Protein 1TUO (pdb70)

Sequence (437 aa):
MSAPIRFGTEGFRGVIAREFTFATLHRLAEAYGRHLLERGGGLVVVGHDTRFLADAFARALSGHLAGMGLKVVLLKGPVPTPLLSFAVRHLKAAGGAMLTASHNPPQYLGVKFKDATGGPIAQEEAKAIEALVPEEARALEGAYETLDLREAYFEALKAHLDLKALSGFSGVLYHDSMGGAGAGFLKGFLRHVGLEIPVRPIREEPHPLFHGVNPEPIPKNLGVTLAVLGPETPPSFAVATDGDADRVGVVLPGGVFFNPHQVLTTLALYRFRKGHRGRAVKNFAVTWLLDRLGERLGFGVTTTPVGFKWIKEEFLKGDCFIGGEESGGVGYPEHLPERDGILTSLLLLESVAATGKDLAEQFKEVEALTGLTHAYDRLDRPLAGLTPKGVDTLDGVKWLYEEAWVLFRASVRIYVEAQSPELVRALLEEARKLVEG

Secondary structure (DSSP, 8-state):
--------SSSEEEEBTTTB-HHHHHHHHHHHHHHHHHTT--EEEEEE-SSTTHHHHHHHHHHHHHHHT-EEEEESSS--HHHHHHHHHHTT-SEEEEE--TTS-TTEEEEEEEETTTEEPPHHHHHHHHHT--S---------EEE--HHHHHHHHHTTS-HHHHTT--S-EEEE-TTSTTTTHHHHHHHHTT----EEEES-S--TTGGGS-S--SGGG-HHHHHHHTT--TT-EEEEE-TTSSBEEEEETTTEEE-HHHHHHHHHHHHHHTT--SEEEEETTS-THHHHHHHHHT--EEEE-SSHHHHHHHHTTT-EEEEE-TTSBEEETTTEEEE-HHHHHHHHHHHHHHHS--HHHHHHHHHHHHT---EEEEE----TTPPEEEEE-SSSEEEEETTEEEEEE---EEEEEESSHHHHHHHHHHHHTTT--

Organism: Thermus thermophilus (strain ATCC 27634 / DSM 579 / HB8) (NCBI:txid300852)

Solvent-accessible surface area: 17217 Å² total; per-residue (Å²): 225,44,68,87,12,173,32,55,100,25,1,19,133,6,22,30,86,169,84,0,39,79,70,12,1,17,17,0,0,30,0,2,0,114,7,6,79,136,144,71,16,38,28,0,0,0,0,13,2,16,6,123,63,0,60,17,2,0,116,23,1,0,5,0,0,17,36,34,59,6,133,3,4,10,2,134,29,50,4,0,2,0,4,0,0,15,0,0,115,92,48,184,4,38,1,0,0,0,0,1,3,2,39,27,40,23,89,54,0,1,0,50,1,5,26,57,48,0,0,9,1,41,76,127,17,6,120,40,0,41,86,70,24,22,95,146,30,200,71,70,146,28,102,66,89,73,66,93,23,80,95,24,0,0,75,24,0,74,79,48,17,56,50,184,24,0,67,50,16,97,14,13,0,12,5,0,1,0,0,0,3,0,22,30,2,0,72,8,0,4,145,46,33,53,26,164,16,69,19,124,48,16,33,82,113,74,55,48,106,0,64,70,36,41,0,40,6,45,60,155,5,0,44,84,0,44,68,56,0,29,119,43,90,78,35,8,2,1,0,0,0,0,0,1,0,2,29,2,1,0,1,12,25,51,24,80,50,2,18,18,2,30,3,1,0,1,0,0,8,16,6,19,157,90,45,54,157,21,33,0,0,8,0,4,0,0,1,56,0,0,50,65,0,2,127,127,56,58,16,42,43,38,50,7,20,49,7,9,41,96,0,9,115,22,9,99,137,65,82,14,4,0,0,0,7,20,35,3,0,3,0,0,31,76,9,2,7,1,27,0,0,0,0,0,0,0,3,0,0,0,0,3,23,53,57,66,78,26,1,34,81,9,9,121,47,0,31,72,52,0,50,24,64,22,7,50,69,66,45,115,159,88,7,50,80,39,112,60,140,38,85,56,92,91,30,30,58,19,32,52,4,101,86,0,3,0,0,26,35,90,118,102,70,5,6,0,0,1,47,37,92,126,41,5,150,40,0,9,69,58,0,116,140,59,66,144,130

Structure (mmCIF, N/CA/C/O backbone):
data_1TUO
#
_entry.id   1TUO
#
_cell.length_a   106.610
_cell.length_b   55.048
_cell.length_c   83.763
_cell.angle_alpha   90.00
_cell.angle_beta   108.76
_cell.angle_gamma   90.00
#
_symmetry.space_group_name_H-M   'C 1 2 1'
#
loop_
_entity.id
_entity.type
_entity.pdbx_description
1 polymer 'Putative phosphomannomutase'
2 water water
#
loop_
_atom_site.group_PDB
_atom_site.id
_atom_site.type_symbol
_atom_site.label_atom_id
_atom_site.label_alt_id
_atom_site.label_comp_id
_atom_site.label_asym_id
_atom_site.label_entity_id
_atom_site.label_seq_id
_atom_site.pdbx_PDB_ins_code
_atom_site.Cartn_x
_atom_site.Cartn_y
_atom_site.Cartn_z
_atom_site.occupancy
_atom_site.B_iso_or_equiv
_atom_site.auth_seq_id
_atom_site.auth_comp_id
_atom_site.auth_asym_id
_atom_site.auth_atom_id
_atom_site.pdbx_PDB_model_num
ATOM 1 N N . MET A 1 8 ? 34.205 -27.629 34.940 1.00 61.72 8 MET A N 1
ATOM 2 C CA . MET A 1 8 ? 35.671 -27.396 34.794 1.00 60.96 8 MET A CA 1
ATOM 3 C C . MET A 1 8 ? 36.022 -25.914 34.880 1.00 60.02 8 MET A C 1
ATOM 4 O O . MET A 1 8 ? 35.211 -25.097 35.320 1.00 59.97 8 MET A O 1
ATOM 9 N N . SER A 1 9 ? 37.237 -25.579 34.456 1.00 58.40 9 SER A N 1
ATOM 10 C CA . SER A 1 9 ? 37.711 -24.201 34.482 1.00 56.20 9 SER A CA 1
ATOM 11 C C . SER A 1 9 ? 36.784 -23.285 33.694 1.00 54.36 9 SER A C 1
ATOM 12 O O . SER A 1 9 ? 36.047 -23.734 32.817 1.00 54.32 9 SER A O 1
ATOM 15 N N . ALA A 1 10 ? 36.829 -21.997 34.014 1.00 52.20 10 ALA A N 1
ATOM 16 C CA . ALA A 1 10 ? 35.994 -21.013 33.342 1.00 50.16 10 ALA A CA 1
ATOM 17 C C . ALA A 1 10 ? 36.364 -20.896 31.869 1.00 48.67 10 ALA A C 1
ATOM 18 O O . ALA A 1 10 ? 37.475 -20.494 31.531 1.00 47.83 10 ALA A O 1
ATOM 20 N N . PRO A 1 11 ? 35.434 -21.255 30.971 1.00 47.36 11 PRO A N 1
ATOM 21 C CA . PRO A 1 11 ? 35.711 -21.166 29.535 1.00 46.47 11 PRO A CA 1
ATOM 22 C C . PRO A 1 11 ? 35.795 -19.705 29.092 1.00 44.99 11 PRO A C 1
ATOM 23 O O . PRO A 1 11 ? 34.906 -18.907 29.385 1.00 44.60 11 PRO A O 1
ATOM 27 N N . ILE A 1 12 ? 36.873 -19.362 28.395 1.00 43.22 12 ILE A N 1
ATOM 28 C CA . ILE A 1 12 ? 37.077 -17.998 27.923 1.00 42.25 12 ILE A CA 1
ATOM 29 C C . ILE A 1 12 ? 36.627 -17.836 26.477 1.00 43.24 12 ILE A C 1
ATOM 30 O O . ILE A 1 12 ? 37.390 -18.112 25.548 1.00 43.55 12 ILE A O 1
ATOM 35 N N . ARG A 1 13 ? 35.390 -17.387 26.288 1.00 43.18 13 ARG A N 1
ATOM 36 C CA . ARG A 1 13 ? 34.847 -17.193 24.948 1.00 43.86 13 ARG A CA 1
ATOM 37 C C . ARG A 1 13 ? 34.981 -15.735 24.519 1.00 43.66 13 ARG A C 1
ATOM 38 O O . ARG A 1 13 ? 34.651 -14.823 25.276 1.00 43.25 13 ARG A O 1
ATOM 46 N N . PHE A 1 14 ? 35.461 -15.520 23.300 1.00 43.68 14 PHE A N 1
ATOM 47 C CA . PHE A 1 14 ? 35.629 -14.168 22.786 1.00 44.34 14 PHE A CA 1
ATOM 48 C C . PHE A 1 14 ? 34.300 -13.566 22.348 1.00 46.52 14 PHE A C 1
ATOM 49 O O . PHE A 1 14 ? 33.309 -14.278 22.179 1.00 47.51 14 PHE A O 1
ATOM 57 N N . GLY A 1 15 ? 34.286 -12.248 22.164 1.00 48.45 15 GLY A N 1
ATOM 58 C CA . GLY A 1 15 ? 33.072 -11.570 21.747 1.00 50.62 15 GLY A CA 1
ATOM 59 C C . GLY A 1 15 ? 33.336 -10.530 20.679 1.00 51.97 15 GLY A C 1
ATOM 60 O O . GLY A 1 15 ? 33.630 -9.374 20.987 1.00 52.90 15 GLY A O 1
ATOM 61 N N . THR A 1 16 ? 33.224 -10.940 19.419 1.00 53.35 16 THR A N 1
ATOM 62 C CA . THR A 1 16 ? 33.460 -10.044 18.293 1.00 54.51 16 THR A CA 1
ATOM 63 C C . THR A 1 16 ? 34.805 -9.359 18.484 1.00 54.44 16 THR A C 1
ATOM 64 O O . THR A 1 16 ? 34.874 -8.186 18.856 1.00 54.90 16 THR A O 1
ATOM 68 N N . GLU A 1 17 ? 35.871 -10.115 18.236 1.00 54.21 17 GLU A N 1
ATOM 69 C CA . GLU A 1 17 ? 37.235 -9.624 18.378 1.00 52.94 17 GLU A CA 1
ATOM 70 C C . GLU A 1 17 ? 37.620 -9.407 19.839 1.00 51.56 17 GLU A C 1
ATOM 71 O O . GLU A 1 17 ? 37.095 -8.516 20.514 1.00 51.30 17 GLU A O 1
ATOM 77 N N . GLY A 1 18 ? 38.531 -10.251 20.318 1.00 49.05 18 GLY A N 1
ATOM 78 C CA . GLY A 1 18 ? 39.017 -10.149 21.681 1.00 44.84 18 GLY A CA 1
ATOM 79 C C . GLY A 1 18 ? 38.154 -10.746 22.776 1.00 42.56 18 GLY A C 1
ATOM 80 O O . GLY A 1 18 ? 37.178 -11.454 22.527 1.00 42.84 18 GLY A O 1
ATOM 81 N N . PHE A 1 19 ? 38.546 -10.452 24.008 1.00 37.90 19 PHE A N 1
ATOM 82 C CA . PHE A 1 19 ? 37.848 -10.921 25.187 1.00 34.03 19 PHE A CA 1
ATOM 83 C C . PHE A 1 19 ? 37.502 -9.699 26.020 1.00 30.98 19 PHE A C 1
ATOM 84 O O . PHE A 1 19 ? 38.230 -8.713 26.016 1.00 30.41 19 PHE A O 1
ATOM 92 N N . ARG A 1 20 ? 36.380 -9.759 26.721 1.00 27.46 20 ARG A N 1
ATOM 93 C CA . ARG A 1 20 ? 35.973 -8.648 27.562 1.00 25.69 20 ARG A CA 1
ATOM 94 C C . ARG A 1 20 ? 35.318 -9.235 28.797 1.00 24.58 20 ARG A C 1
ATOM 95 O O . ARG A 1 20 ? 34.783 -10.341 28.757 1.00 23.42 20 ARG A O 1
ATOM 103 N N . GLY A 1 21 ? 35.376 -8.500 29.897 1.00 22.27 21 GLY A N 1
ATOM 104 C CA . GLY A 1 21 ? 34.754 -8.976 31.115 1.00 20.95 21 GLY A CA 1
ATOM 105 C C . GLY A 1 21 ? 34.838 -7.909 32.179 1.00 20.10 21 GLY A C 1
ATOM 106 O O . GLY A 1 21 ? 35.444 -6.857 31.966 1.00 19.43 21 GLY A O 1
ATOM 107 N N . VAL A 1 22 ? 34.211 -8.169 33.319 1.00 19.64 22 VAL A N 1
ATOM 108 C CA . VAL A 1 22 ? 34.252 -7.232 34.425 1.00 18.54 22 VAL A CA 1
ATOM 109 C C . VAL A 1 22 ? 35.520 -7.507 35.219 1.00 18.08 22 VAL A C 1
ATOM 110 O O . VAL A 1 22 ? 35.844 -8.658 35.518 1.00 18.17 22 VAL A O 1
ATOM 114 N N . ILE A 1 23 ? 36.244 -6.440 35.535 1.00 16.99 23 ILE A N 1
ATOM 115 C CA . ILE A 1 23 ? 37.488 -6.524 36.291 1.00 16.21 23 ILE A CA 1
ATOM 116 C C . ILE A 1 23 ? 37.273 -7.283 37.601 1.00 17.94 23 ILE A C 1
ATOM 117 O O . ILE A 1 23 ? 36.333 -7.000 38.336 1.00 18.70 23 ILE A O 1
ATOM 122 N N . ALA A 1 24 ? 38.141 -8.256 37.864 1.00 17.33 24 ALA A N 1
ATOM 123 C CA . ALA A 1 24 ? 38.077 -9.077 39.078 1.00 19.30 24 ALA A CA 1
ATOM 124 C C . ALA A 1 24 ? 36.971 -10.132 39.087 1.00 19.36 24 ALA A C 1
ATOM 125 O O . ALA A 1 24 ? 36.863 -10.904 40.044 1.00 19.75 24 ALA A O 1
ATOM 127 N N . ARG A 1 25 ? 36.140 -10.165 38.048 1.00 18.78 25 ARG A N 1
ATOM 128 C CA . ARG A 1 25 ? 35.103 -11.192 37.967 1.00 20.63 25 ARG A CA 1
ATOM 129 C C . ARG A 1 25 ? 35.586 -12.140 36.876 1.00 20.30 25 ARG A C 1
ATOM 130 O O . ARG A 1 25 ? 36.297 -13.106 37.162 1.00 20.45 25 ARG A O 1
ATOM 138 N N . GLU A 1 26 ? 35.229 -11.848 35.628 1.00 20.35 26 GLU A N 1
ATOM 139 C CA . GLU A 1 26 ? 35.679 -12.674 34.511 1.00 21.66 26 GLU A CA 1
ATOM 140 C C . GLU A 1 26 ? 37.065 -12.214 34.047 1.00 19.99 26 GLU A C 1
ATOM 141 O O . GLU A 1 26 ? 37.864 -13.019 33.570 1.00 20.40 26 GLU A O 1
ATOM 147 N N . PHE A 1 27 ? 37.349 -10.921 34.185 1.00 19.23 27 PHE A N 1
ATOM 148 C CA . PHE A 1 27 ? 38.643 -10.398 33.755 1.00 18.69 27 PHE A CA 1
ATOM 149 C C . PHE A 1 27 ? 39.601 -10.315 34.936 1.00 18.31 27 PHE A C 1
ATOM 150 O O . PHE A 1 27 ? 39.654 -9.306 35.640 1.00 20.02 27 PHE A O 1
ATOM 158 N N . THR A 1 28 ? 40.352 -11.392 35.145 1.00 16.88 28 THR A N 1
ATOM 159 C CA . THR A 1 28 ? 41.310 -11.473 36.239 1.00 18.16 28 THR A CA 1
ATOM 160 C C . THR A 1 28 ? 42.714 -11.686 35.686 1.00 18.47 28 THR A C 1
ATOM 161 O O . THR A 1 28 ? 42.891 -11.948 34.489 1.00 18.01 28 THR A O 1
ATOM 165 N N . PHE A 1 29 ? 43.719 -11.582 36.547 1.00 17.22 29 PHE A N 1
ATOM 166 C CA . PHE A 1 29 ? 45.079 -11.812 36.077 1.00 18.16 29 PHE A CA 1
ATOM 167 C C . PHE A 1 29 ? 45.201 -13.268 35.633 1.00 19.69 29 PHE A C 1
ATOM 168 O O . PHE A 1 29 ? 45.945 -13.585 34.701 1.00 19.97 29 PHE A O 1
ATOM 176 N N . ALA A 1 30 ? 44.459 -14.150 36.295 1.00 18.39 30 ALA A N 1
ATOM 177 C CA . ALA A 1 30 ? 44.476 -15.567 35.938 1.00 20.28 30 ALA A CA 1
ATOM 178 C C . ALA A 1 30 ? 43.957 -15.743 34.510 1.00 19.62 30 ALA A C 1
ATOM 179 O O . ALA A 1 30 ? 44.537 -16.496 33.720 1.00 19.89 30 ALA A O 1
ATOM 181 N N . THR A 1 31 ? 42.865 -15.055 34.180 1.00 19.57 31 THR A N 1
ATOM 182 C CA . THR A 1 31 ? 42.320 -15.172 32.831 1.00 21.56 31 THR A CA 1
ATOM 183 C C . THR A 1 31 ? 43.221 -14.502 31.789 1.00 20.77 31 THR A C 1
ATOM 184 O O . THR A 1 31 ? 43.331 -14.928 30.645 1.00 19.48 31 THR A O 1
ATOM 188 N N . LEU A 1 32 ? 43.834 -13.381 32.215 1.00 19.24 32 LEU A N 1
ATOM 189 C CA . LEU A 1 32 ? 44.771 -12.675 31.348 1.00 19.55 32 LEU A CA 1
ATOM 190 C C . LEU A 1 32 ? 45.950 -13.574 30.940 1.00 20.52 32 LEU A C 1
ATOM 191 O O . LEU A 1 32 ? 46.392 -13.587 29.803 1.00 19.39 32 LEU A O 1
ATOM 196 N N . HIS A 1 33 ? 46.488 -14.320 31.929 1.00 18.51 33 HIS A N 1
ATOM 197 C CA . HIS A 1 33 ? 47.613 -15.205 31.630 1.00 21.02 33 HIS A CA 1
ATOM 198 C C . HIS A 1 33 ? 47.198 -16.387 30.744 1.00 20.34 33 HIS A C 1
ATOM 199 O O . HIS A 1 33 ? 47.960 -16.891 29.929 1.00 20.94 33 HIS A O 1
ATOM 206 N N . ARG A 1 34 ? 45.955 -16.847 30.854 1.00 19.27 34 ARG A N 1
ATOM 207 C CA . ARG A 1 34 ? 45.488 -17.927 29.998 1.00 20.30 34 ARG A CA 1
ATOM 208 C C . ARG A 1 34 ? 45.386 -17.374 28.576 1.00 19.85 34 ARG A C 1
ATOM 209 O O . ARG A 1 34 ? 45.749 -18.043 27.603 1.00 19.76 34 ARG A O 1
ATOM 217 N N . LEU A 1 35 ? 44.908 -16.139 28.459 1.00 19.49 35 LEU A N 1
ATOM 218 C CA . LEU A 1 35 ? 44.778 -15.520 27.143 1.00 20.39 35 LEU A CA 1
ATOM 219 C C . LEU A 1 35 ? 46.166 -15.270 26.549 1.00 19.09 35 LEU A C 1
ATOM 220 O O . LEU A 1 35 ? 46.374 -15.457 25.346 1.00 19.29 35 LEU A O 1
ATOM 225 N N . ALA A 1 36 ? 47.112 -14.862 27.391 1.00 17.75 36 ALA A N 1
ATOM 226 C CA . ALA A 1 36 ? 48.473 -14.595 26.929 1.00 20.03 36 ALA A CA 1
ATOM 227 C C . ALA A 1 36 ? 49.086 -15.860 26.344 1.00 20.46 36 ALA A C 1
ATOM 228 O O . ALA A 1 36 ? 49.729 -15.821 25.296 1.00 19.97 36 ALA A O 1
ATOM 230 N N . GLU A 1 37 ? 48.881 -16.982 27.026 1.00 20.93 37 GLU A N 1
ATOM 231 C CA . GLU A 1 37 ? 49.411 -18.260 26.560 1.00 21.97 37 GLU A CA 1
ATOM 232 C C . GLU A 1 37 ? 48.828 -18.617 25.196 1.00 21.53 37 GLU A C 1
ATOM 233 O O . GLU A 1 37 ? 49.545 -19.072 24.301 1.00 22.95 37 GLU A O 1
ATOM 239 N N . ALA A 1 38 ? 47.523 -18.417 25.042 1.00 20.11 38 ALA A N 1
ATOM 240 C CA . ALA A 1 38 ? 46.840 -18.720 23.789 1.00 19.02 38 ALA A CA 1
ATOM 241 C C . ALA A 1 38 ? 47.391 -17.867 22.658 1.00 19.30 38 ALA A C 1
ATOM 242 O O . ALA A 1 38 ? 47.694 -18.361 21.575 1.00 18.96 38 ALA A O 1
ATOM 244 N N . TYR A 1 39 ? 47.505 -16.572 22.921 1.00 17.79 39 TYR A N 1
ATOM 245 C CA . TYR A 1 39 ? 48.003 -15.634 21.929 1.00 18.79 39 TYR A CA 1
ATOM 246 C C . TYR A 1 39 ? 49.455 -15.914 21.542 1.00 19.21 39 TYR A C 1
ATOM 247 O O . TYR A 1 39 ? 49.808 -15.878 20.360 1.00 20.11 39 TYR A O 1
ATOM 256 N N . GLY A 1 40 ? 50.287 -16.203 22.535 1.00 19.25 40 GLY A N 1
ATOM 257 C CA . GLY A 1 40 ? 51.685 -16.489 22.263 1.00 21.29 40 GLY A CA 1
ATOM 258 C C . GLY A 1 40 ? 51.852 -17.747 21.430 1.00 21.74 40 GLY A C 1
ATOM 259 O O . GLY A 1 40 ? 52.643 -17.772 20.482 1.00 22.62 40 GLY A O 1
ATOM 260 N N . ARG A 1 41 ? 51.113 -18.795 21.783 1.00 20.71 41 ARG A N 1
ATOM 261 C CA . ARG A 1 41 ? 51.190 -20.054 21.048 1.00 22.02 41 ARG A CA 1
ATOM 262 C C . ARG A 1 41 ? 50.769 -19.808 19.608 1.00 21.79 41 ARG A C 1
ATOM 263 O O . ARG A 1 41 ? 51.378 -20.329 18.669 1.00 21.65 41 ARG A O 1
ATOM 271 N N . HIS A 1 42 ? 49.721 -19.011 19.440 1.00 19.46 42 HIS A N 1
ATOM 272 C CA . HIS A 1 42 ? 49.220 -18.681 18.116 1.00 20.46 42 HIS A CA 1
ATOM 273 C C . HIS A 1 42 ? 50.281 -17.969 17.277 1.00 19.33 42 HIS A C 1
ATOM 274 O O . HIS A 1 42 ? 50.494 -18.300 16.106 1.00 21.44 42 HIS A O 1
ATOM 281 N N . LEU A 1 43 ? 50.947 -16.993 17.877 1.00 17.96 43 LEU A N 1
ATOM 282 C CA . LEU A 1 43 ? 51.966 -16.236 17.160 1.00 20.09 43 LEU A CA 1
ATOM 283 C C . LEU A 1 43 ? 53.210 -17.057 16.846 1.00 20.36 43 LEU A C 1
ATOM 284 O O . LEU A 1 43 ? 53.783 -16.926 15.764 1.00 20.41 43 LEU A O 1
ATOM 289 N N . LEU A 1 44 ? 53.633 -17.894 17.786 1.00 21.36 44 LEU A N 1
ATOM 290 C CA . LEU A 1 44 ? 54.819 -18.721 17.571 1.00 21.86 44 LEU A CA 1
ATOM 291 C C . LEU A 1 44 ? 54.575 -19.678 16.409 1.00 23.17 44 LEU A C 1
ATOM 292 O O . LEU A 1 44 ? 55.483 -19.961 15.622 1.00 22.36 44 LEU A O 1
ATOM 297 N N . GLU A 1 45 ? 53.344 -20.166 16.304 1.00 24.61 45 GLU A N 1
ATOM 298 C CA . GLU A 1 45 ? 52.965 -21.094 15.240 1.00 27.84 45 GLU A CA 1
ATOM 299 C C . GLU A 1 45 ? 53.064 -20.426 13.871 1.00 27.40 45 GLU A C 1
ATOM 300 O O . GLU A 1 45 ? 53.191 -21.100 12.849 1.00 27.68 45 GLU A O 1
ATOM 306 N N . ARG A 1 46 ? 53.010 -19.099 13.852 1.00 25.43 46 ARG A N 1
ATOM 307 C CA . ARG A 1 46 ? 53.090 -18.361 12.597 1.00 26.34 46 ARG A CA 1
ATOM 308 C C . ARG A 1 46 ? 54.456 -17.721 12.363 1.00 24.28 46 ARG A C 1
ATOM 309 O O . ARG A 1 46 ? 54.601 -16.874 11.485 1.00 25.24 46 ARG A O 1
ATOM 317 N N . GLY A 1 47 ? 55.452 -18.114 13.149 1.00 23.72 47 GLY A N 1
ATOM 318 C CA . GLY A 1 47 ? 56.783 -17.560 12.964 1.00 21.40 47 GLY A CA 1
ATOM 319 C C . GLY A 1 47 ? 57.246 -16.588 14.032 1.00 20.58 47 GLY A C 1
ATOM 320 O O . GLY A 1 47 ? 58.321 -16.003 13.914 1.00 19.87 47 GLY A O 1
ATOM 321 N N . GLY A 1 48 ? 56.440 -16.405 15.073 1.00 20.51 48 GLY A N 1
ATOM 322 C CA . GLY A 1 48 ? 56.829 -15.494 16.136 1.00 19.37 48 GLY A CA 1
ATOM 323 C C . GLY A 1 48 ? 56.940 -14.063 15.642 1.00 20.51 48 GLY A C 1
ATOM 324 O O . GLY A 1 48 ? 56.205 -13.645 14.745 1.00 20.88 48 GLY A O 1
ATOM 325 N N . GLY A 1 49 ? 57.861 -13.306 16.229 1.00 19.55 49 GLY A N 1
ATOM 326 C CA . GLY A 1 49 ? 58.043 -11.927 15.823 1.00 19.60 49 GLY A CA 1
ATOM 327 C C . GLY A 1 49 ? 57.883 -10.933 16.955 1.00 18.56 49 GLY A C 1
ATOM 328 O O . GLY A 1 49 ? 57.947 -11.287 18.130 1.00 18.15 49 GLY A O 1
ATOM 329 N N . LEU A 1 50 ? 57.679 -9.676 16.585 1.00 18.56 50 LEU A N 1
ATOM 330 C CA . LEU A 1 50 ? 57.497 -8.595 17.544 1.00 18.66 50 LEU A CA 1
ATOM 331 C C . LEU A 1 50 ? 56.014 -8.378 17.840 1.00 18.44 50 LEU A C 1
ATOM 332 O O . LEU A 1 50 ? 55.170 -8.473 16.951 1.00 17.30 50 LEU A O 1
ATOM 337 N N . VAL A 1 51 ? 55.702 -8.094 19.097 1.00 18.49 51 VAL A N 1
ATOM 338 C CA . VAL A 1 51 ? 54.318 -7.833 19.485 1.00 17.06 51 VAL A CA 1
ATOM 339 C C . VAL A 1 51 ? 54.323 -6.521 20.238 1.00 17.71 51 VAL A C 1
ATOM 340 O O . VAL A 1 51 ? 55.177 -6.305 21.095 1.00 17.61 51 VAL A O 1
ATOM 344 N N . VAL A 1 52 ? 53.375 -5.650 19.910 1.00 16.26 52 VAL A N 1
ATOM 345 C CA . VAL A 1 52 ? 53.264 -4.367 20.589 1.00 16.19 52 VAL A CA 1
ATOM 346 C C . VAL A 1 52 ? 52.056 -4.440 21.508 1.00 16.34 52 VAL A C 1
ATOM 347 O O . VAL A 1 52 ? 50.990 -4.895 21.098 1.00 17.17 52 VAL A O 1
ATOM 351 N N . VAL A 1 53 ? 52.238 -4.023 22.756 1.00 15.93 53 VAL A N 1
ATOM 352 C CA . VAL A 1 53 ? 51.155 -4.045 23.740 1.00 15.75 53 VAL A CA 1
ATOM 353 C C . VAL A 1 53 ? 50.867 -2.622 24.207 1.00 15.37 53 VAL A C 1
ATOM 354 O O . VAL A 1 53 ? 51.782 -1.819 24.373 1.00 16.26 53 VAL A O 1
ATOM 358 N N . GLY A 1 54 ? 49.593 -2.313 24.414 1.00 16.24 54 GLY A N 1
ATOM 359 C CA . GLY A 1 54 ? 49.231 -0.991 24.886 1.00 16.12 54 GLY A CA 1
ATOM 360 C C . GLY A 1 54 ? 48.080 -1.101 25.866 1.00 15.56 54 GLY A C 1
ATOM 361 O O . GLY A 1 54 ? 47.480 -2.169 26.001 1.00 15.84 54 GLY A O 1
ATOM 362 N N . HIS A 1 55 ? 47.773 -0.006 26.559 1.00 15.70 55 HIS A N 1
ATOM 363 C CA . HIS A 1 55 ? 46.660 -0.009 27.512 1.00 16.99 55 HIS A CA 1
ATOM 364 C C . HIS A 1 55 ? 46.033 1.377 27.588 1.00 16.11 55 HIS A C 1
ATOM 365 O O . HIS A 1 55 ? 46.665 2.355 27.203 1.00 16.03 55 HIS A O 1
ATOM 372 N N . ASP A 1 56 ? 44.793 1.461 28.072 1.00 14.80 56 ASP A N 1
ATOM 373 C CA . ASP A 1 56 ? 44.137 2.757 28.201 1.00 16.37 56 ASP A CA 1
ATOM 374 C C . ASP A 1 56 ? 44.204 3.230 29.654 1.00 16.43 56 ASP A C 1
ATOM 375 O O . ASP A 1 56 ? 45.126 2.849 30.371 1.00 16.92 56 ASP A O 1
ATOM 380 N N . THR A 1 57 ? 43.255 4.059 30.084 1.00 15.91 57 THR A N 1
ATOM 381 C CA . THR A 1 57 ? 43.293 4.574 31.455 1.00 16.95 57 THR A CA 1
ATOM 382 C C . THR A 1 57 ? 42.456 3.790 32.451 1.00 18.17 57 THR A C 1
ATOM 383 O O . THR A 1 57 ? 42.335 4.196 33.611 1.00 18.47 57 THR A O 1
ATOM 387 N N . ARG A 1 58 ? 41.889 2.670 32.019 1.00 16.49 58 ARG A N 1
ATOM 388 C CA . ARG A 1 58 ? 41.065 1.867 32.923 1.00 15.29 58 ARG A CA 1
ATOM 389 C C . ARG A 1 58 ? 41.865 1.345 34.106 1.00 16.45 58 ARG A C 1
ATOM 390 O O . ARG A 1 58 ? 43.079 1.201 34.028 1.00 15.86 58 ARG A O 1
ATOM 398 N N . PHE A 1 59 ? 41.175 1.087 35.216 1.00 15.96 59 PHE A N 1
ATOM 399 C CA . PHE A 1 59 ? 41.833 0.616 36.429 1.00 17.19 59 PHE A CA 1
ATOM 400 C C . PHE A 1 59 ? 42.623 -0.671 36.181 1.00 15.21 59 PHE A C 1
ATOM 401 O O . PHE A 1 59 ? 42.097 -1.638 35.642 1.00 15.42 59 PHE A O 1
ATOM 409 N N . LEU A 1 60 ? 43.893 -0.658 36.579 1.00 17.31 60 LEU A N 1
ATOM 410 C CA . LEU A 1 60 ? 44.796 -1.795 36.415 1.00 18.07 60 LEU A CA 1
ATOM 411 C C . LEU A 1 60 ? 45.127 -2.144 34.965 1.00 16.63 60 LEU A C 1
ATOM 412 O O . LEU A 1 60 ? 45.824 -3.127 34.717 1.00 16.97 60 LEU A O 1
ATOM 417 N N . ALA A 1 61 ? 44.657 -1.348 34.006 1.00 16.69 61 ALA A N 1
ATOM 418 C CA . ALA A 1 61 ? 44.960 -1.661 32.605 1.00 17.03 61 ALA A CA 1
ATOM 419 C C . ALA A 1 61 ? 46.472 -1.707 32.410 1.00 17.16 61 ALA A C 1
ATOM 420 O O . ALA A 1 61 ? 46.998 -2.543 31.658 1.00 17.36 61 ALA A O 1
ATOM 422 N N . ASP A 1 62 ? 47.171 -0.803 33.090 1.00 17.32 62 ASP A N 1
ATOM 423 C CA . ASP A 1 62 ? 48.622 -0.754 33.009 1.00 18.44 62 ASP A CA 1
ATOM 424 C C . ASP A 1 62 ? 49.236 -2.037 33.565 1.00 18.46 62 ASP A C 1
ATOM 425 O O . ASP A 1 62 ? 50.131 -2.627 32.953 1.00 17.03 62 ASP A O 1
ATOM 430 N N . ALA A 1 63 ? 48.741 -2.486 34.716 1.00 19.05 63 ALA A N 1
ATOM 431 C CA . ALA A 1 63 ? 49.259 -3.711 35.322 1.00 17.92 63 ALA A CA 1
ATOM 432 C C . ALA A 1 63 ? 48.977 -4.939 34.452 1.00 17.86 63 ALA A C 1
ATOM 433 O O . ALA A 1 63 ? 49.827 -5.827 34.322 1.00 17.76 63 ALA A O 1
ATOM 435 N N . PHE A 1 64 ? 47.786 -4.993 33.860 1.00 16.95 64 PHE A N 1
ATOM 436 C CA . PHE A 1 64 ? 47.432 -6.115 32.995 1.00 16.63 64 PHE A CA 1
ATOM 437 C C . PHE A 1 64 ? 48.328 -6.110 31.760 1.00 15.80 64 PHE A C 1
ATOM 438 O O . PHE A 1 64 ? 48.754 -7.163 31.286 1.00 15.62 64 PHE A O 1
ATOM 446 N N . ALA A 1 65 ? 48.610 -4.919 31.239 1.00 15.67 65 ALA A N 1
ATOM 447 C CA . ALA A 1 65 ? 49.461 -4.799 30.057 1.00 16.83 65 ALA A CA 1
ATOM 448 C C . ALA A 1 65 ? 50.896 -5.244 30.350 1.00 17.62 65 ALA A C 1
ATOM 449 O O . ALA A 1 65 ? 51.541 -5.882 29.516 1.00 17.50 65 ALA A O 1
ATOM 451 N N . ARG A 1 66 ? 51.404 -4.897 31.525 1.00 17.38 66 ARG A N 1
ATOM 452 C CA . ARG A 1 66 ? 52.756 -5.292 31.893 1.00 19.28 66 ARG A CA 1
ATOM 453 C C . ARG A 1 66 ? 52.809 -6.813 32.040 1.00 18.21 66 ARG A C 1
ATOM 454 O O . ARG A 1 66 ? 53.777 -7.453 31.629 1.00 19.22 66 ARG A O 1
ATOM 462 N N . ALA A 1 67 ? 51.752 -7.384 32.611 1.00 16.82 67 ALA A N 1
ATOM 463 C CA . ALA A 1 67 ? 51.677 -8.829 32.817 1.00 17.99 67 ALA A CA 1
ATOM 464 C C . ALA A 1 67 ? 51.642 -9.557 31.475 1.00 17.02 67 ALA A C 1
ATOM 465 O O . ALA A 1 67 ? 52.327 -10.564 31.282 1.00 17.83 67 ALA A O 1
ATOM 467 N N . LEU A 1 68 ? 50.839 -9.045 30.549 1.00 16.08 68 LEU A N 1
ATOM 468 C CA . LEU A 1 68 ? 50.738 -9.658 29.227 1.00 15.78 68 LEU A CA 1
ATOM 469 C C . LEU A 1 68 ? 52.072 -9.550 28.485 1.00 15.33 68 LEU A C 1
ATOM 470 O O . LEU A 1 68 ? 52.516 -10.507 27.841 1.00 17.48 68 LEU A O 1
ATOM 475 N N . SER A 1 69 ? 52.712 -8.389 28.580 1.00 16.09 69 SER A N 1
ATOM 476 C CA . SER A 1 69 ? 53.987 -8.163 27.904 1.00 16.76 69 SER A CA 1
ATOM 477 C C . SER A 1 69 ? 55.044 -9.135 28.414 1.00 18.60 69 SER A C 1
ATOM 478 O O . SER A 1 69 ? 55.758 -9.770 27.630 1.00 17.07 69 SER A O 1
ATOM 481 N N . GLY A 1 70 ? 55.136 -9.257 29.733 1.00 19.31 70 GLY A N 1
ATOM 482 C CA . GLY A 1 70 ? 56.112 -10.158 30.316 1.00 21.28 70 GLY A CA 1
ATOM 483 C C . GLY A 1 70 ? 55.865 -11.599 29.909 1.00 21.26 70 GLY A C 1
ATOM 484 O O . GLY A 1 70 ? 56.805 -12.324 29.580 1.00 21.61 70 GLY A O 1
ATOM 485 N N . HIS A 1 71 ? 54.604 -12.021 29.932 1.00 20.25 71 HIS A N 1
ATOM 486 C CA . HIS A 1 71 ? 54.262 -13.390 29.564 1.00 20.21 71 HIS A CA 1
ATOM 487 C C . HIS A 1 71 ? 54.653 -13.704 28.116 1.00 20.61 71 HIS A C 1
ATOM 488 O O . HIS A 1 71 ? 55.272 -14.743 27.836 1.00 20.65 71 HIS A O 1
ATOM 495 N N . LEU A 1 72 ? 54.297 -12.813 27.192 1.00 18.74 72 LEU A N 1
ATOM 496 C CA . LEU A 1 72 ? 54.624 -13.036 25.790 1.00 19.51 72 LEU A CA 1
ATOM 497 C C . LEU A 1 72 ? 56.139 -13.067 25.603 1.00 20.25 72 LEU A C 1
ATOM 498 O O . LEU A 1 72 ? 56.657 -13.895 24.858 1.00 19.96 72 LEU A O 1
ATOM 503 N N . ALA A 1 73 ? 56.844 -12.174 26.290 1.00 19.93 73 ALA A N 1
ATOM 504 C CA . ALA A 1 73 ? 58.301 -12.117 26.199 1.00 21.92 73 ALA A CA 1
ATOM 505 C C . ALA A 1 73 ? 58.913 -13.421 26.717 1.00 22.72 73 ALA A C 1
ATOM 506 O O . ALA A 1 73 ? 59.894 -13.925 26.161 1.00 23.00 73 ALA A O 1
ATOM 508 N N . GLY A 1 74 ? 58.330 -13.960 27.783 1.00 22.63 74 GLY A N 1
ATOM 509 C CA . GLY A 1 74 ? 58.821 -15.206 28.349 1.00 24.79 74 GLY A CA 1
ATOM 510 C C . GLY A 1 74 ? 58.597 -16.396 27.428 1.00 24.65 74 GLY A C 1
ATOM 511 O O . GLY A 1 74 ? 59.252 -17.431 27.571 1.00 25.53 74 GLY A O 1
ATOM 512 N N . MET A 1 75 ? 57.670 -16.255 26.482 1.00 23.13 75 MET A N 1
ATOM 513 C CA . MET A 1 75 ? 57.378 -17.331 25.540 1.00 22.78 75 MET A CA 1
ATOM 514 C C . MET A 1 75 ? 58.274 -17.274 24.306 1.00 23.11 75 MET A C 1
ATOM 515 O O . MET A 1 75 ? 58.276 -18.200 23.504 1.00 24.09 75 MET A O 1
ATOM 520 N N . GLY A 1 76 ? 59.018 -16.182 24.145 1.00 24.53 76 GLY A N 1
ATOM 521 C CA . GLY A 1 76 ? 59.905 -16.073 22.996 1.00 24.46 76 GLY A CA 1
ATOM 522 C C . GLY A 1 76 ? 59.595 -14.956 22.015 1.00 25.26 76 GLY A C 1
ATOM 523 O O . GLY A 1 76 ? 60.339 -14.743 21.053 1.00 25.84 76 GLY A O 1
ATOM 524 N N . LEU A 1 77 ? 58.492 -14.248 22.228 1.00 24.10 77 LEU A N 1
ATOM 525 C CA . LEU A 1 77 ? 58.144 -13.143 21.345 1.00 22.11 77 LEU A CA 1
ATOM 526 C C . LEU A 1 77 ? 58.937 -11.915 21.760 1.00 21.21 77 LEU A C 1
ATOM 527 O O . LEU A 1 77 ? 59.263 -11.753 22.936 1.00 20.86 77 LEU A O 1
ATOM 532 N N . LYS A 1 78 ? 59.276 -11.059 20.801 1.00 20.02 78 LYS A N 1
ATOM 533 C CA . LYS A 1 78 ? 59.969 -9.828 21.155 1.00 21.59 78 LYS A CA 1
ATOM 534 C C . LYS A 1 78 ? 58.804 -8.918 21.521 1.00 20.56 78 LYS A C 1
ATOM 535 O O . LYS A 1 78 ? 57.811 -8.878 20.804 1.00 21.39 78 LYS A O 1
ATOM 541 N N . VAL A 1 79 ? 58.905 -8.194 22.628 1.00 19.37 79 VAL A N 1
ATOM 542 C CA . VAL A 1 79 ? 57.789 -7.344 23.029 1.00 19.16 79 VAL A CA 1
ATOM 543 C C . VAL A 1 79 ? 58.142 -5.886 23.275 1.00 20.56 79 VAL A C 1
ATOM 544 O O . VAL A 1 79 ? 59.211 -5.570 23.796 1.00 20.40 79 VAL A O 1
ATOM 548 N N . VAL A 1 80 ? 57.225 -5.007 22.884 1.00 19.30 80 VAL A N 1
ATOM 549 C CA . VAL A 1 80 ? 57.361 -3.577 23.107 1.00 19.65 80 VAL A CA 1
ATOM 550 C C . VAL A 1 80 ? 56.067 -3.123 23.766 1.00 18.77 80 VAL A C 1
ATOM 551 O O . VAL A 1 80 ? 54.986 -3.308 23.213 1.00 17.47 80 VAL A O 1
ATOM 555 N N . LEU A 1 81 ? 56.179 -2.559 24.963 1.00 18.30 81 LEU A N 1
ATOM 556 C CA . LEU A 1 81 ? 55.013 -2.054 25.673 1.00 18.13 81 LEU A CA 1
ATOM 557 C C . LEU A 1 81 ? 55.046 -0.543 25.483 1.00 18.11 81 LEU A C 1
ATOM 558 O O . LEU A 1 81 ? 56.070 0.089 25.723 1.00 19.01 81 LEU A O 1
ATOM 563 N N . LEU A 1 82 ? 53.937 0.033 25.036 1.00 17.50 82 LEU A N 1
ATOM 564 C CA . LEU A 1 82 ? 53.896 1.469 24.835 1.00 17.45 82 LEU A CA 1
ATOM 565 C C . LEU A 1 82 ? 53.789 2.172 26.176 1.00 17.77 82 LEU A C 1
ATOM 566 O O . LEU A 1 82 ? 53.035 1.753 27.057 1.00 17.94 82 LEU A O 1
ATOM 571 N N . LYS A 1 83 ? 54.562 3.242 26.315 1.00 18.90 83 LYS A N 1
ATOM 572 C CA . LYS A 1 83 ? 54.616 4.029 27.539 1.00 21.06 83 LYS A CA 1
ATOM 573 C C . LYS A 1 83 ? 53.361 4.833 27.858 1.00 20.97 83 LYS A C 1
ATOM 574 O O . LYS A 1 83 ? 52.908 5.657 27.054 1.00 20.12 83 LYS A O 1
ATOM 580 N N . GLY A 1 84 ? 52.823 4.593 29.051 1.00 19.58 84 GLY A N 1
ATOM 581 C CA . GLY A 1 84 ? 51.645 5.303 29.507 1.00 21.17 84 GLY A CA 1
ATOM 582 C C . GLY A 1 84 ? 50.373 4.939 28.778 1.00 20.59 84 GLY A C 1
ATOM 583 O O . GLY A 1 84 ? 50.396 4.124 27.857 1.00 20.58 84 GLY A O 1
ATOM 584 N N . PRO A 1 85 ? 49.234 5.518 29.183 1.00 19.31 85 PRO A N 1
ATOM 585 C CA . PRO A 1 85 ? 47.987 5.189 28.489 1.00 18.24 85 PRO A CA 1
ATOM 586 C C . PRO A 1 85 ? 48.061 5.708 27.062 1.00 16.19 85 PRO A C 1
ATOM 587 O O . PRO A 1 85 ? 48.580 6.802 26.819 1.00 16.55 85 PRO A O 1
ATOM 591 N N . VAL A 1 86 ? 47.554 4.924 26.119 1.00 16.89 86 VAL A N 1
ATOM 592 C CA . VAL A 1 86 ? 47.581 5.330 24.724 1.00 17.66 86 VAL A CA 1
ATOM 593 C C . VAL A 1 86 ? 46.267 5.058 23.998 1.00 16.87 86 VAL A C 1
ATOM 594 O O . VAL A 1 86 ? 45.512 4.156 24.363 1.00 17.54 86 VAL A O 1
ATOM 598 N N . PRO A 1 87 ? 45.980 5.845 22.954 1.00 17.63 87 PRO A N 1
ATOM 599 C CA . PRO A 1 87 ? 44.755 5.653 22.176 1.00 17.30 87 PRO A CA 1
ATOM 600 C C . PRO A 1 87 ? 44.925 4.358 21.378 1.00 16.15 87 PRO A C 1
ATOM 601 O O . PRO A 1 87 ? 46.048 3.993 20.995 1.00 15.51 87 PRO A O 1
ATOM 605 N N . THR A 1 88 ? 43.821 3.663 21.130 1.00 16.55 88 THR A N 1
ATOM 606 C CA . THR A 1 88 ? 43.870 2.442 20.335 1.00 16.64 88 THR A CA 1
ATOM 607 C C . THR A 1 88 ? 44.581 2.697 19.000 1.00 17.24 88 THR A C 1
ATOM 608 O O . THR A 1 88 ? 45.437 1.910 18.583 1.00 16.23 88 THR A O 1
ATOM 612 N N . PRO A 1 89 ? 44.237 3.796 18.312 1.00 17.21 89 PRO A N 1
ATOM 613 C CA . PRO A 1 89 ? 44.920 4.037 17.034 1.00 18.85 89 PRO A CA 1
ATOM 614 C C . PRO A 1 89 ? 46.441 4.159 17.132 1.00 18.32 89 PRO A C 1
ATOM 615 O O . PRO A 1 89 ? 47.143 3.818 16.182 1.00 18.87 89 PRO A O 1
ATOM 619 N N . LEU A 1 90 ? 46.960 4.641 18.262 1.00 17.67 90 LEU A N 1
ATOM 620 C CA . LEU A 1 90 ? 48.413 4.740 18.411 1.00 17.45 90 LEU A CA 1
ATOM 621 C C . LEU A 1 90 ? 48.991 3.320 18.501 1.00 18.12 90 LEU A C 1
ATOM 622 O O . LEU A 1 90 ? 50.046 3.021 17.932 1.00 16.68 90 LEU A O 1
ATOM 627 N N . LEU A 1 91 ? 48.304 2.439 19.220 1.00 16.91 91 LEU A N 1
ATOM 628 C CA . LEU A 1 91 ? 48.782 1.067 19.331 1.00 17.20 91 LEU A CA 1
ATOM 629 C C . LEU A 1 91 ? 48.746 0.409 17.952 1.00 16.65 91 LEU A C 1
ATOM 630 O O . LEU A 1 91 ? 49.707 -0.242 17.536 1.00 16.26 91 LEU A O 1
ATOM 635 N N . SER A 1 92 ? 47.652 0.598 17.223 1.00 16.65 92 SER A N 1
ATOM 636 C CA . SER A 1 92 ? 47.543 0.005 15.892 1.00 19.37 92 SER A CA 1
ATOM 637 C C . SER A 1 92 ? 48.615 0.580 14.969 1.00 18.83 92 SER A C 1
ATOM 638 O O . SER A 1 92 ? 49.210 -0.135 14.161 1.00 18.44 92 SER A O 1
ATOM 641 N N . PHE A 1 93 ? 48.876 1.873 15.100 1.00 18.99 93 PHE A N 1
ATOM 642 C CA . PHE A 1 93 ? 49.905 2.503 14.284 1.00 19.40 93 PHE A CA 1
ATOM 643 C C . PHE A 1 93 ? 51.269 1.899 14.620 1.00 18.36 93 PHE A C 1
ATOM 644 O O . PHE A 1 93 ? 52.064 1.593 13.728 1.00 18.41 93 PHE A O 1
ATOM 652 N N . ALA A 1 94 ? 51.535 1.737 15.914 1.00 17.02 94 ALA A N 1
ATOM 653 C CA . ALA A 1 94 ? 52.807 1.192 16.373 1.00 18.25 94 ALA A CA 1
ATOM 654 C C . ALA A 1 94 ? 53.059 -0.195 15.793 1.00 18.06 94 ALA A C 1
ATOM 655 O O . ALA A 1 94 ? 54.181 -0.532 15.417 1.00 17.80 94 ALA A O 1
ATOM 657 N N . VAL A 1 95 ? 52.012 -1.004 15.720 1.00 17.35 95 VAL A N 1
ATOM 658 C CA . VAL A 1 95 ? 52.158 -2.344 15.171 1.00 18.88 95 VAL A CA 1
ATOM 659 C C . VAL A 1 95 ? 52.692 -2.291 13.741 1.00 19.68 95 VAL A C 1
ATOM 660 O O . VAL A 1 95 ? 53.620 -3.014 13.387 1.00 20.14 95 VAL A O 1
ATOM 664 N N . ARG A 1 96 ? 52.103 -1.429 12.923 1.00 21.78 96 ARG A N 1
ATOM 665 C CA . ARG A 1 96 ? 52.514 -1.321 11.529 1.00 24.44 96 ARG A CA 1
ATOM 666 C C . ARG A 1 96 ? 53.869 -0.622 11.406 1.00 24.19 96 ARG A C 1
ATOM 667 O O . ARG A 1 96 ? 54.741 -1.054 10.642 1.00 24.71 96 ARG A O 1
ATOM 675 N N . HIS A 1 97 ? 54.049 0.444 12.177 1.00 22.81 97 HIS A N 1
ATOM 676 C CA . HIS A 1 97 ? 55.290 1.214 12.142 1.00 23.52 97 HIS A CA 1
ATOM 677 C C . HIS A 1 97 ? 56.512 0.393 12.548 1.00 24.12 97 HIS A C 1
ATOM 678 O O . HIS A 1 97 ? 57.590 0.536 11.962 1.00 24.29 97 HIS A O 1
ATOM 685 N N . LEU A 1 98 ? 56.346 -0.466 13.547 1.00 22.21 98 LEU A N 1
ATOM 686 C CA . LEU A 1 98 ? 57.444 -1.301 14.025 1.00 22.15 98 LEU A CA 1
ATOM 687 C C . LEU A 1 98 ? 57.545 -2.641 13.301 1.00 22.06 98 LEU A C 1
ATOM 688 O O . LEU A 1 98 ? 58.385 -3.481 13.645 1.00 22.42 98 LEU A O 1
ATOM 693 N N . LYS A 1 99 ? 56.689 -2.832 12.301 1.00 21.98 99 LYS A N 1
ATOM 694 C CA . LYS A 1 99 ? 56.650 -4.059 11.510 1.00 22.48 99 LYS A CA 1
ATOM 695 C C . LYS A 1 99 ? 56.491 -5.285 12.403 1.00 22.48 99 LYS A C 1
ATOM 696 O O . LYS A 1 99 ? 57.158 -6.308 12.219 1.00 22.53 99 LYS A O 1
ATOM 702 N N . ALA A 1 100 ? 55.587 -5.167 13.370 1.00 20.56 100 ALA A N 1
ATOM 703 C CA . ALA A 1 100 ? 55.311 -6.238 14.314 1.00 20.62 100 ALA A CA 1
ATOM 704 C C . ALA A 1 100 ? 54.376 -7.280 13.717 1.00 18.60 100 ALA A C 1
ATOM 705 O O . ALA A 1 100 ? 53.686 -7.022 12.736 1.00 20.28 100 ALA A O 1
ATOM 707 N N . ALA A 1 101 ? 54.360 -8.457 14.326 1.00 18.64 101 ALA A N 1
ATOM 708 C CA . ALA A 1 101 ? 53.510 -9.546 13.878 1.00 18.22 101 ALA A CA 1
ATOM 709 C C . ALA A 1 101 ? 52.085 -9.290 14.351 1.00 18.76 101 ALA A C 1
ATOM 710 O O . ALA A 1 101 ? 51.130 -9.845 13.818 1.00 18.72 101 ALA A O 1
ATOM 712 N N . GLY A 1 102 ? 51.949 -8.445 15.366 1.00 16.71 102 GLY A N 1
ATOM 713 C CA . GLY A 1 102 ? 50.625 -8.136 15.872 1.00 16.91 102 GLY A CA 1
ATOM 714 C C . GLY A 1 102 ? 50.681 -7.234 17.081 1.00 16.58 102 GLY A C 1
ATOM 715 O O . GLY A 1 102 ? 51.758 -6.828 17.507 1.00 15.64 102 GLY A O 1
ATOM 716 N N . GLY A 1 103 ? 49.513 -6.936 17.640 1.00 15.85 103 GLY A N 1
ATOM 717 C CA . GLY A 1 103 ? 49.446 -6.082 18.812 1.00 16.06 103 GLY A CA 1
ATOM 718 C C . GLY A 1 103 ? 48.283 -6.471 19.704 1.00 15.82 103 GLY A C 1
ATOM 719 O O . GLY A 1 103 ? 47.315 -7.082 19.249 1.00 15.86 103 GLY A O 1
ATOM 720 N N . ALA A 1 104 ? 48.388 -6.118 20.981 1.00 16.05 104 ALA A N 1
ATOM 721 C CA . ALA A 1 104 ? 47.339 -6.412 21.945 1.00 15.31 104 ALA A CA 1
ATOM 722 C C . ALA A 1 104 ? 47.060 -5.125 22.694 1.00 13.46 104 ALA A C 1
ATOM 723 O O . ALA A 1 104 ? 47.977 -4.472 23.175 1.00 16.22 104 ALA A O 1
ATOM 725 N N . MET A 1 105 ? 45.792 -4.760 22.785 1.00 15.23 105 MET A N 1
ATOM 726 C CA . MET A 1 105 ? 45.429 -3.536 23.484 1.00 15.23 105 MET A CA 1
ATOM 727 C C . MET A 1 105 ? 44.494 -3.827 24.656 1.00 14.33 105 MET A C 1
ATOM 728 O O . MET A 1 105 ? 43.447 -4.444 24.511 1.00 16.01 105 MET A O 1
ATOM 733 N N . LEU A 1 106 ? 44.903 -3.368 25.834 1.00 14.66 106 LEU A N 1
ATOM 734 C CA . LEU A 1 106 ? 44.094 -3.545 27.033 1.00 14.46 106 LEU A CA 1
ATOM 735 C C . LEU A 1 106 ? 43.132 -2.362 27.069 1.00 14.72 106 LEU A C 1
ATOM 736 O O . LEU A 1 106 ? 43.524 -1.223 27.355 1.00 15.18 106 LEU A O 1
ATOM 741 N N . THR A 1 107 ? 41.875 -2.639 26.745 1.00 15.66 107 THR A N 1
ATOM 742 C CA . THR A 1 107 ? 40.851 -1.612 26.729 1.00 14.53 107 THR A CA 1
ATOM 743 C C . THR A 1 107 ? 39.468 -2.232 26.623 1.00 15.21 107 THR A C 1
ATOM 744 O O . THR A 1 107 ? 39.325 -3.386 26.215 1.00 15.30 107 THR A O 1
ATOM 748 N N . ALA A 1 108 ? 38.466 -1.455 27.025 1.00 14.50 108 ALA A N 1
ATOM 749 C CA . ALA A 1 108 ? 37.069 -1.846 26.927 1.00 17.09 108 ALA A CA 1
ATOM 750 C C . ALA A 1 108 ? 36.387 -0.670 26.221 1.00 17.75 108 ALA A C 1
ATOM 751 O O . ALA A 1 108 ? 35.177 -0.453 26.331 1.00 18.40 108 ALA A O 1
ATOM 753 N N . SER A 1 109 ? 37.212 0.105 25.518 1.00 18.58 109 SER A N 1
ATOM 754 C CA . SER A 1 109 ? 36.759 1.225 24.700 1.00 18.07 109 SER A CA 1
ATOM 755 C C . SER A 1 109 ? 35.784 2.208 25.352 1.00 19.64 109 SER A C 1
ATOM 756 O O . SER A 1 109 ? 36.164 2.979 26.225 1.00 19.65 109 SER A O 1
ATOM 759 N N . HIS A 1 110 ? 34.529 2.168 24.924 1.00 19.29 110 HIS A N 1
ATOM 760 C CA . HIS A 1 110 ? 33.503 3.084 25.427 1.00 21.99 110 HIS A CA 1
ATOM 761 C C . HIS A 1 110 ? 32.613 2.494 26.519 1.00 21.02 110 HIS A C 1
ATOM 762 O O . HIS A 1 110 ? 31.652 3.130 26.946 1.00 21.94 110 HIS A O 1
ATOM 769 N N . ASN A 1 111 ? 32.927 1.288 26.974 1.00 20.17 111 ASN A N 1
ATOM 770 C CA . ASN A 1 111 ? 32.116 0.637 27.996 1.00 21.14 111 ASN A CA 1
ATOM 771 C C . ASN A 1 111 ? 32.269 1.197 29.404 1.00 19.54 111 ASN A C 1
ATOM 772 O O . ASN A 1 111 ? 33.209 1.929 29.699 1.00 18.81 111 ASN A O 1
ATOM 777 N N . PRO A 1 112 ? 31.322 0.860 30.297 1.00 20.45 112 PRO A N 1
ATOM 778 C CA . PRO A 1 112 ? 31.379 1.342 31.676 1.00 20.31 112 PRO A CA 1
ATOM 779 C C . PRO A 1 112 ? 32.732 1.003 32.308 1.00 19.56 112 PRO A C 1
ATOM 780 O O . PRO A 1 112 ? 33.386 0.034 31.916 1.00 19.84 112 PRO A O 1
ATOM 784 N N . PRO A 1 113 ? 33.148 1.782 33.316 1.00 19.71 113 PRO A N 1
ATOM 785 C CA . PRO A 1 113 ? 34.411 1.646 34.050 1.00 19.98 113 PRO A CA 1
ATOM 786 C C . PRO A 1 113 ? 34.816 0.260 34.555 1.00 17.92 113 PRO A C 1
ATOM 787 O O . PRO A 1 113 ? 36.004 -0.067 34.579 1.00 18.43 113 PRO A O 1
ATOM 791 N N . GLN A 1 114 ? 33.843 -0.540 34.973 1.00 18.46 114 GLN A N 1
ATOM 792 C CA . GLN A 1 114 ? 34.149 -1.859 35.516 1.00 18.77 114 GLN A CA 1
ATOM 793 C C . GLN A 1 114 ? 34.639 -2.879 34.494 1.00 18.65 114 GLN A C 1
ATOM 794 O O . GLN A 1 114 ? 35.118 -3.943 34.874 1.00 16.40 114 GLN A O 1
ATOM 800 N N . TYR A 1 115 ? 34.532 -2.556 33.207 1.00 16.66 115 TYR A N 1
ATOM 801 C CA . TYR A 1 115 ? 34.967 -3.485 32.167 1.00 17.33 115 TYR A CA 1
ATOM 802 C C . TYR A 1 115 ? 36.375 -3.260 31.651 1.00 15.48 115 TYR A C 1
ATOM 803 O O . TYR A 1 115 ? 36.878 -2.143 31.635 1.00 17.33 115 TYR A O 1
ATOM 812 N N . LEU A 1 116 ? 36.995 -4.351 31.222 1.00 17.13 116 LEU A N 1
ATOM 813 C CA . LEU A 1 116 ? 38.315 -4.297 30.618 1.00 16.76 116 LEU A CA 1
ATOM 814 C C . LEU A 1 116 ? 38.315 -5.451 29.620 1.00 17.90 116 LEU A C 1
ATOM 815 O O . LEU A 1 116 ? 37.420 -6.301 29.633 1.00 17.65 116 LEU A O 1
ATOM 820 N N . GLY A 1 117 ? 39.289 -5.469 28.726 1.00 16.96 117 GLY A N 1
ATOM 821 C CA . GLY A 1 117 ? 39.325 -6.538 27.756 1.00 17.60 117 GLY A CA 1
ATOM 822 C C . GLY A 1 117 ? 40.617 -6.454 26.997 1.00 16.12 117 GLY A C 1
ATOM 823 O O . GLY A 1 117 ? 41.436 -5.574 27.254 1.00 16.04 117 GLY A O 1
ATOM 824 N N . VAL A 1 118 ? 40.807 -7.392 26.083 1.00 17.75 118 VAL A N 1
ATOM 825 C CA . VAL A 1 118 ? 41.999 -7.398 25.261 1.00 17.79 118 VAL A CA 1
ATOM 826 C C . VAL A 1 118 ? 41.532 -7.408 23.814 1.00 16.79 118 VAL A C 1
ATOM 827 O O . VAL A 1 118 ? 40.721 -8.244 23.417 1.00 18.90 118 VAL A O 1
ATOM 831 N N . LYS A 1 119 ? 42.014 -6.445 23.041 1.00 16.97 119 LYS A N 1
ATOM 832 C CA . LYS A 1 119 ? 41.661 -6.348 21.630 1.00 17.49 119 LYS A CA 1
ATOM 833 C C . LYS A 1 119 ? 42.938 -6.547 20.816 1.00 15.58 119 LYS A C 1
ATOM 834 O O . LYS A 1 119 ? 43.906 -5.796 20.965 1.00 16.80 119 LYS A O 1
ATOM 840 N N . PHE A 1 120 ? 42.916 -7.554 19.950 1.00 15.68 120 PHE A N 1
ATOM 841 C CA . PHE A 1 120 ? 44.070 -7.913 19.128 1.00 15.48 120 PHE A CA 1
ATOM 842 C C . PHE A 1 120 ? 44.072 -7.250 17.757 1.00 15.76 120 PHE A C 1
ATOM 843 O O . PHE A 1 120 ? 43.024 -7.063 17.137 1.00 15.79 120 PHE A O 1
ATOM 851 N N . LYS A 1 121 ? 45.271 -6.915 17.295 1.00 16.19 121 LYS A N 1
ATOM 852 C CA . LYS A 1 121 ? 45.463 -6.265 16.002 1.00 16.99 121 LYS A CA 1
ATOM 853 C C . LYS A 1 121 ? 46.415 -7.135 15.191 1.00 16.08 121 LYS A C 1
ATOM 854 O O . LYS A 1 121 ? 47.322 -7.741 15.759 1.00 17.93 121 LYS A O 1
ATOM 860 N N . ASP A 1 122 ? 46.228 -7.203 13.876 1.00 17.93 122 ASP A N 1
ATOM 861 C CA . ASP A 1 122 ? 47.159 -7.991 13.083 1.00 18.62 122 ASP A CA 1
ATOM 862 C C . ASP A 1 122 ? 48.234 -7.079 12.494 1.00 18.43 122 ASP A C 1
ATOM 863 O O . ASP A 1 122 ? 48.265 -5.881 12.778 1.00 18.94 122 ASP A O 1
ATOM 868 N N . ALA A 1 123 ? 49.118 -7.647 11.683 1.00 18.67 123 ALA A N 1
ATOM 869 C CA . ALA A 1 123 ? 50.225 -6.890 11.101 1.00 19.85 123 ALA A CA 1
ATOM 870 C C . ALA A 1 123 ? 49.862 -5.644 10.301 1.00 20.42 123 ALA A C 1
ATOM 871 O O . ALA A 1 123 ? 50.707 -4.762 10.115 1.00 21.57 123 ALA A O 1
ATOM 873 N N . THR A 1 124 ? 48.625 -5.558 9.827 1.00 20.43 124 THR A N 1
ATOM 874 C CA . THR A 1 124 ? 48.225 -4.403 9.033 1.00 21.18 124 THR A CA 1
ATOM 875 C C . THR A 1 124 ? 47.916 -3.195 9.901 1.00 20.97 124 THR A C 1
ATOM 876 O O . THR A 1 124 ? 47.725 -2.096 9.387 1.00 21.86 124 THR A O 1
ATOM 880 N N . GLY A 1 125 ? 47.868 -3.402 11.214 1.00 19.99 125 GLY A N 1
ATOM 881 C CA . GLY A 1 125 ? 47.572 -2.307 12.119 1.00 21.56 125 GLY A CA 1
ATOM 882 C C . GLY A 1 125 ? 46.078 -2.058 12.221 1.00 21.78 125 GLY A C 1
ATOM 883 O O . GLY A 1 125 ? 45.623 -0.906 12.190 1.00 22.98 125 GLY A O 1
ATOM 884 N N . GLY A 1 126 ? 45.321 -3.147 12.328 1.00 20.55 126 GLY A N 1
ATOM 885 C CA . GLY A 1 126 ? 43.874 -3.073 12.453 1.00 19.78 126 GLY A CA 1
ATOM 886 C C . GLY A 1 126 ? 43.368 -4.302 13.199 1.00 19.99 126 GLY A C 1
ATOM 887 O O . GLY A 1 126 ? 44.131 -5.241 13.421 1.00 18.64 126 GLY A O 1
ATOM 888 N N . PRO A 1 127 ? 42.084 -4.339 13.588 1.00 19.55 127 PRO A N 1
ATOM 889 C CA . PRO A 1 127 ? 41.548 -5.498 14.313 1.00 20.04 127 PRO A CA 1
ATOM 890 C C . PRO A 1 127 ? 41.725 -6.831 13.591 1.00 19.22 127 PRO A C 1
ATOM 891 O O . PRO A 1 127 ? 41.521 -6.919 12.380 1.00 18.26 127 PRO A O 1
ATOM 895 N N . ILE A 1 128 ? 42.096 -7.869 14.340 1.00 19.66 128 ILE A N 1
ATOM 896 C CA . ILE A 1 128 ? 42.268 -9.192 13.745 1.00 20.29 128 ILE A CA 1
ATOM 897 C C . ILE A 1 128 ? 40.955 -9.665 13.136 1.00 20.91 128 ILE A C 1
ATOM 898 O O . ILE A 1 128 ? 39.871 -9.310 13.606 1.00 21.48 128 ILE A O 1
ATOM 903 N N . ALA A 1 129 ? 41.058 -10.462 12.078 1.00 22.03 129 ALA A N 1
ATOM 904 C CA . ALA A 1 129 ? 39.874 -10.980 11.412 1.00 23.94 129 ALA A CA 1
ATOM 905 C C . ALA A 1 129 ? 39.247 -12.068 12.278 1.00 25.54 129 ALA A C 1
ATOM 906 O O . ALA A 1 129 ? 39.886 -12.592 13.197 1.00 24.84 129 ALA A O 1
ATOM 908 N N . GLN A 1 130 ? 37.996 -12.404 11.983 1.00 28.22 130 GLN A N 1
ATOM 909 C CA . GLN A 1 130 ? 37.284 -13.427 12.740 1.00 30.48 130 GLN A CA 1
ATOM 910 C C . GLN A 1 130 ? 38.022 -14.766 12.765 1.00 30.32 130 GLN A C 1
ATOM 911 O O . GLN A 1 130 ? 38.069 -15.432 13.798 1.00 29.34 130 GLN A O 1
ATOM 917 N N . GLU A 1 131 ? 38.600 -15.157 11.633 1.00 31.45 131 GLU A N 1
ATOM 918 C CA . GLU A 1 131 ? 39.327 -16.424 11.544 1.00 31.40 131 GLU A CA 1
ATOM 919 C C . GLU A 1 131 ? 40.482 -16.494 12.542 1.00 30.26 131 GLU A C 1
ATOM 920 O O . GLU A 1 131 ? 40.714 -17.531 13.171 1.00 27.70 131 GLU A O 1
ATOM 926 N N . GLU A 1 132 ? 41.206 -15.386 12.681 1.00 27.22 132 GLU A N 1
ATOM 927 C CA . GLU A 1 132 ? 42.333 -15.318 13.605 1.00 26.16 132 GLU A CA 1
ATOM 928 C C . GLU A 1 132 ? 41.823 -15.306 15.050 1.00 24.22 132 GLU A C 1
ATOM 929 O O . GLU A 1 132 ? 42.429 -15.905 15.945 1.00 22.12 132 GLU A O 1
ATOM 935 N N . ALA A 1 133 ? 40.697 -14.632 15.267 1.00 23.84 133 ALA A N 1
ATOM 936 C CA . ALA A 1 133 ? 40.099 -14.556 16.598 1.00 23.38 133 ALA A CA 1
ATOM 937 C C . ALA A 1 133 ? 39.736 -15.961 17.077 1.00 24.33 133 ALA A C 1
ATOM 938 O O . ALA A 1 133 ? 39.968 -16.326 18.233 1.00 23.50 133 ALA A O 1
ATOM 940 N N . LYS A 1 134 ? 39.162 -16.749 16.177 1.00 25.22 134 LYS A N 1
ATOM 941 C CA . LYS A 1 134 ? 38.765 -18.109 16.511 1.00 25.73 134 LYS A CA 1
ATOM 942 C C . LYS A 1 134 ? 39.977 -18.976 16.820 1.00 24.65 134 LYS A C 1
ATOM 943 O O . LYS A 1 134 ? 39.939 -19.810 17.719 1.00 24.74 134 LYS A O 1
ATOM 949 N N . ALA A 1 135 ? 41.053 -18.773 16.069 1.00 24.20 135 ALA A N 1
ATOM 950 C CA . ALA A 1 135 ? 42.272 -19.547 16.264 1.00 24.59 135 ALA A CA 1
ATOM 951 C C . ALA A 1 135 ? 42.865 -19.319 17.654 1.00 24.07 135 ALA A C 1
ATOM 952 O O . ALA A 1 135 ? 43.301 -20.259 18.322 1.00 24.96 135 ALA A O 1
ATOM 954 N N . ILE A 1 136 ? 42.883 -18.065 18.088 1.00 21.83 136 ILE A N 1
ATOM 955 C CA . ILE A 1 136 ? 43.417 -17.731 19.400 1.00 20.71 136 ILE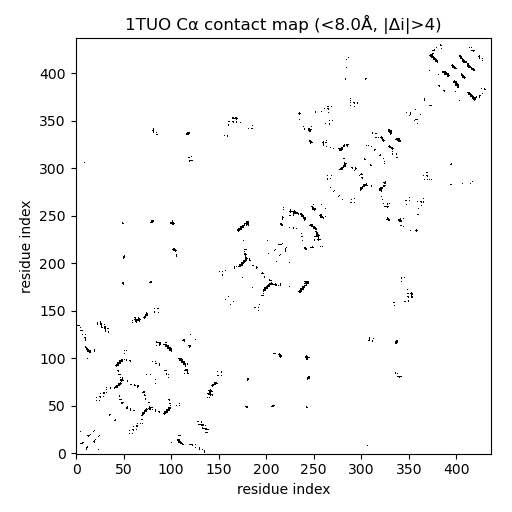 A CA 1
ATOM 956 C C . ILE A 1 136 ? 42.521 -18.312 20.501 1.00 19.92 136 ILE A C 1
ATOM 957 O O . ILE A 1 136 ? 43.007 -18.881 21.480 1.00 20.28 136 ILE A O 1
ATOM 962 N N . GLU A 1 137 ? 41.212 -18.178 20.322 1.00 20.22 137 GLU A N 1
ATOM 963 C CA . GLU A 1 137 ? 40.247 -18.679 21.300 1.00 21.59 137 GLU A CA 1
ATOM 964 C C . GLU A 1 137 ? 40.413 -20.181 21.507 1.00 22.24 137 GLU A C 1
ATOM 965 O O . GLU A 1 137 ? 40.342 -20.683 22.629 1.00 21.20 137 GLU A O 1
ATOM 971 N N . ALA A 1 138 ? 40.636 -20.891 20.408 1.00 21.93 138 ALA A N 1
ATOM 972 C CA . ALA A 1 138 ? 40.796 -22.339 20.462 1.00 22.48 138 ALA A CA 1
ATOM 973 C C . ALA A 1 138 ? 42.007 -22.778 21.279 1.00 22.41 138 ALA A C 1
ATOM 974 O O . ALA A 1 138 ? 42.022 -23.882 21.828 1.00 23.90 138 ALA A O 1
ATOM 976 N N . LEU A 1 139 ? 43.015 -21.914 21.368 1.00 20.81 139 LEU A N 1
ATOM 977 C CA . LEU A 1 139 ? 44.240 -22.232 22.095 1.00 21.32 139 LEU A CA 1
ATOM 978 C C . LEU A 1 139 ? 44.278 -21.847 23.573 1.00 20.44 139 LEU A C 1
ATOM 979 O O . LEU A 1 139 ? 45.306 -22.016 24.226 1.00 20.88 139 LEU A O 1
ATOM 984 N N . VAL A 1 140 ? 43.176 -21.335 24.106 1.00 20.29 140 VAL A N 1
ATOM 985 C CA . VAL A 1 140 ? 43.152 -20.957 25.519 1.00 22.21 140 VAL A CA 1
ATOM 986 C C . VAL A 1 140 ? 43.239 -22.211 26.386 1.00 23.42 140 VAL A C 1
ATOM 987 O O . VAL A 1 140 ? 42.378 -23.087 26.311 1.00 24.73 140 VAL A O 1
ATOM 991 N N . PRO A 1 141 ? 44.285 -22.313 27.218 1.00 24.03 141 PRO A N 1
ATOM 992 C CA . PRO A 1 141 ? 44.467 -23.475 28.094 1.00 26.09 141 PRO A CA 1
ATOM 993 C C . PRO A 1 141 ? 43.563 -23.383 29.316 1.00 27.83 141 PRO A C 1
ATOM 994 O O . PRO A 1 141 ? 43.115 -22.300 29.680 1.00 24.92 141 PRO A O 1
ATOM 998 N N . GLU A 1 142 ? 43.300 -24.521 29.948 1.00 30.93 142 GLU A N 1
ATOM 999 C CA . GLU A 1 142 ? 42.449 -24.534 31.132 1.00 34.37 142 GLU A CA 1
ATOM 1000 C C . GLU A 1 142 ? 43.164 -23.828 32.266 1.00 35.91 142 GLU A C 1
ATOM 1001 O O . GLU A 1 142 ? 42.544 -23.159 33.095 1.00 35.93 142 GLU A O 1
ATOM 1007 N N . GLU A 1 143 ? 44.482 -23.970 32.284 1.00 37.37 143 GLU A N 1
ATOM 1008 C CA . GLU A 1 143 ? 45.298 -23.370 33.321 1.00 39.91 143 GLU A CA 1
ATOM 1009 C C . GLU A 1 143 ? 46.565 -22.769 32.726 1.00 39.66 143 GLU A C 1
ATOM 1010 O O . GLU A 1 143 ? 47.104 -23.276 31.738 1.00 39.37 143 GLU A O 1
ATOM 1016 N N . ALA A 1 144 ? 47.033 -21.684 33.332 1.00 40.11 144 ALA A N 1
ATOM 1017 C CA . ALA A 1 144 ? 48.240 -21.012 32.869 1.00 41.04 144 ALA A CA 1
ATOM 1018 C C . ALA A 1 144 ? 49.051 -20.485 34.048 1.00 41.04 144 ALA A C 1
ATOM 1019 O O . ALA A 1 144 ? 48.549 -20.376 35.165 1.00 42.06 144 ALA A O 1
ATOM 1021 N N . ARG A 1 145 ? 50.311 -20.163 33.785 1.00 41.84 145 ARG A N 1
ATOM 1022 C CA . ARG A 1 145 ? 51.202 -19.645 34.808 1.00 42.17 145 ARG A CA 1
ATOM 1023 C C . ARG A 1 145 ? 51.516 -18.175 34.555 1.00 40.70 145 ARG A C 1
ATOM 1024 O O . ARG A 1 145 ? 51.411 -17.673 33.444 1.00 40.04 145 ARG A O 1
ATOM 1032 N N . ALA A 1 146 ? 51.885 -17.455 35.611 1.00 39.43 146 ALA A N 1
ATOM 1033 C CA . ALA A 1 146 ? 52.196 -16.033 35.491 1.00 38.74 146 ALA A CA 1
ATOM 1034 C C . ALA A 1 146 ? 53.640 -15.855 35.032 1.00 38.23 146 ALA A C 1
ATOM 1035 O O . ALA A 1 146 ? 54.482 -15.325 35.758 1.00 38.03 146 ALA A O 1
ATOM 1037 N N . LEU A 1 147 ? 53.906 -16.306 33.811 1.00 37.55 147 LEU A N 1
ATOM 1038 C CA . LEU A 1 147 ? 55.229 -16.233 33.206 1.00 37.24 147 LEU A CA 1
ATOM 1039 C C . LEU A 1 147 ? 55.706 -14.793 33.014 1.00 36.85 147 LEU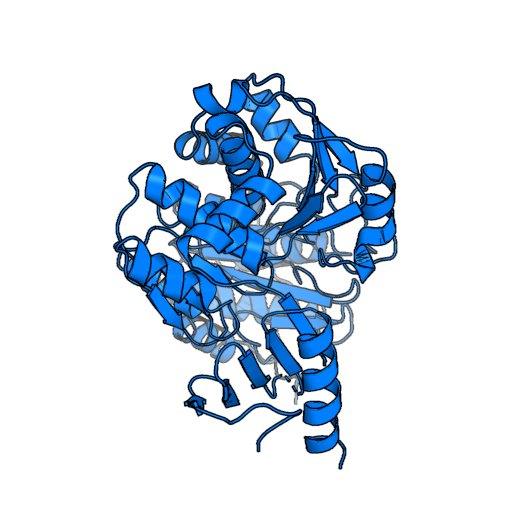 A C 1
ATOM 1040 O O . LEU A 1 147 ? 54.922 -13.913 32.662 1.00 36.33 147 LEU A O 1
ATOM 1045 N N . GLU A 1 148 ? 56.996 -14.566 33.245 1.00 36.72 148 GLU A N 1
ATOM 1046 C CA . GLU A 1 148 ? 57.593 -13.240 33.103 1.00 36.80 148 GLU A CA 1
ATOM 1047 C C . GLU A 1 148 ? 58.669 -13.230 32.020 1.00 35.19 148 GLU A C 1
ATOM 1048 O O . GLU A 1 148 ? 59.094 -14.280 31.548 1.00 35.31 148 GLU A O 1
ATOM 1054 N N . GLY A 1 149 ? 59.109 -12.036 31.634 1.00 33.44 149 GLY A N 1
ATOM 1055 C CA . GLY A 1 149 ? 60.130 -11.919 30.607 1.00 30.87 149 GLY A CA 1
ATOM 1056 C C . GLY A 1 149 ? 60.491 -10.469 30.362 1.00 29.52 149 GLY A C 1
ATOM 1057 O O . GLY A 1 149 ? 59.699 -9.575 30.651 1.00 29.03 149 GLY A O 1
ATOM 1058 N N . ALA A 1 150 ? 61.683 -10.228 29.826 1.00 28.22 150 ALA A N 1
ATOM 1059 C CA . ALA A 1 150 ? 62.130 -8.863 29.558 1.00 26.75 150 ALA A CA 1
ATOM 1060 C C . ALA A 1 150 ? 61.544 -8.288 28.268 1.00 25.67 150 ALA A C 1
ATOM 1061 O O . ALA A 1 150 ? 61.434 -8.982 27.258 1.00 24.21 150 ALA A O 1
ATOM 1063 N N . TYR A 1 151 ? 61.170 -7.012 28.316 1.00 23.84 151 TYR A N 1
ATOM 1064 C CA . TYR A 1 151 ? 60.612 -6.323 27.158 1.00 23.11 151 TYR A CA 1
ATOM 1065 C C . TYR A 1 151 ? 60.949 -4.843 27.238 1.00 22.57 151 TYR A C 1
ATOM 1066 O O . TYR A 1 151 ? 61.328 -4.342 28.297 1.00 23.26 151 TYR A O 1
ATOM 1075 N N . GLU A 1 152 ? 60.830 -4.148 26.113 1.00 22.98 152 GLU A N 1
ATOM 1076 C CA . GLU A 1 152 ? 61.124 -2.723 26.076 1.00 24.27 152 GLU A CA 1
ATOM 1077 C C . GLU A 1 152 ? 59.841 -1.927 26.242 1.00 23.35 152 GLU A C 1
ATOM 1078 O O . GLU A 1 152 ? 58.762 -2.406 25.906 1.00 22.71 152 GLU A O 1
ATOM 1084 N N . THR A 1 153 ? 59.970 -0.716 26.774 1.00 22.70 153 THR A N 1
ATOM 1085 C CA . THR A 1 153 ? 58.833 0.179 26.942 1.00 23.16 153 THR A CA 1
ATOM 1086 C C . THR A 1 153 ? 59.208 1.400 26.102 1.00 24.64 153 THR A C 1
ATOM 1087 O O . THR A 1 153 ? 60.216 2.060 26.368 1.00 25.56 153 THR A O 1
ATOM 1091 N N . LEU A 1 154 ? 58.406 1.691 25.082 1.00 23.90 154 LEU A N 1
ATOM 1092 C CA . LEU A 1 154 ? 58.702 2.800 24.182 1.00 24.18 154 LEU A CA 1
ATOM 1093 C C . LEU A 1 154 ? 57.593 3.836 24.033 1.00 23.95 154 LEU A C 1
ATOM 1094 O O . LEU A 1 154 ? 56.411 3.534 24.199 1.00 21.91 154 LEU A O 1
ATOM 1099 N N . ASP A 1 155 ? 57.993 5.061 23.705 1.00 23.63 155 ASP A N 1
ATOM 1100 C CA . ASP A 1 155 ? 57.056 6.156 23.497 1.00 25.94 155 ASP A CA 1
ATOM 1101 C C . ASP A 1 155 ? 57.080 6.485 22.006 1.00 25.48 155 ASP A C 1
ATOM 1102 O O . ASP A 1 155 ? 58.078 6.994 21.497 1.00 25.59 155 ASP A O 1
ATOM 1107 N N . LEU A 1 156 ? 55.991 6.172 21.305 1.00 24.83 156 LEU A N 1
ATOM 1108 C CA . LEU A 1 156 ? 55.904 6.417 19.865 1.00 25.11 156 LEU A CA 1
ATOM 1109 C C . LEU A 1 156 ? 54.970 7.556 19.487 1.00 24.97 156 LEU A C 1
ATOM 1110 O O . LEU A 1 156 ? 54.535 7.657 18.339 1.00 25.24 156 LEU A O 1
ATOM 1115 N N . ARG A 1 157 ? 54.675 8.416 20.451 1.00 24.61 157 ARG A N 1
ATOM 1116 C CA . ARG A 1 157 ? 53.788 9.538 20.214 1.00 26.59 157 ARG A CA 1
ATOM 1117 C C . ARG A 1 157 ? 54.261 10.409 19.050 1.00 26.26 157 ARG A C 1
ATOM 1118 O O . ARG A 1 157 ? 53.489 10.719 18.144 1.00 24.28 157 ARG A O 1
ATOM 1126 N N . GLU A 1 158 ? 55.534 10.796 19.072 1.00 26.74 158 GLU A N 1
ATOM 1127 C CA . GLU A 1 158 ? 56.079 11.639 18.015 1.00 27.17 158 GLU A CA 1
ATOM 1128 C C . GLU A 1 158 ? 55.923 11.011 16.638 1.00 25.69 158 GLU A C 1
ATOM 1129 O O . GLU A 1 158 ? 55.530 11.684 15.686 1.00 26.17 158 GLU A O 1
ATOM 1135 N N . ALA A 1 159 ? 56.230 9.721 16.529 1.00 24.77 159 ALA A N 1
ATOM 1136 C CA . ALA A 1 159 ? 56.114 9.033 15.248 1.00 23.25 159 ALA A CA 1
ATOM 1137 C C . ALA A 1 159 ? 54.656 8.993 14.795 1.00 21.52 159 ALA A C 1
ATOM 1138 O O . ALA A 1 159 ? 54.368 9.099 13.603 1.00 21.59 159 ALA A O 1
ATOM 1140 N N . TYR A 1 160 ? 53.745 8.830 15.750 1.00 21.25 160 TYR A N 1
ATOM 1141 C CA . TYR A 1 160 ? 52.317 8.798 15.445 1.00 20.55 160 TYR A CA 1
ATOM 1142 C C . TYR A 1 160 ? 51.897 10.159 14.890 1.00 21.47 160 TYR A C 1
ATOM 1143 O O . TYR A 1 160 ? 51.130 10.237 13.931 1.00 22.13 160 TYR A O 1
ATOM 1152 N N . PHE A 1 161 ? 52.405 11.228 15.492 1.00 21.83 161 PHE A N 1
ATOM 1153 C CA . PHE A 1 161 ? 52.075 12.570 15.028 1.00 23.56 161 PHE A CA 1
ATOM 1154 C C . PHE A 1 161 ? 52.595 12.774 13.607 1.00 24.27 161 PHE A C 1
ATOM 1155 O O . PHE A 1 161 ? 51.919 13.371 12.767 1.00 22.85 161 PHE A O 1
ATOM 1163 N N . GLU A 1 162 ? 53.799 12.277 13.338 1.00 24.44 162 GLU A N 1
ATOM 1164 C CA . GLU A 1 162 ? 54.374 12.401 12.004 1.00 26.33 162 GLU A CA 1
ATOM 1165 C C . GLU A 1 162 ? 53.524 11.663 10.980 1.00 25.67 162 GLU A C 1
ATOM 1166 O O . GLU A 1 162 ? 53.372 12.112 9.847 1.00 26.53 162 GLU A O 1
ATOM 1172 N N . ALA A 1 163 ? 52.976 10.522 11.381 1.00 26.36 163 ALA A N 1
ATOM 1173 C CA . ALA A 1 163 ? 52.134 9.742 10.486 1.00 26.86 163 ALA A CA 1
ATOM 1174 C C . ALA A 1 163 ? 50.849 10.515 10.189 1.00 26.92 163 ALA A C 1
ATOM 1175 O O . ALA A 1 163 ? 50.404 10.568 9.041 1.00 26.56 163 ALA A O 1
ATOM 1177 N N . LEU A 1 164 ? 50.262 11.108 11.230 1.00 26.28 164 LEU A N 1
ATOM 1178 C CA . LEU A 1 164 ? 49.030 11.883 11.084 1.00 27.02 164 LEU A CA 1
ATOM 1179 C C . LEU A 1 164 ? 49.235 13.038 10.115 1.00 28.60 164 LEU A C 1
ATOM 1180 O O . LEU A 1 164 ? 48.415 13.270 9.225 1.00 28.27 164 LEU A O 1
ATOM 1185 N N . LYS A 1 165 ? 50.338 13.755 10.303 1.00 30.32 165 LYS A N 1
ATOM 1186 C CA . LYS A 1 165 ? 50.682 14.902 9.471 1.00 32.22 165 LYS A CA 1
ATOM 1187 C C . LYS A 1 165 ? 50.561 14.585 7.984 1.00 31.48 165 LYS A C 1
ATOM 1188 O O . LYS A 1 165 ? 50.081 15.402 7.199 1.00 32.75 165 LYS A O 1
ATOM 1194 N N . ALA A 1 166 ? 50.983 13.385 7.607 1.00 32.11 166 ALA A N 1
ATOM 1195 C CA . ALA A 1 166 ? 50.951 12.955 6.215 1.00 31.74 166 ALA A CA 1
ATOM 1196 C C . ALA A 1 166 ? 49.556 12.843 5.605 1.00 32.81 166 ALA A C 1
ATOM 1197 O O . ALA A 1 166 ? 49.422 12.690 4.390 1.00 33.51 166 ALA A O 1
ATOM 1199 N N . HIS A 1 167 ? 48.519 12.920 6.434 1.00 31.76 167 HIS A N 1
ATOM 1200 C CA . HIS A 1 167 ? 47.150 12.796 5.934 1.00 31.78 167 HIS A CA 1
ATOM 1201 C C . HIS A 1 167 ? 46.305 14.036 6.178 1.00 30.89 167 HIS A C 1
ATOM 1202 O O . HIS A 1 167 ? 45.077 13.992 6.060 1.00 31.85 167 HIS A O 1
ATOM 1209 N N . LEU A 1 168 ? 46.964 15.141 6.503 1.00 28.20 168 LEU A N 1
ATOM 1210 C CA . LEU A 1 168 ? 46.268 16.387 6.781 1.00 27.28 168 LEU A CA 1
ATOM 1211 C C . LEU A 1 168 ? 46.815 17.552 5.966 1.00 28.32 168 LEU A C 1
ATOM 1212 O O . LEU A 1 168 ? 47.998 17.582 5.622 1.00 29.63 168 LEU A O 1
ATOM 1217 N N . ASP A 1 169 ? 45.942 18.501 5.645 1.00 27.53 169 ASP A N 1
ATOM 1218 C CA . ASP A 1 169 ? 46.348 19.683 4.895 1.00 27.55 169 ASP A CA 1
ATOM 1219 C C . ASP A 1 169 ? 46.721 20.708 5.960 1.00 26.58 169 ASP A C 1
ATOM 1220 O O . ASP A 1 169 ? 45.869 21.444 6.452 1.00 25.32 169 ASP A O 1
ATOM 1225 N N . LEU A 1 170 ? 47.998 20.743 6.330 1.00 26.24 170 LEU A N 1
ATOM 1226 C CA . LEU A 1 170 ? 48.450 21.659 7.363 1.00 27.61 170 LEU A CA 1
ATOM 1227 C C . LEU A 1 170 ? 48.230 23.121 6.994 1.00 27.90 170 LEU A C 1
ATOM 1228 O O . LEU A 1 170 ? 47.901 23.938 7.852 1.00 26.59 170 LEU A O 1
ATOM 1233 N N . LYS A 1 171 ? 48.405 23.445 5.718 1.00 30.20 171 LYS A N 1
ATOM 1234 C CA . LYS A 1 171 ? 48.215 24.814 5.247 1.00 31.74 171 LYS A CA 1
ATOM 1235 C C . LYS A 1 171 ? 46.766 25.236 5.486 1.00 31.39 171 LYS A C 1
ATOM 1236 O O . LYS A 1 171 ? 46.493 26.323 5.997 1.00 30.28 171 LYS A O 1
ATOM 1242 N N . ALA A 1 172 ? 45.837 24.359 5.128 1.00 30.79 172 ALA A N 1
ATOM 1243 C CA . ALA A 1 172 ? 44.421 24.644 5.313 1.00 30.69 172 ALA A CA 1
ATOM 1244 C C . ALA A 1 172 ? 44.089 24.726 6.801 1.00 30.04 172 ALA A C 1
ATOM 1245 O O . ALA A 1 172 ? 43.362 25.619 7.238 1.00 29.73 172 ALA A O 1
ATOM 1247 N N . LEU A 1 173 ? 44.636 23.796 7.580 1.00 30.75 173 LEU A N 1
ATOM 1248 C CA . LEU A 1 173 ? 44.396 23.763 9.020 1.00 31.09 173 LEU A CA 1
ATOM 1249 C C . LEU A 1 173 ? 44.765 25.057 9.736 1.00 31.37 173 LEU A C 1
ATOM 1250 O O . LEU A 1 173 ? 44.066 25.487 10.653 1.00 30.76 173 LEU A O 1
ATOM 1255 N N . SER A 1 174 ? 45.872 25.668 9.325 1.00 32.04 174 SER A N 1
ATOM 1256 C CA . SER A 1 174 ? 46.332 26.905 9.949 1.00 32.52 174 SER A CA 1
ATOM 1257 C C . SER A 1 174 ? 45.291 28.012 9.823 1.00 32.53 174 SER A C 1
ATOM 1258 O O . SER A 1 174 ? 45.321 28.990 10.568 1.00 33.66 174 SER A O 1
ATOM 1261 N N . GLY A 1 175 ? 44.366 27.847 8.882 1.00 33.17 175 GLY A N 1
ATOM 1262 C CA . GLY A 1 175 ? 43.333 28.845 8.674 1.00 32.32 175 GLY A CA 1
ATOM 1263 C C . GLY A 1 175 ? 42.186 28.805 9.668 1.00 33.13 175 GLY A C 1
ATOM 1264 O O . GLY A 1 175 ? 41.380 29.736 9.710 1.00 33.33 175 GLY A O 1
ATOM 1265 N N . PHE A 1 176 ? 42.098 27.742 10.468 1.00 32.05 176 PHE A N 1
ATOM 1266 C CA . PHE A 1 176 ? 41.017 27.635 11.445 1.00 30.57 176 PHE A CA 1
ATOM 1267 C C . PHE A 1 176 ? 40.994 28.894 12.301 1.00 31.02 176 PHE A C 1
ATOM 1268 O O . PHE A 1 176 ? 42.011 29.282 12.875 1.00 31.34 176 PHE A O 1
ATOM 1276 N N . SER A 1 177 ? 39.826 29.523 12.393 1.00 31.41 177 SER A N 1
ATOM 1277 C CA . SER A 1 177 ? 39.680 30.766 13.142 1.00 31.83 177 SER A CA 1
ATOM 1278 C C . SER A 1 177 ? 38.975 30.653 14.489 1.00 32.11 177 SER A C 1
ATOM 1279 O O . SER A 1 177 ? 38.690 31.665 15.130 1.00 32.95 177 SER A O 1
ATOM 1282 N N . GLY A 1 178 ? 38.695 29.433 14.929 1.00 31.42 178 GLY A N 1
ATOM 1283 C CA . GLY A 1 178 ? 38.024 29.275 16.206 1.00 30.84 178 GLY A CA 1
ATOM 1284 C C . GLY A 1 178 ? 38.88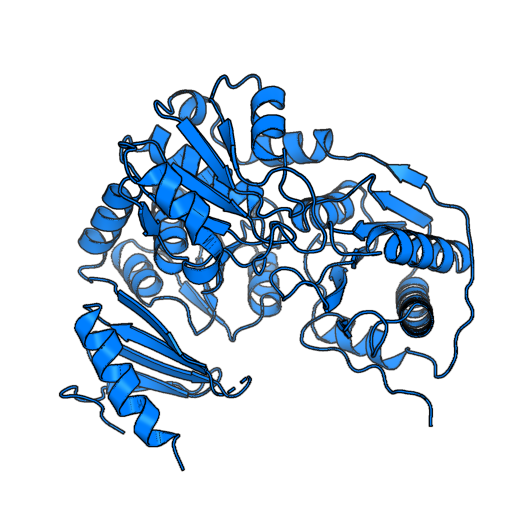4 28.623 17.269 1.00 29.90 178 GLY A C 1
ATOM 1285 O O . GLY A 1 178 ? 40.117 28.674 17.223 1.00 30.14 178 GLY A O 1
ATOM 1286 N N . VAL A 1 179 ? 38.218 28.012 18.238 1.00 29.10 179 VAL A N 1
ATOM 1287 C CA . VAL A 1 179 ? 38.887 27.314 19.322 1.00 29.35 179 VAL A CA 1
ATOM 1288 C C . VAL A 1 179 ? 38.360 25.888 19.317 1.00 27.61 179 VAL A C 1
ATOM 1289 O O . VAL A 1 179 ? 37.176 25.662 19.070 1.00 27.29 179 VAL A O 1
ATOM 1293 N N . LEU A 1 180 ? 39.241 24.928 19.565 1.00 26.24 180 LEU A N 1
ATOM 1294 C CA . LEU A 1 180 ? 38.818 23.539 19.605 1.00 24.34 180 LEU A CA 1
ATOM 1295 C C . LEU A 1 180 ? 38.787 23.060 21.051 1.00 23.44 180 LEU A C 1
ATOM 1296 O O . LEU A 1 180 ? 39.787 23.135 21.763 1.00 23.63 180 LEU A O 1
ATOM 1301 N N . TYR A 1 181 ? 37.622 22.601 21.490 1.00 22.39 181 TYR A N 1
ATOM 1302 C CA . TYR A 1 181 ? 37.490 22.073 22.835 1.00 21.57 181 TYR A CA 1
ATOM 1303 C C . TYR A 1 181 ? 37.667 20.572 22.685 1.00 21.78 181 TYR A C 1
ATOM 1304 O O . TYR A 1 181 ? 37.114 19.970 21.757 1.00 21.12 181 TYR A O 1
ATOM 1313 N N . HIS A 1 182 ? 38.466 19.981 23.568 1.00 19.77 182 HIS A N 1
ATOM 1314 C CA . HIS A 1 182 ? 38.696 18.545 23.526 1.00 18.74 182 HIS A CA 1
ATOM 1315 C C . HIS A 1 182 ? 38.366 17.913 24.864 1.00 19.25 182 HIS A C 1
ATOM 1316 O O . HIS A 1 182 ? 39.118 18.049 25.832 1.00 17.73 182 HIS A O 1
ATOM 1323 N N . ASP A 1 183 ? 37.232 17.224 24.892 1.00 18.38 183 ASP A N 1
ATOM 1324 C CA . ASP A 1 183 ? 36.758 16.509 26.065 1.00 18.84 183 ASP A CA 1
ATOM 1325 C C . ASP A 1 183 ? 37.347 15.108 25.910 1.00 19.84 183 ASP A C 1
ATOM 1326 O O . ASP A 1 183 ? 36.966 14.371 24.998 1.00 18.70 183 ASP A O 1
ATOM 1331 N N . SER A 1 184 ? 38.301 14.766 26.774 1.00 19.01 184 SER A N 1
ATOM 1332 C CA . SER A 1 184 ? 38.947 13.455 26.730 1.00 21.18 184 SER A CA 1
ATOM 1333 C C . SER A 1 184 ? 38.185 12.414 27.541 1.00 19.26 184 SER A C 1
ATOM 1334 O O . SER A 1 184 ? 38.485 11.222 27.469 1.00 18.62 184 SER A O 1
ATOM 1337 N N . MET A 1 185 ? 37.195 12.876 28.300 1.00 19.57 185 MET A N 1
ATOM 1338 C CA . MET A 1 185 ? 36.356 12.014 29.132 1.00 19.92 185 MET A CA 1
ATOM 1339 C C . MET A 1 185 ? 37.157 11.185 30.137 1.00 19.92 185 MET A C 1
ATOM 1340 O O . MET A 1 185 ? 36.680 10.159 30.617 1.00 20.04 185 MET A O 1
ATOM 1345 N N . GLY A 1 186 ? 38.360 11.653 30.464 1.00 20.02 186 GLY A N 1
ATOM 1346 C CA . GLY A 1 186 ? 39.220 10.940 31.395 1.00 18.54 186 GLY A CA 1
ATOM 1347 C C . GLY A 1 186 ? 39.869 9.749 30.716 1.00 19.04 186 GLY A C 1
ATOM 1348 O O . GLY A 1 186 ? 40.494 8.900 31.366 1.00 17.22 186 GLY A O 1
ATOM 1349 N N . GLY A 1 187 ? 39.719 9.707 29.395 1.00 17.56 187 GLY A N 1
ATOM 1350 C CA . GLY A 1 187 ? 40.256 8.619 28.596 1.00 18.23 187 GLY A CA 1
ATOM 1351 C C . GLY A 1 187 ? 41.633 8.865 28.011 1.00 17.64 187 GLY A C 1
ATOM 1352 O O . GLY A 1 187 ? 42.269 9.889 28.261 1.00 18.35 187 GLY A O 1
ATOM 1353 N N . ALA A 1 188 ? 42.070 7.919 27.187 1.00 16.94 188 ALA A N 1
ATOM 1354 C CA . ALA A 1 188 ? 43.403 7.940 26.586 1.00 15.87 188 ALA A CA 1
ATOM 1355 C C . ALA A 1 188 ? 43.685 8.940 25.468 1.00 18.12 188 ALA A C 1
ATOM 1356 O O . ALA A 1 188 ? 44.822 9.046 25.013 1.00 17.90 188 ALA A O 1
ATOM 1358 N N . GLY A 1 189 ? 42.672 9.666 25.016 1.00 17.32 189 GLY A N 1
ATOM 1359 C CA . GLY A 1 189 ? 42.924 10.648 23.972 1.00 18.96 189 GLY A CA 1
ATOM 1360 C C . GLY A 1 189 ? 43.500 11.941 24.538 1.00 19.07 189 GLY A C 1
ATOM 1361 O O . GLY A 1 189 ? 43.889 12.834 23.787 1.00 19.60 189 GLY A O 1
ATOM 1362 N N . ALA A 1 190 ? 43.574 12.040 25.862 1.00 19.75 190 ALA A N 1
ATOM 1363 C CA . ALA A 1 190 ? 44.082 13.246 26.517 1.00 20.55 190 ALA A CA 1
ATOM 1364 C C . ALA A 1 190 ? 45.443 13.723 26.017 1.00 21.30 190 ALA A C 1
ATOM 1365 O O . ALA A 1 190 ? 46.404 12.952 25.961 1.00 20.77 190 ALA A O 1
ATOM 1367 N N . GLY A 1 191 ? 45.503 15.002 25.654 1.00 20.66 191 GLY A N 1
ATOM 1368 C CA . GLY A 1 191 ? 46.738 15.610 25.191 1.00 21.26 191 GLY A CA 1
ATOM 1369 C C . GLY A 1 191 ? 47.193 15.319 23.773 1.00 21.19 191 GLY A C 1
ATOM 1370 O O . GLY A 1 191 ? 48.157 15.925 23.302 1.00 22.28 191 GLY A O 1
ATOM 1371 N N . PHE A 1 192 ? 46.509 14.420 23.076 1.00 20.90 192 PHE A N 1
ATOM 1372 C CA . PHE A 1 192 ? 46.922 14.076 21.725 1.00 19.52 192 PHE A CA 1
ATOM 1373 C C . PHE A 1 192 ? 46.650 15.113 20.646 1.00 20.71 192 PHE A C 1
ATOM 1374 O O . PHE A 1 192 ? 47.405 15.209 19.681 1.00 20.59 192 PHE A O 1
ATOM 1382 N N . LEU A 1 193 ? 45.592 15.898 20.798 1.00 21.32 193 LEU A N 1
ATOM 1383 C CA . LEU A 1 193 ? 45.300 16.920 19.800 1.00 22.48 193 LEU A CA 1
ATOM 1384 C C . LEU A 1 193 ? 46.231 18.117 19.999 1.00 24.09 193 LEU A C 1
ATOM 1385 O O . LEU A 1 193 ? 46.763 18.656 19.032 1.00 25.48 193 LEU A O 1
ATOM 1390 N N . LYS A 1 194 ? 46.426 18.524 21.250 1.00 27.03 194 LYS A N 1
ATOM 1391 C CA . LYS A 1 194 ? 47.327 19.637 21.551 1.00 29.58 194 LYS A CA 1
ATOM 1392 C C . LYS A 1 194 ? 48.724 19.200 21.145 1.00 29.47 194 LYS A C 1
ATOM 1393 O O . LYS A 1 194 ? 49.484 19.962 20.540 1.00 31.38 194 LYS A O 1
ATOM 1399 N N . GLY A 1 195 ? 49.053 17.957 21.483 1.00 27.81 195 GLY A N 1
ATOM 1400 C CA . GLY A 1 195 ? 50.353 17.414 21.150 1.00 27.55 195 GLY A CA 1
ATOM 1401 C C . GLY A 1 195 ? 50.642 17.475 19.661 1.00 27.46 195 GLY A C 1
ATOM 1402 O O . GLY A 1 195 ? 51.687 17.979 19.254 1.00 28.44 195 GLY A O 1
ATOM 1403 N N . PHE A 1 196 ? 49.721 16.969 18.846 1.00 26.30 196 PHE A N 1
ATOM 1404 C CA . PHE A 1 196 ? 49.907 16.976 17.397 1.00 25.20 196 PHE A CA 1
ATOM 1405 C C . PHE A 1 196 ? 50.125 18.380 16.839 1.00 25.81 196 PHE A C 1
ATOM 1406 O O . PHE A 1 196 ? 51.012 18.600 16.013 1.00 26.39 196 PHE A O 1
ATOM 1414 N N . LEU A 1 197 ? 49.290 19.316 17.273 1.00 26.04 197 LEU A N 1
ATOM 1415 C CA . LEU A 1 197 ? 49.377 20.693 16.804 1.00 27.74 197 LEU A CA 1
ATOM 1416 C C . LEU A 1 197 ? 50.707 21.324 17.196 1.00 29.30 197 LEU A C 1
ATOM 1417 O O . LEU A 1 197 ? 51.363 21.976 16.376 1.00 29.02 197 LEU A O 1
ATOM 1422 N N . ARG A 1 198 ? 51.098 21.136 18.451 1.00 30.36 198 ARG A N 1
ATOM 1423 C CA . ARG A 1 198 ? 52.357 21.683 18.931 1.00 32.26 198 ARG A CA 1
ATOM 1424 C C . ARG A 1 198 ? 53.482 21.028 18.141 1.00 31.93 198 ARG A C 1
ATOM 1425 O O . ARG A 1 198 ? 54.497 21.658 17.848 1.00 32.79 198 ARG A O 1
ATOM 1433 N N . HIS A 1 199 ? 53.281 19.764 17.782 1.00 31.59 199 HIS A N 1
ATOM 1434 C CA . HIS A 1 199 ? 54.269 19.007 17.023 1.00 30.95 199 HIS A CA 1
ATOM 1435 C C . HIS A 1 199 ? 54.530 19.595 15.636 1.00 32.16 199 HIS A C 1
ATOM 1436 O O . HIS A 1 199 ? 55.667 19.589 15.155 1.00 31.29 199 HIS A O 1
ATOM 1443 N N . VAL A 1 200 ? 53.475 20.088 14.993 1.00 31.38 200 VAL A N 1
ATOM 1444 C CA . VAL A 1 200 ? 53.596 20.667 13.659 1.00 32.14 200 VAL A CA 1
ATOM 1445 C C . VAL A 1 200 ? 53.671 22.195 13.668 1.00 31.04 200 VAL A C 1
ATOM 1446 O O . VAL A 1 200 ? 53.621 22.826 12.614 1.00 31.85 200 VAL A O 1
ATOM 1450 N N . GLY A 1 201 ? 53.779 22.776 14.860 1.00 31.30 201 GLY A N 1
ATOM 1451 C CA . GLY A 1 201 ? 53.878 24.225 15.028 1.00 32.21 201 GLY A CA 1
ATOM 1452 C C . GLY A 1 201 ? 52.612 25.002 14.661 1.00 33.68 201 GLY A C 1
ATOM 1453 O O . GLY A 1 201 ? 52.683 26.176 14.293 1.00 32.54 201 GLY A O 1
ATOM 1454 N N . LEU A 1 202 ? 51.456 24.354 14.760 1.00 33.61 202 LEU A N 1
ATOM 1455 C CA . LEU A 1 202 ? 50.198 25.024 14.444 1.00 33.48 202 LEU A CA 1
ATOM 1456 C C . LEU A 1 202 ? 49.639 25.674 15.700 1.00 34.01 202 LEU A C 1
ATOM 1457 O O . LEU A 1 202 ? 49.341 24.997 16.687 1.00 33.22 202 LEU A O 1
ATOM 1462 N N . GLU A 1 203 ? 49.495 26.995 15.658 1.00 32.61 203 GLU A N 1
ATOM 1463 C CA . GLU A 1 203 ? 49.004 27.741 16.807 1.00 34.59 203 GLU A CA 1
ATOM 1464 C C . GLU A 1 203 ? 47.489 27.764 16.927 1.00 33.46 203 GLU A C 1
ATOM 1465 O O . GLU A 1 203 ? 46.886 28.825 17.088 1.00 34.32 203 GLU A O 1
ATOM 1471 N N . ILE A 1 204 ? 46.874 26.591 16.835 1.00 31.66 204 ILE A N 1
ATOM 1472 C CA . ILE A 1 204 ? 45.429 26.486 16.969 1.00 30.04 204 ILE A CA 1
ATOM 1473 C C . ILE A 1 204 ? 45.179 26.214 18.448 1.00 28.61 204 ILE A C 1
ATOM 1474 O O . ILE A 1 204 ? 45.715 25.261 19.011 1.00 27.95 204 ILE A O 1
ATOM 1479 N N . PRO A 1 205 ? 44.374 27.058 19.102 1.00 28.06 205 PRO A N 1
ATOM 1480 C CA . PRO A 1 205 ? 44.100 26.853 20.526 1.00 27.44 205 PRO A CA 1
ATOM 1481 C C . PRO A 1 205 ? 43.192 25.665 20.840 1.00 26.43 205 PRO A C 1
ATOM 1482 O O . PRO A 1 205 ? 42.134 25.504 20.240 1.00 25.87 205 PRO A O 1
ATOM 1486 N N . VAL A 1 206 ? 43.621 24.835 21.782 1.00 25.70 206 VAL A N 1
ATOM 1487 C CA . VAL A 1 206 ? 42.834 23.685 22.199 1.00 25.88 206 VAL A CA 1
ATOM 1488 C C . VAL A 1 206 ? 42.565 23.811 23.684 1.00 26.49 206 VAL A C 1
ATOM 1489 O O . VAL A 1 206 ? 43.496 23.867 24.492 1.00 27.98 206 VAL A O 1
ATOM 1493 N N . ARG A 1 207 ? 41.287 23.887 24.038 1.00 25.45 207 ARG A N 1
ATOM 1494 C CA . ARG A 1 207 ? 40.896 24.000 25.430 1.00 25.90 207 ARG A CA 1
ATOM 1495 C C . ARG A 1 207 ? 40.413 22.632 25.889 1.00 25.14 207 ARG A C 1
ATOM 1496 O O . ARG A 1 207 ? 39.402 22.125 25.413 1.00 24.12 207 ARG A O 1
ATOM 1504 N N . PRO A 1 208 ? 41.147 22.019 26.825 1.00 26.18 208 PRO A N 1
ATOM 1505 C CA . PRO A 1 208 ? 40.832 20.698 27.370 1.00 25.87 208 PRO A CA 1
ATOM 1506 C C . PRO A 1 208 ? 39.653 20.651 28.327 1.00 25.88 208 PRO A C 1
ATOM 1507 O O . PRO A 1 208 ? 39.382 21.601 29.066 1.00 26.37 208 PRO A O 1
ATOM 1511 N N . ILE A 1 209 ? 38.960 19.519 28.291 1.00 23.78 209 ILE A N 1
ATOM 1512 C CA . ILE A 1 209 ? 37.824 19.240 29.156 1.00 23.15 209 ILE A CA 1
ATOM 1513 C C . ILE A 1 209 ? 38.041 17.802 29.623 1.00 22.08 209 ILE A C 1
ATOM 1514 O O . ILE A 1 209 ? 38.289 16.912 28.803 1.00 20.34 209 ILE A O 1
ATOM 1519 N N . ARG A 1 210 ? 37.973 17.584 30.933 1.00 22.60 210 ARG A N 1
ATOM 1520 C CA . ARG A 1 210 ? 38.173 16.254 31.509 1.00 23.39 210 ARG A CA 1
ATOM 1521 C C . ARG A 1 210 ? 39.439 15.584 30.961 1.00 24.14 210 ARG A C 1
ATOM 1522 O O . ARG A 1 210 ? 39.436 14.404 30.592 1.00 22.98 210 ARG A O 1
ATOM 1530 N N . GLU A 1 211 ? 40.531 16.344 30.929 1.00 24.37 211 GLU A N 1
ATOM 1531 C CA . GLU A 1 211 ? 41.794 15.837 30.407 1.00 25.39 211 GLU A CA 1
ATOM 1532 C C . GLU A 1 211 ? 42.535 14.897 31.342 1.00 25.18 211 GLU A C 1
ATOM 1533 O O . GLU A 1 211 ? 43.307 14.055 30.892 1.00 25.63 211 GLU A O 1
ATOM 1539 N N . GLU A 1 212 ? 42.307 15.039 32.642 1.00 26.12 212 GLU A N 1
ATOM 1540 C CA . GLU A 1 212 ? 42.978 14.192 33.621 1.00 27.53 212 GLU A CA 1
ATOM 1541 C C . GLU A 1 212 ? 42.534 12.735 33.510 1.00 25.70 212 GLU A C 1
ATOM 1542 O O . GLU A 1 212 ? 41.343 12.444 33.540 1.00 24.71 212 GLU A O 1
ATOM 1548 N N . PRO A 1 213 ? 43.492 11.801 33.366 1.00 26.01 213 PRO A N 1
ATOM 1549 C CA . PRO A 1 213 ? 43.142 10.378 33.260 1.00 25.20 213 PRO A CA 1
ATOM 1550 C C . PRO A 1 213 ? 42.395 9.973 34.527 1.00 25.41 213 PRO A C 1
ATOM 1551 O O . PRO A 1 213 ? 42.782 10.369 35.631 1.00 26.54 213 PRO A O 1
ATOM 1555 N N . HIS A 1 214 ? 41.335 9.185 34.372 1.00 23.33 214 HIS A N 1
ATOM 1556 C CA . HIS A 1 214 ? 40.525 8.770 35.513 1.00 24.12 214 HIS A CA 1
ATOM 1557 C C . HIS A 1 214 ? 39.854 7.429 35.217 1.00 23.14 214 HIS A C 1
ATOM 1558 O O . HIS A 1 214 ? 39.102 7.307 34.253 1.00 23.36 214 HIS A O 1
ATOM 1565 N N . PRO A 1 215 ? 40.112 6.404 36.050 1.00 22.62 215 PRO A N 1
ATOM 1566 C CA . PRO A 1 215 ? 39.505 5.087 35.825 1.00 22.39 215 PRO A CA 1
ATOM 1567 C C . PRO A 1 215 ? 37.983 5.050 35.900 1.00 22.47 215 PRO A C 1
ATOM 1568 O O . PRO A 1 215 ? 37.365 4.086 35.448 1.00 22.72 215 PRO A O 1
ATOM 1572 N N . LEU A 1 216 ? 37.377 6.088 36.471 1.00 21.51 216 LEU A N 1
ATOM 1573 C CA . LEU A 1 216 ? 35.924 6.151 36.547 1.00 23.18 216 LEU A CA 1
ATOM 1574 C C . LEU A 1 216 ? 35.418 7.185 35.541 1.00 22.24 216 LEU A C 1
ATOM 1575 O O . LEU A 1 216 ? 34.229 7.502 35.495 1.00 22.99 216 LEU A O 1
ATOM 1580 N N . PHE A 1 217 ? 36.347 7.693 34.736 1.00 22.29 217 PHE A N 1
ATOM 1581 C CA . PHE A 1 217 ? 36.068 8.669 33.683 1.00 21.57 217 PHE A CA 1
ATOM 1582 C C . PHE A 1 217 ? 35.224 9.853 34.179 1.00 23.72 217 PHE A C 1
ATOM 1583 O O . PHE A 1 217 ? 34.261 10.274 33.555 1.00 23.71 217 PHE A O 1
ATOM 1591 N N . HIS A 1 218 ? 35.605 10.370 35.361 1.00 24.04 218 HIS A N 1
ATOM 1592 C CA . HIS A 1 218 ? 34.926 11.550 35.919 1.00 25.16 218 HIS A CA 1
ATOM 1593 C C . HIS A 1 218 ? 33.413 11.368 36.130 1.00 24.27 218 HIS A C 1
ATOM 1594 O O . HIS A 1 218 ? 32.641 12.321 36.085 1.00 26.48 218 HIS A O 1
ATOM 1601 N N . GLY A 1 219 ? 32.978 10.105 36.331 1.00 24.42 219 GLY A N 1
ATOM 1602 C CA . GLY A 1 219 ? 31.593 9.877 36.767 1.00 25.10 219 GLY A CA 1
ATOM 1603 C C . GLY A 1 219 ? 30.639 9.563 35.602 1.00 25.59 219 GLY A C 1
ATOM 1604 O O . GLY A 1 219 ? 29.434 9.416 35.758 1.00 25.51 219 GLY A O 1
ATOM 1605 N N . VAL A 1 220 ? 31.127 9.423 34.375 1.00 24.03 220 VAL A N 1
ATOM 1606 C CA . VAL A 1 220 ? 30.246 9.072 33.263 1.00 23.37 220 VAL A CA 1
ATOM 1607 C C . VAL A 1 220 ? 30.855 7.887 32.531 1.00 21.79 220 VAL A C 1
ATOM 1608 O O . VAL A 1 220 ? 31.949 7.440 32.875 1.00 22.16 220 VAL A O 1
ATOM 1612 N N . ASN A 1 221 ? 30.137 7.361 31.543 1.00 20.59 221 ASN A N 1
ATOM 1613 C CA . ASN A 1 221 ? 30.680 6.269 30.738 1.00 20.27 221 ASN A CA 1
ATOM 1614 C C . ASN A 1 221 ? 31.446 7.003 29.646 1.00 19.07 221 ASN A C 1
ATOM 1615 O O . ASN A 1 221 ? 30.973 8.018 29.133 1.00 17.58 221 ASN A O 1
ATOM 1620 N N . PRO A 1 222 ? 32.642 6.510 29.286 1.00 18.76 222 PRO A N 1
ATOM 1621 C CA . PRO A 1 222 ? 33.452 7.152 28.245 1.00 19.56 222 PRO A CA 1
ATOM 1622 C C . PRO A 1 222 ? 32.911 6.898 26.841 1.00 20.10 222 PRO A C 1
ATOM 1623 O O . PRO A 1 222 ? 33.623 6.416 25.959 1.00 19.11 222 PRO A O 1
ATOM 1627 N N . GLU A 1 223 ? 31.637 7.218 26.652 1.00 18.94 223 GLU A N 1
ATOM 1628 C CA . GLU A 1 223 ? 30.972 7.059 25.363 1.00 19.34 223 GLU A CA 1
ATOM 1629 C C . GLU A 1 223 ? 30.463 8.463 25.040 1.00 19.35 223 GLU A C 1
ATOM 1630 O O . GLU A 1 223 ? 29.589 8.986 25.734 1.00 18.23 223 GLU A O 1
ATOM 1636 N N . PRO A 1 224 ? 31.004 9.088 23.981 1.00 19.16 224 PRO A N 1
ATOM 1637 C CA . PRO A 1 224 ? 30.638 10.441 23.552 1.00 19.15 224 PRO A CA 1
ATOM 1638 C C . PRO A 1 224 ? 29.239 10.672 22.982 1.00 20.40 224 PRO A C 1
ATOM 1639 O O . PRO A 1 224 ? 29.081 10.979 21.800 1.00 18.64 224 PRO A O 1
ATOM 1643 N N . ILE A 1 225 ? 28.234 10.521 23.837 1.00 20.31 225 ILE A N 1
ATOM 1644 C CA . ILE A 1 225 ? 26.842 10.760 23.468 1.00 20.76 225 ILE A CA 1
ATOM 1645 C C . ILE A 1 225 ? 26.294 11.709 24.531 1.00 21.81 225 ILE A C 1
ATOM 1646 O O . ILE A 1 225 ? 26.864 11.833 25.617 1.00 21.12 225 ILE A O 1
ATOM 1651 N N . PRO A 1 226 ? 25.187 12.400 24.230 1.00 22.92 226 PRO A N 1
ATOM 1652 C CA . PRO A 1 226 ? 24.571 13.353 25.159 1.00 24.03 226 PRO A CA 1
ATOM 1653 C C . PRO A 1 226 ? 24.529 13.005 26.652 1.00 24.08 226 PRO A C 1
ATOM 1654 O O . PRO A 1 226 ? 24.922 13.824 27.481 1.00 23.90 226 PRO A O 1
ATOM 1658 N N . LYS A 1 227 ? 24.082 11.806 27.007 1.00 24.82 227 LYS A N 1
ATOM 1659 C CA . LYS A 1 227 ? 23.991 11.461 28.429 1.00 26.19 227 LYS A CA 1
ATOM 1660 C C . LYS A 1 227 ? 25.307 11.524 29.195 1.00 24.57 227 LYS A C 1
ATOM 1661 O O . LYS A 1 227 ? 25.314 11.679 30.418 1.00 24.51 227 LYS A O 1
ATOM 1667 N N . ASN A 1 228 ? 26.423 11.424 28.483 1.00 23.71 228 ASN A N 1
ATOM 1668 C CA . ASN A 1 228 ? 27.728 11.476 29.131 1.00 22.39 228 ASN A CA 1
ATOM 1669 C C . ASN A 1 228 ? 28.478 12.771 28.837 1.00 21.39 228 ASN A C 1
ATOM 1670 O O . ASN A 1 228 ? 29.612 12.953 29.283 1.00 19.11 228 ASN A O 1
ATOM 1675 N N . LEU A 1 229 ? 27.832 13.680 28.112 1.00 21.40 229 LEU A N 1
ATOM 1676 C CA . LEU A 1 229 ? 28.459 14.936 27.724 1.00 22.03 229 LEU A CA 1
ATOM 1677 C C . LEU A 1 229 ? 27.878 16.204 28.356 1.00 22.65 229 LEU A C 1
ATOM 1678 O O . LEU A 1 229 ? 28.104 17.304 27.852 1.00 22.32 229 LEU A O 1
ATOM 1683 N N . GLY A 1 230 ? 27.151 16.054 29.459 1.00 24.22 230 GLY A N 1
ATOM 1684 C CA . GLY A 1 230 ? 26.563 17.211 30.119 1.00 25.21 230 GLY A CA 1
ATOM 1685 C C . GLY A 1 230 ? 27.501 18.394 30.299 1.00 25.96 230 GLY A C 1
ATOM 1686 O O . GLY A 1 230 ? 27.172 19.523 29.922 1.00 25.26 230 GLY A O 1
ATOM 1687 N N . VAL A 1 231 ? 28.672 18.144 30.875 1.00 26.71 231 VAL A N 1
ATOM 1688 C CA . VAL A 1 231 ? 29.644 19.208 31.112 1.00 27.76 231 VAL A CA 1
ATOM 1689 C C . VAL A 1 231 ? 30.070 19.922 29.833 1.00 27.24 231 VAL A C 1
ATOM 1690 O O . VAL A 1 231 ? 30.221 21.143 29.817 1.00 27.35 231 VAL A O 1
ATOM 1694 N N . THR A 1 232 ? 30.253 19.158 28.763 1.00 25.87 232 THR A N 1
ATOM 1695 C CA . THR A 1 232 ? 30.669 19.719 27.483 1.00 25.36 232 THR A CA 1
ATOM 1696 C C . THR A 1 232 ? 29.536 20.467 26.791 1.00 25.26 232 THR A C 1
ATOM 1697 O O . THR A 1 232 ? 29.761 21.500 26.163 1.00 24.69 232 THR A O 1
ATOM 1701 N N . LEU A 1 233 ? 28.321 19.941 26.901 1.00 25.91 233 LEU A N 1
ATOM 1702 C CA . LEU A 1 233 ? 27.163 20.596 26.306 1.00 27.24 233 LEU A CA 1
ATOM 1703 C C . LEU A 1 233 ? 26.993 21.956 26.981 1.00 28.30 233 LEU A C 1
ATOM 1704 O O . LEU A 1 233 ? 26.533 22.918 26.362 1.00 28.65 233 LEU A O 1
ATOM 1709 N N . ALA A 1 234 ? 27.377 22.032 28.252 1.00 28.28 234 ALA A N 1
ATOM 1710 C CA . ALA A 1 234 ? 27.264 23.279 29.003 1.00 29.51 234 ALA A CA 1
ATOM 1711 C C . ALA A 1 234 ? 28.320 24.294 28.569 1.00 29.40 234 ALA A C 1
ATOM 1712 O O . ALA A 1 234 ? 28.006 25.458 28.310 1.00 30.02 234 ALA A O 1
ATOM 1714 N N . VAL A 1 235 ? 29.571 23.852 28.486 1.00 28.68 235 VAL A N 1
ATOM 1715 C CA . VAL A 1 235 ? 30.667 24.725 28.084 1.00 28.88 235 VAL A CA 1
ATOM 1716 C C . VAL A 1 235 ? 30.442 25.335 26.698 1.00 28.62 235 VAL A C 1
ATOM 1717 O O . VAL A 1 235 ? 30.736 26.512 26.478 1.00 29.01 235 VAL A O 1
ATOM 1721 N N . LEU A 1 236 ? 29.925 24.539 25.763 1.00 28.23 236 LEU A N 1
ATOM 1722 C CA . LEU A 1 236 ? 29.683 25.022 24.405 1.00 28.12 236 LEU A CA 1
ATOM 1723 C C . LEU A 1 236 ? 28.406 25.845 24.251 1.00 29.27 236 LEU A C 1
ATOM 1724 O O . LEU A 1 236 ? 28.196 26.478 23.216 1.00 29.64 236 LEU A O 1
ATOM 1729 N N . GLY A 1 237 ? 27.563 25.836 25.278 1.00 30.57 237 GLY A N 1
ATOM 1730 C CA . GLY A 1 237 ? 26.320 26.586 25.227 1.00 30.97 237 GLY A CA 1
ATOM 1731 C C . GLY A 1 237 ? 26.456 28.006 24.700 1.00 31.33 237 GLY A C 1
ATOM 1732 O O . GLY A 1 237 ? 25.839 28.344 23.688 1.00 31.24 237 GLY A O 1
ATOM 1733 N N . PRO A 1 238 ? 27.258 28.860 25.359 1.00 31.59 238 PRO A N 1
ATOM 1734 C CA . PRO A 1 238 ? 27.468 30.257 24.957 1.00 31.92 238 PRO A CA 1
ATOM 1735 C C . PRO A 1 238 ? 28.540 30.494 23.892 1.00 31.93 238 PRO A C 1
ATOM 1736 O O . PRO A 1 238 ? 28.875 31.640 23.586 1.00 31.68 238 PRO A O 1
ATOM 1740 N N . GLU A 1 239 ? 29.082 29.420 23.328 1.00 31.36 239 GLU A N 1
ATOM 1741 C CA . GLU A 1 239 ? 30.104 29.558 22.299 1.00 32.83 239 GLU A CA 1
ATOM 1742 C C . GLU A 1 239 ? 29.507 29.968 20.963 1.00 32.37 239 GLU A C 1
ATOM 1743 O O . GLU A 1 239 ? 28.289 29.973 20.788 1.00 33.90 239 GLU A O 1
ATOM 1749 N N . THR A 1 240 ? 30.378 30.313 20.022 1.00 33.10 240 THR A N 1
ATOM 1750 C CA . THR A 1 240 ? 29.953 30.722 18.692 1.00 32.81 240 THR A CA 1
ATOM 1751 C C . THR A 1 240 ? 30.848 30.102 17.626 1.00 32.41 240 THR A C 1
ATOM 1752 O O . THR A 1 240 ? 32.031 29.851 17.864 1.00 31.58 240 THR A O 1
ATOM 1756 N N . PRO A 1 241 ? 30.286 29.843 16.434 1.00 31.03 241 PRO A N 1
ATOM 1757 C CA . PRO A 1 241 ? 31.010 29.252 15.307 1.00 30.41 241 PRO A CA 1
ATOM 1758 C C . PRO A 1 241 ? 32.258 30.066 14.972 1.00 29.63 241 PRO A C 1
ATOM 1759 O O . PRO A 1 241 ? 32.298 31.275 15.200 1.00 30.85 241 PRO A O 1
ATOM 1763 N N . PRO A 1 242 ? 33.283 29.419 14.399 1.00 28.65 242 PRO A N 1
ATOM 1764 C CA . PRO A 1 242 ? 33.327 27.996 14.055 1.00 27.32 242 PRO A CA 1
ATOM 1765 C C . PRO A 1 242 ? 33.881 27.099 15.162 1.00 26.12 242 PRO A C 1
ATOM 1766 O O . PRO A 1 242 ? 34.301 25.975 14.899 1.00 26.02 242 PRO A O 1
ATOM 1770 N N . SER A 1 243 ? 33.895 27.593 16.392 1.00 26.44 243 SER A N 1
ATOM 1771 C CA . SER A 1 243 ? 34.405 26.802 17.507 1.00 25.69 243 SER A CA 1
ATOM 1772 C C . SER A 1 243 ? 33.510 25.600 17.770 1.00 25.11 243 SER A C 1
ATOM 1773 O O . SER A 1 243 ? 32.299 25.656 17.557 1.00 23.11 243 SER A O 1
ATOM 1776 N N . PHE A 1 244 ? 34.114 24.507 18.226 1.00 23.73 244 PHE A N 1
ATOM 1777 C CA . PHE A 1 244 ? 33.350 23.312 18.527 1.00 23.44 244 PHE A CA 1
ATOM 1778 C C . PHE A 1 244 ? 34.145 22.379 19.418 1.00 22.04 244 PHE A C 1
ATOM 1779 O O . PHE A 1 244 ? 35.335 22.581 19.656 1.00 21.33 244 PHE A O 1
ATOM 1787 N N . ALA A 1 245 ? 33.475 21.358 19.924 1.00 21.55 245 ALA A N 1
ATOM 1788 C CA . ALA A 1 245 ? 34.144 20.412 20.794 1.00 19.86 245 ALA A CA 1
ATOM 1789 C C . ALA A 1 245 ? 34.146 19.017 20.211 1.00 19.08 245 ALA A C 1
ATOM 1790 O O . ALA A 1 245 ? 33.189 18.615 19.559 1.00 19.27 245 ALA A O 1
ATOM 1792 N N . VAL A 1 246 ? 35.245 18.300 20.428 1.00 16.91 246 VAL A N 1
ATOM 1793 C CA . VAL A 1 246 ? 35.326 16.906 20.016 1.00 16.84 246 VAL A CA 1
ATOM 1794 C C . VAL A 1 246 ? 35.483 16.158 21.326 1.00 18.21 246 VAL A C 1
ATOM 1795 O O . VAL A 1 246 ? 36.234 16.586 22.203 1.00 18.79 246 VAL A O 1
ATOM 1799 N N . ALA A 1 247 ? 34.742 15.068 21.475 1.00 16.76 247 ALA A N 1
ATOM 1800 C CA . ALA A 1 247 ? 34.822 14.259 22.685 1.00 17.02 247 ALA A CA 1
ATOM 1801 C C . ALA A 1 247 ? 35.290 12.889 22.244 1.00 17.01 247 ALA A C 1
ATOM 1802 O O . ALA A 1 247 ? 34.594 12.206 21.494 1.00 17.52 247 ALA A O 1
ATOM 1804 N N . THR A 1 248 ? 36.482 12.498 22.672 1.00 17.20 248 THR A N 1
ATOM 1805 C CA . THR A 1 248 ? 36.995 11.189 22.293 1.00 17.15 248 THR A CA 1
ATOM 1806 C C . THR A 1 248 ? 36.595 10.179 23.367 1.00 16.79 248 THR A C 1
ATOM 1807 O O . THR A 1 248 ? 36.542 10.515 24.552 1.00 16.05 248 THR A O 1
ATOM 1811 N N . ASP A 1 249 ? 36.2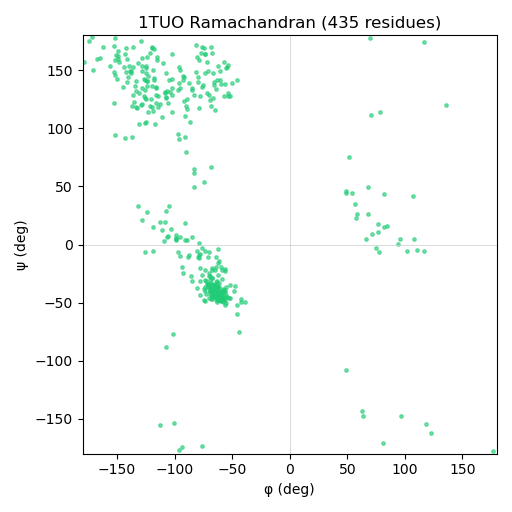83 8.954 22.957 1.00 15.97 249 ASP A N 1
ATOM 1812 C CA . ASP A 1 249 ? 35.887 7.950 23.935 1.00 15.99 249 ASP A CA 1
ATOM 1813 C C . ASP A 1 249 ? 37.074 7.391 24.720 1.00 15.83 249 ASP A C 1
ATOM 1814 O O . ASP A 1 249 ? 38.203 7.872 24.591 1.00 16.38 249 ASP A O 1
ATOM 1819 N N . GLY A 1 250 ? 36.803 6.374 25.531 1.00 16.52 250 GLY A N 1
ATOM 1820 C CA . GLY A 1 250 ? 37.819 5.774 26.377 1.00 15.81 250 GLY A CA 1
ATOM 1821 C C . GLY A 1 250 ? 39.188 5.530 25.777 1.00 15.94 250 GLY A C 1
ATOM 1822 O O . GLY A 1 250 ? 40.203 5.887 26.384 1.00 17.63 250 GLY A O 1
ATOM 1823 N N . ASP A 1 251 ? 39.227 4.908 24.602 1.00 14.55 251 ASP A N 1
ATOM 1824 C CA . ASP A 1 251 ? 40.499 4.609 23.944 1.00 14.53 251 ASP A CA 1
ATOM 1825 C C . ASP A 1 251 ? 40.706 5.452 22.684 1.00 15.84 251 ASP A C 1
ATOM 1826 O O . ASP A 1 251 ? 41.619 5.210 21.882 1.00 15.68 251 ASP A O 1
ATOM 1831 N N . ALA A 1 252 ? 39.856 6.460 22.542 1.00 14.40 252 ALA A N 1
ATOM 1832 C CA . ALA A 1 252 ? 39.893 7.390 21.426 1.00 15.97 252 ALA A CA 1
ATOM 1833 C C . ALA A 1 252 ? 39.804 6.778 20.033 1.00 17.79 252 ALA A C 1
ATOM 1834 O O . ALA A 1 252 ? 40.430 7.280 19.097 1.00 18.24 252 ALA A O 1
ATOM 1836 N N . ASP A 1 253 ? 39.043 5.700 19.872 1.00 18.30 253 ASP A N 1
ATOM 1837 C CA . ASP A 1 253 ? 38.891 5.170 18.523 1.00 19.80 253 ASP A CA 1
ATOM 1838 C C . ASP A 1 253 ? 37.576 5.714 17.961 1.00 20.57 253 ASP A C 1
ATOM 1839 O O . ASP A 1 253 ? 37.271 5.541 16.779 1.00 19.82 253 ASP A O 1
ATOM 1844 N N . ARG A 1 254 ? 36.815 6.402 18.814 1.00 19.72 254 ARG A N 1
ATOM 1845 C CA . ARG A 1 254 ? 35.530 7.000 18.426 1.00 22.11 254 ARG A CA 1
ATOM 1846 C C . ARG A 1 254 ? 35.444 8.451 18.900 1.00 21.22 254 ARG A C 1
ATOM 1847 O O . ARG A 1 254 ? 36.108 8.837 19.859 1.00 19.21 254 ARG A O 1
ATOM 1855 N N . VAL A 1 255 ? 34.611 9.250 18.239 1.00 20.31 255 VAL A N 1
ATOM 1856 C CA . VAL A 1 255 ? 34.445 10.635 18.653 1.00 22.47 255 VAL A CA 1
ATOM 1857 C C . VAL A 1 255 ? 32.993 11.081 18.571 1.00 21.67 255 VAL A C 1
ATOM 1858 O O . VAL A 1 255 ? 32.196 10.532 17.803 1.00 23.17 255 VAL A O 1
ATOM 1862 N N . GLY A 1 256 ? 32.661 12.069 19.394 1.00 19.87 256 GLY A N 1
ATOM 1863 C CA . GLY A 1 256 ? 31.333 12.648 19.400 1.00 19.20 256 GLY A CA 1
ATOM 1864 C C . GLY A 1 256 ? 31.582 14.141 19.272 1.00 18.37 256 GLY A C 1
ATOM 1865 O O . GLY A 1 256 ? 32.646 14.624 19.669 1.00 19.71 256 GLY A O 1
ATOM 1866 N N . VAL A 1 257 ? 30.627 14.879 18.722 1.00 17.92 257 VAL A N 1
ATOM 1867 C CA . VAL A 1 257 ? 30.811 16.313 18.536 1.00 18.45 257 VAL A CA 1
ATOM 1868 C C . VAL A 1 257 ? 29.726 17.166 19.195 1.00 18.42 257 VAL A C 1
ATOM 1869 O O . VAL A 1 257 ? 28.547 16.812 19.174 1.00 19.19 257 VAL A O 1
ATOM 1873 N N . VAL A 1 258 ? 30.133 18.288 19.778 1.00 19.75 258 VAL A N 1
ATOM 1874 C CA . VAL A 1 258 ? 29.185 19.216 20.396 1.00 20.86 258 VAL A CA 1
ATOM 1875 C C . VAL A 1 258 ? 29.420 20.591 19.787 1.00 22.64 258 VAL A C 1
ATOM 1876 O O . VAL A 1 258 ? 30.545 21.101 19.778 1.00 22.96 258 VAL A O 1
ATOM 1880 N N . LEU A 1 259 ? 28.350 21.186 19.272 1.00 22.84 259 LEU A N 1
ATOM 1881 C CA . LEU A 1 259 ? 28.442 22.487 18.626 1.00 24.31 259 LEU A CA 1
ATOM 1882 C C . LEU A 1 259 ? 27.946 23.614 19.517 1.00 25.23 259 LEU A C 1
ATOM 1883 O O . LEU A 1 259 ? 27.281 23.376 20.526 1.00 25.31 259 LEU A O 1
ATOM 1888 N N . PRO A 1 260 ? 28.283 24.863 19.158 1.00 26.47 260 PRO A N 1
ATOM 1889 C CA . PRO A 1 260 ? 27.859 26.032 19.929 1.00 27.99 260 PRO A CA 1
ATOM 1890 C C . PRO A 1 260 ? 26.363 25.953 20.183 1.00 27.65 260 PRO A C 1
ATOM 1891 O O . PRO A 1 260 ? 25.598 25.569 19.297 1.00 29.08 260 PRO A O 1
ATOM 1895 N N . GLY A 1 261 ? 25.952 26.312 21.393 1.00 29.07 261 GLY A N 1
ATOM 1896 C CA . GLY A 1 261 ? 24.547 26.246 21.738 1.00 28.93 261 GLY A CA 1
ATOM 1897 C C . GLY A 1 261 ? 24.272 24.916 22.410 1.00 30.56 261 GLY A C 1
ATOM 1898 O O . GLY A 1 261 ? 23.140 24.611 22.793 1.00 31.26 261 GLY A O 1
ATOM 1899 N N . GLY A 1 262 ? 25.325 24.116 22.556 1.00 30.27 262 GLY A N 1
ATOM 1900 C CA . GLY A 1 262 ? 25.174 22.819 23.188 1.00 29.34 262 GLY A CA 1
ATOM 1901 C C . GLY A 1 262 ? 24.347 21.887 22.325 1.00 28.41 262 GLY A C 1
ATOM 1902 O O . GLY A 1 262 ? 23.394 21.259 22.798 1.00 29.91 262 GLY A O 1
ATOM 1903 N N . VAL A 1 263 ? 24.706 21.806 21.049 1.00 26.24 263 VAL A N 1
ATOM 1904 C CA . VAL A 1 263 ? 23.998 20.944 20.115 1.00 24.75 263 VAL A CA 1
ATOM 1905 C C . VAL A 1 263 ? 24.855 19.732 19.764 1.00 22.93 263 VAL A C 1
ATOM 1906 O O . VAL A 1 263 ? 26.008 19.871 19.348 1.00 22.63 263 VAL A O 1
ATOM 1910 N N . PHE A 1 264 ? 24.288 18.546 19.935 1.00 22.31 264 PHE A N 1
ATOM 1911 C CA . PHE A 1 264 ? 25.005 17.320 19.615 1.00 22.07 264 PHE A CA 1
ATOM 1912 C C . PHE A 1 264 ? 25.037 17.101 18.100 1.00 21.22 264 PHE A C 1
ATOM 1913 O O . PHE A 1 264 ? 24.029 17.269 17.411 1.00 21.75 264 PHE A O 1
ATOM 1921 N N . PHE A 1 265 ? 26.209 16.729 17.597 1.00 20.64 265 PHE A N 1
ATOM 1922 C CA . PHE A 1 265 ? 26.431 16.466 16.173 1.00 20.36 265 PHE A CA 1
ATOM 1923 C C . PHE A 1 265 ? 26.802 14.979 16.166 1.00 20.71 265 PHE A C 1
ATOM 1924 O O . PHE A 1 265 ? 27.929 14.609 16.521 1.00 20.41 265 PHE A O 1
ATOM 1932 N N . ASN A 1 266 ? 25.855 14.134 15.762 1.00 20.68 266 ASN A N 1
ATOM 1933 C CA . ASN A 1 266 ? 26.042 12.683 15.799 1.00 19.83 266 ASN A CA 1
ATOM 1934 C C . ASN A 1 266 ? 26.942 12.022 14.753 1.00 20.79 266 ASN A C 1
ATOM 1935 O O . ASN A 1 266 ? 27.356 12.648 13.781 1.00 19.37 266 ASN A O 1
ATOM 1940 N N . PRO A 1 267 ? 27.267 10.732 14.959 1.00 20.03 267 PRO A N 1
ATOM 1941 C CA . PRO A 1 267 ? 28.123 9.966 14.049 1.00 20.61 267 PRO A CA 1
ATOM 1942 C C . PRO A 1 267 ? 27.723 9.975 12.581 1.00 19.98 267 PRO A C 1
ATOM 1943 O O . PRO A 1 267 ? 28.588 9.948 11.707 1.00 18.82 267 PRO A O 1
ATOM 1947 N N . HIS A 1 268 ? 26.422 9.992 12.315 1.00 19.55 268 HIS A N 1
ATOM 1948 C CA . HIS A 1 268 ? 25.917 9.998 10.944 1.00 19.99 268 HIS A CA 1
ATOM 1949 C C . HIS A 1 268 ? 26.262 11.335 10.307 1.00 18.57 268 HIS A C 1
ATOM 1950 O O . HIS A 1 268 ? 26.630 11.403 9.133 1.00 20.74 268 HIS A O 1
ATOM 1957 N N . GLN A 1 269 ? 26.140 12.397 11.096 1.00 19.45 269 GLN A N 1
ATOM 1958 C CA . GLN A 1 269 ? 26.454 13.731 10.615 1.00 18.33 269 GLN A CA 1
ATOM 1959 C C . GLN A 1 269 ? 27.958 13.845 10.402 1.00 19.00 269 GLN A C 1
ATOM 1960 O O . GLN A 1 269 ? 28.410 14.387 9.397 1.00 19.44 269 GLN A O 1
ATOM 1966 N N . VAL A 1 270 ? 28.737 13.318 11.337 1.00 17.90 270 VAL A N 1
ATOM 1967 C CA . VAL A 1 270 ? 30.186 13.378 11.191 1.00 17.45 270 VAL A CA 1
ATOM 1968 C C . VAL A 1 270 ? 30.642 12.594 9.973 1.00 16.56 270 VAL A C 1
ATOM 1969 O O . VAL A 1 270 ? 31.416 13.093 9.154 1.00 16.77 270 VAL A O 1
ATOM 1973 N N . LEU A 1 271 ? 30.160 11.360 9.855 1.00 17.31 271 LEU A N 1
ATOM 1974 C CA . LEU A 1 271 ? 30.557 10.504 8.745 1.00 17.68 271 LEU A CA 1
ATOM 1975 C C . LEU A 1 271 ? 30.218 11.087 7.379 1.00 18.16 271 LEU A C 1
ATOM 1976 O O . LEU A 1 271 ? 31.068 11.121 6.488 1.00 17.87 271 LEU A O 1
ATOM 1981 N N . THR A 1 272 ? 28.982 11.546 7.207 1.00 17.41 272 THR A N 1
ATOM 1982 C CA . THR A 1 272 ? 28.587 12.108 5.918 1.00 18.30 272 THR A CA 1
ATOM 1983 C C . THR A 1 272 ? 29.284 13.432 5.616 1.00 18.66 272 THR A C 1
ATOM 1984 O O . THR A 1 272 ? 29.640 13.701 4.465 1.00 19.58 272 THR A O 1
ATOM 1988 N N . THR A 1 273 ? 29.480 14.257 6.640 1.00 18.37 273 THR A N 1
ATOM 1989 C CA . THR A 1 273 ? 30.153 15.540 6.454 1.00 19.66 273 THR A CA 1
ATOM 1990 C C . THR A 1 273 ? 31.590 15.284 5.993 1.00 20.33 273 THR A C 1
ATOM 1991 O O . THR A 1 273 ? 32.077 15.937 5.074 1.00 20.04 273 THR A O 1
ATOM 1995 N N . LEU A 1 274 ? 32.260 14.321 6.621 1.00 19.85 274 LEU A N 1
ATOM 1996 C CA . LEU A 1 274 ? 33.636 14.006 6.244 1.00 19.63 274 LEU A CA 1
ATOM 1997 C C . LEU A 1 274 ? 33.693 13.279 4.905 1.00 20.01 274 LEU A C 1
ATOM 1998 O O . LEU A 1 274 ? 34.652 13.429 4.150 1.00 20.18 274 LEU A O 1
ATOM 2003 N N . ALA A 1 275 ? 32.666 12.495 4.591 1.00 19.41 275 ALA A N 1
ATOM 2004 C CA . ALA A 1 275 ? 32.659 11.798 3.311 1.00 18.73 275 ALA A CA 1
ATOM 2005 C C . ALA A 1 275 ? 32.571 12.847 2.206 1.00 19.59 275 ALA A C 1
ATOM 2006 O O . ALA A 1 275 ? 33.269 12.761 1.197 1.00 19.59 275 ALA A O 1
ATOM 2008 N N . LEU A 1 276 ? 31.720 13.846 2.412 1.00 18.81 276 LEU A N 1
ATOM 2009 C CA . LEU A 1 276 ? 31.545 14.905 1.423 1.00 20.11 276 LEU A CA 1
ATOM 2010 C C . LEU A 1 276 ? 32.831 15.700 1.253 1.00 20.36 276 LEU A C 1
ATOM 2011 O O . LEU A 1 276 ? 33.265 15.958 0.137 1.00 21.84 276 LEU A O 1
ATOM 2016 N N . TYR A 1 277 ? 33.428 16.089 2.371 1.00 21.40 277 TYR A N 1
ATOM 2017 C CA . TYR A 1 277 ? 34.665 16.857 2.348 1.00 21.65 277 TYR A CA 1
ATOM 2018 C C . TYR A 1 277 ? 35.786 16.112 1.626 1.00 22.52 277 TYR A C 1
ATOM 2019 O O . TYR A 1 277 ? 36.450 16.675 0.753 1.00 22.57 277 TYR A O 1
ATOM 2028 N N . ARG A 1 278 ? 35.990 14.846 1.975 1.00 22.50 278 ARG A N 1
ATOM 2029 C CA . ARG A 1 278 ? 37.049 14.064 1.348 1.00 22.18 278 ARG A CA 1
ATOM 2030 C C . ARG A 1 278 ? 36.775 13.843 -0.135 1.00 23.77 278 ARG A C 1
ATOM 2031 O O . ARG A 1 278 ? 37.695 13.879 -0.954 1.00 23.51 278 ARG A O 1
ATOM 2039 N N . PHE A 1 279 ? 35.511 13.623 -0.484 1.00 23.32 279 PHE A N 1
ATOM 2040 C CA . PHE A 1 279 ? 35.162 13.422 -1.881 1.00 24.79 279 PHE A CA 1
ATOM 2041 C C . PHE A 1 279 ? 35.476 14.685 -2.675 1.00 25.32 279 PHE A C 1
ATOM 2042 O O . PHE A 1 279 ? 36.029 14.618 -3.778 1.00 25.64 279 PHE A O 1
ATOM 2050 N N . ARG A 1 280 ? 35.113 15.836 -2.120 1.00 25.56 280 ARG A N 1
ATOM 2051 C CA . ARG A 1 280 ? 35.353 17.099 -2.810 1.00 26.74 280 ARG A CA 1
ATOM 2052 C C . ARG A 1 280 ? 36.845 17.426 -2.911 1.00 27.78 280 ARG A C 1
ATOM 2053 O O . ARG A 1 280 ? 37.248 18.191 -3.780 1.00 28.42 280 ARG A O 1
ATOM 2061 N N . LYS A 1 281 ? 37.656 16.845 -2.030 1.00 28.26 281 LYS A N 1
ATOM 2062 C CA . LYS A 1 281 ? 39.101 17.070 -2.077 1.00 29.64 281 LYS A CA 1
ATOM 2063 C C . LYS A 1 281 ? 39.717 16.233 -3.190 1.00 29.75 281 LYS A C 1
ATOM 2064 O O . LYS A 1 281 ? 40.904 16.368 -3.491 1.00 30.57 281 LYS A O 1
ATOM 2070 N N . GLY A 1 282 ? 38.917 15.357 -3.788 1.00 29.94 282 GLY A N 1
ATOM 2071 C CA . GLY A 1 282 ? 39.421 14.532 -4.870 1.00 31.90 282 GLY A CA 1
ATOM 2072 C C . GLY A 1 282 ? 39.579 13.049 -4.588 1.00 31.92 282 GLY A C 1
ATOM 2073 O O . GLY A 1 282 ? 39.928 12.289 -5.491 1.00 31.15 282 GLY A O 1
ATOM 2074 N N . HIS A 1 283 ? 39.335 12.628 -3.350 1.00 33.74 283 HIS A N 1
ATOM 2075 C CA . HIS A 1 283 ? 39.452 11.212 -3.008 1.00 35.75 283 HIS A CA 1
ATOM 2076 C C . HIS A 1 283 ? 38.411 10.417 -3.791 1.00 36.10 283 HIS A C 1
ATOM 2077 O O . HIS A 1 283 ? 37.240 10.799 -3.852 1.00 35.96 283 HIS A O 1
ATOM 2084 N N . ARG A 1 284 ? 38.839 9.309 -4.384 1.00 36.55 284 ARG A N 1
ATOM 2085 C CA . ARG A 1 284 ? 37.930 8.471 -5.150 1.00 37.00 284 ARG A CA 1
ATOM 2086 C C . ARG A 1 284 ? 37.848 7.074 -4.563 1.00 35.33 284 ARG A C 1
ATOM 2087 O O . ARG A 1 284 ? 38.643 6.702 -3.699 1.00 35.04 284 ARG A O 1
ATOM 2095 N N . GLY A 1 285 ? 36.879 6.307 -5.042 1.00 33.51 285 GLY A N 1
ATOM 2096 C CA . GLY A 1 285 ? 36.693 4.958 -4.549 1.00 32.03 285 GLY A CA 1
ATOM 2097 C C . GLY A 1 285 ? 35.323 4.850 -3.912 1.00 30.62 285 GLY A C 1
ATOM 2098 O O . GLY A 1 285 ? 34.415 5.606 -4.245 1.00 31.65 285 GLY A O 1
ATOM 2099 N N . ARG A 1 286 ? 35.172 3.919 -2.984 1.00 28.44 286 ARG A N 1
ATOM 2100 C CA . ARG A 1 286 ? 33.888 3.729 -2.328 1.00 27.09 286 ARG A CA 1
ATOM 2101 C C . ARG A 1 286 ? 33.939 4.040 -0.839 1.00 25.33 286 ARG A C 1
ATOM 2102 O O . ARG A 1 286 ? 35.008 4.093 -0.232 1.00 21.97 286 ARG A O 1
ATOM 2110 N N . ALA A 1 287 ? 32.766 4.271 -0.267 1.00 23.24 287 ALA A N 1
ATOM 2111 C CA . ALA A 1 287 ? 32.639 4.533 1.156 1.00 22.87 287 ALA A CA 1
ATOM 2112 C C . ALA A 1 287 ? 32.067 3.236 1.714 1.00 22.51 287 ALA A C 1
ATOM 2113 O O . ALA A 1 287 ? 31.228 2.603 1.071 1.00 22.83 287 ALA A O 1
ATOM 2115 N N . VAL A 1 288 ? 32.521 2.831 2.897 1.00 21.21 288 VAL A N 1
ATOM 2116 C CA . VAL A 1 288 ? 32.030 1.604 3.510 1.00 21.13 288 VAL A CA 1
ATOM 2117 C C . VAL A 1 288 ? 31.309 1.974 4.803 1.00 21.67 288 VAL A C 1
ATOM 2118 O O . VAL A 1 288 ? 31.802 2.788 5.576 1.00 22.25 288 VAL A O 1
ATOM 2122 N N . LYS A 1 289 ? 30.135 1.389 5.020 1.00 21.79 289 LYS A N 1
ATOM 2123 C CA . LYS A 1 289 ? 29.344 1.685 6.217 1.00 20.98 289 LYS A CA 1
ATOM 2124 C C . LYS A 1 289 ? 28.659 0.436 6.742 1.00 22.41 289 LYS A C 1
ATOM 2125 O O . LYS A 1 289 ? 28.312 -0.455 5.968 1.00 21.39 289 LYS A O 1
ATOM 2131 N N . ASN A 1 290 ? 28.462 0.348 8.055 1.00 21.66 290 ASN A N 1
ATOM 2132 C CA . ASN A 1 290 ? 27.761 -0.822 8.557 1.00 21.63 290 ASN A CA 1
ATOM 2133 C C . ASN A 1 290 ? 26.258 -0.603 8.385 1.00 21.22 290 ASN A C 1
ATOM 2134 O O . ASN A 1 290 ? 25.810 0.489 8.018 1.00 21.75 290 ASN A O 1
ATOM 2139 N N . PHE A 1 291 ? 25.493 -1.655 8.645 1.00 21.31 291 PHE A N 1
ATOM 2140 C CA . PHE A 1 291 ? 24.042 -1.675 8.480 1.00 21.75 291 PHE A CA 1
ATOM 2141 C C . PHE A 1 291 ? 23.208 -0.620 9.216 1.00 21.58 291 PHE A C 1
ATOM 2142 O O . PHE A 1 291 ? 22.085 -0.333 8.807 1.00 22.87 291 PHE A O 1
ATOM 2150 N N . ALA A 1 292 ? 23.740 -0.044 10.288 1.00 21.26 292 ALA A N 1
ATOM 2151 C CA . ALA A 1 292 ? 22.981 0.941 11.056 1.00 22.06 292 ALA A CA 1
ATOM 2152 C C . ALA A 1 292 ? 23.319 2.393 10.730 1.00 22.71 292 ALA A C 1
ATOM 2153 O O . ALA A 1 292 ? 22.812 3.319 11.371 1.00 23.08 292 ALA A O 1
ATOM 2155 N N . VAL A 1 293 ? 24.173 2.593 9.733 1.00 22.21 293 VAL A N 1
ATOM 2156 C CA . VAL A 1 293 ? 24.564 3.932 9.320 1.00 20.74 293 VAL A CA 1
ATOM 2157 C C . VAL A 1 293 ? 23.498 4.580 8.433 1.00 20.54 293 VAL A C 1
ATOM 2158 O O . VAL A 1 293 ? 22.843 3.911 7.636 1.00 20.71 293 VAL A O 1
ATOM 2162 N N . THR A 1 294 ? 23.344 5.889 8.594 1.00 19.85 294 THR A N 1
ATOM 2163 C CA . THR A 1 294 ? 22.380 6.699 7.852 1.00 19.46 294 THR A CA 1
ATOM 2164 C C . THR A 1 294 ? 22.357 6.417 6.358 1.00 21.02 294 THR A C 1
ATOM 2165 O O . THR A 1 294 ? 23.406 6.207 5.746 1.00 20.20 294 THR A O 1
ATOM 2169 N N . TRP A 1 295 ? 21.167 6.429 5.765 1.00 21.46 295 TRP A N 1
ATOM 2170 C CA . TRP A 1 295 ? 21.077 6.203 4.332 1.00 24.51 295 TRP A CA 1
ATOM 2171 C C . TRP A 1 295 ? 21.434 7.469 3.563 1.00 22.68 295 TRP A C 1
ATOM 2172 O O . TRP A 1 295 ? 21.381 7.485 2.335 1.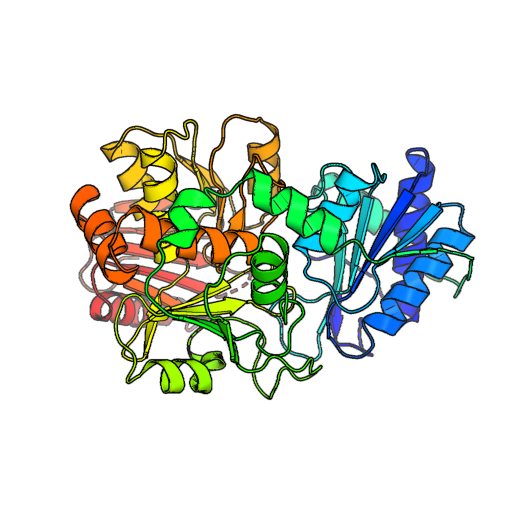00 22.23 295 TRP A O 1
ATOM 2183 N N . LEU A 1 296 ? 21.785 8.537 4.277 1.00 22.40 296 LEU A N 1
ATOM 2184 C CA . LEU A 1 296 ? 22.173 9.763 3.593 1.00 21.88 296 LEU A CA 1
ATOM 2185 C C . LEU A 1 296 ? 23.510 9.500 2.906 1.00 21.35 296 LEU A C 1
ATOM 2186 O O . LEU A 1 296 ? 23.834 10.129 1.904 1.00 20.88 296 LEU A O 1
ATOM 2191 N N . LEU A 1 297 ? 24.296 8.570 3.443 1.00 20.84 297 LEU A N 1
ATOM 2192 C CA . LEU A 1 297 ? 25.583 8.276 2.816 1.00 20.84 297 LEU A CA 1
ATOM 2193 C C . LEU A 1 297 ? 25.332 7.623 1.457 1.00 21.40 297 LEU A C 1
ATOM 2194 O O . LEU A 1 297 ? 25.973 7.976 0.459 1.00 21.55 297 LEU A O 1
ATOM 2199 N N . ASP A 1 298 ? 24.396 6.675 1.415 1.00 20.87 298 ASP A N 1
ATOM 2200 C CA . ASP A 1 298 ? 24.055 5.994 0.164 1.00 23.01 298 ASP A CA 1
ATOM 2201 C C . ASP A 1 298 ? 23.582 7.028 -0.855 1.00 21.76 298 ASP A C 1
ATOM 2202 O O . ASP A 1 298 ? 24.000 7.009 -2.015 1.00 22.06 298 ASP A O 1
ATOM 2207 N N . ARG A 1 299 ? 22.706 7.928 -0.412 1.00 21.99 299 ARG A N 1
ATOM 2208 C CA . ARG A 1 299 ? 22.169 8.971 -1.286 1.00 22.71 299 ARG A CA 1
ATOM 2209 C C . ARG A 1 299 ? 23.273 9.907 -1.770 1.00 23.05 299 ARG A C 1
ATOM 2210 O O . ARG A 1 299 ? 23.306 10.281 -2.944 1.00 22.71 299 ARG A O 1
ATOM 2218 N N . LEU A 1 300 ? 24.186 10.279 -0.875 1.00 23.33 300 LEU A N 1
ATOM 2219 C CA . LEU A 1 300 ? 25.275 11.171 -1.264 1.00 24.72 300 LEU A CA 1
ATOM 2220 C C . LEU A 1 300 ? 26.093 10.503 -2.369 1.00 24.81 300 LEU A C 1
ATOM 2221 O O . LEU A 1 300 ? 26.482 11.145 -3.349 1.00 24.99 300 LEU A O 1
ATOM 2226 N N . GLY A 1 301 ? 26.335 9.207 -2.208 1.00 24.41 301 GLY A N 1
ATOM 2227 C CA . GLY A 1 301 ? 27.097 8.464 -3.193 1.00 25.47 301 GLY A CA 1
ATOM 2228 C C . GLY A 1 301 ? 26.416 8.381 -4.547 1.00 25.91 301 GLY A C 1
ATOM 2229 O O . GLY A 1 301 ? 27.077 8.457 -5.580 1.00 24.82 301 GLY A O 1
ATOM 2230 N N . GLU A 1 302 ? 25.097 8.215 -4.559 1.00 26.56 302 GLU A N 1
ATOM 2231 C CA . GLU A 1 302 ? 24.389 8.136 -5.829 1.00 28.45 302 GLU A CA 1
ATOM 2232 C C . GLU A 1 302 ? 24.315 9.520 -6.473 1.00 28.70 302 GLU A C 1
ATOM 2233 O O . GLU A 1 302 ? 24.419 9.656 -7.698 1.00 28.90 302 GLU A O 1
ATOM 2239 N N . ARG A 1 303 ? 24.154 10.547 -5.643 1.00 27.91 303 ARG A N 1
ATOM 2240 C CA . ARG A 1 303 ? 24.054 11.926 -6.124 1.00 28.86 303 ARG A CA 1
ATOM 2241 C C . ARG A 1 303 ? 25.366 12.480 -6.679 1.00 29.57 303 ARG A C 1
ATOM 2242 O O . ARG A 1 303 ? 25.384 13.087 -7.755 1.00 29.26 303 ARG A O 1
ATOM 2250 N N . LEU A 1 304 ? 26.462 12.266 -5.953 1.00 29.33 304 LEU A N 1
ATOM 2251 C CA . LEU A 1 304 ? 27.761 12.793 -6.369 1.00 29.08 304 LEU A CA 1
ATOM 2252 C C . LEU A 1 304 ? 28.651 11.868 -7.195 1.00 29.30 304 LEU A C 1
ATOM 2253 O O . LEU A 1 304 ? 29.585 12.337 -7.854 1.00 28.19 304 LEU A O 1
ATOM 2258 N N . GLY A 1 305 ? 28.393 10.566 -7.148 1.00 28.62 305 GLY A N 1
ATOM 2259 C CA . GLY A 1 305 ? 29.188 9.652 -7.948 1.00 29.32 305 GLY A CA 1
ATOM 2260 C C . GLY A 1 305 ? 30.223 8.738 -7.312 1.00 28.71 305 GLY A C 1
ATOM 2261 O O . GLY A 1 305 ? 31.321 8.592 -7.853 1.00 29.78 305 GLY A O 1
ATOM 2262 N N . PHE A 1 306 ? 29.905 8.134 -6.169 1.00 27.99 306 PHE A N 1
ATOM 2263 C CA . PHE A 1 306 ? 30.829 7.194 -5.539 1.00 25.83 306 PHE A CA 1
ATOM 2264 C C . PHE A 1 306 ? 30.061 6.012 -4.966 1.00 25.91 306 PHE A C 1
ATOM 2265 O O . PHE A 1 306 ? 28.940 6.159 -4.480 1.00 24.49 306 PHE A O 1
ATOM 2273 N N . GLY A 1 307 ? 30.666 4.835 -5.043 1.00 24.85 307 GLY A N 1
ATOM 2274 C CA . GLY A 1 307 ? 30.007 3.644 -4.551 1.00 25.67 307 GLY A CA 1
ATOM 2275 C C . GLY A 1 307 ? 29.921 3.580 -3.042 1.00 24.88 307 GLY A C 1
ATOM 2276 O O . GLY A 1 307 ? 30.701 4.222 -2.334 1.00 24.97 307 GLY A O 1
ATOM 2277 N N . VAL A 1 308 ? 28.953 2.813 -2.553 1.00 24.55 308 VAL A N 1
ATOM 2278 C CA . VAL A 1 308 ? 28.770 2.640 -1.117 1.00 23.15 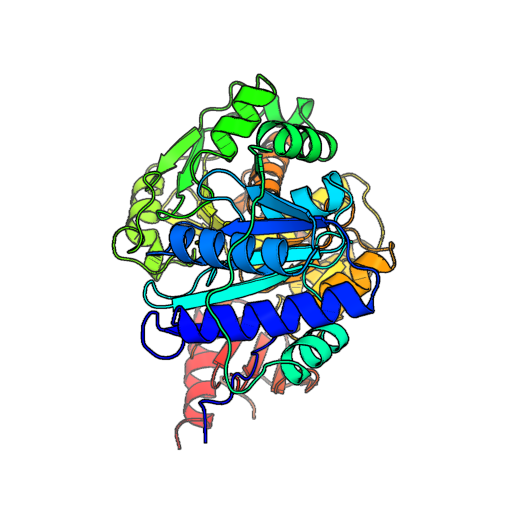308 VAL A CA 1
ATOM 2279 C C . VAL A 1 308 ? 28.543 1.170 -0.824 1.00 22.44 308 VAL A C 1
ATOM 2280 O O . VAL A 1 308 ? 27.625 0.553 -1.363 1.00 23.70 308 VAL A O 1
ATOM 2284 N N . THR A 1 309 ? 29.403 0.611 0.023 1.00 20.64 309 THR A N 1
ATOM 2285 C CA . THR A 1 309 ? 29.310 -0.786 0.413 1.00 20.73 309 THR A CA 1
ATOM 2286 C C . THR A 1 309 ? 28.740 -0.852 1.817 1.00 20.95 309 THR A C 1
ATOM 2287 O O . THR A 1 309 ? 29.199 -0.137 2.696 1.00 20.15 309 THR A O 1
ATOM 2291 N N . THR A 1 310 ? 27.736 -1.702 2.017 1.00 22.07 310 THR A N 1
ATOM 2292 C CA . THR A 1 310 ? 27.114 -1.860 3.327 1.00 22.55 310 THR A CA 1
ATOM 2293 C C . THR A 1 310 ? 27.514 -3.203 3.913 1.00 23.00 310 THR A C 1
ATOM 2294 O O . THR A 1 310 ? 27.410 -4.237 3.252 1.00 23.77 310 THR A O 1
ATOM 2298 N N . THR A 1 311 ? 27.970 -3.181 5.159 1.00 23.35 311 THR A N 1
ATOM 2299 C CA . THR A 1 311 ? 28.408 -4.391 5.837 1.00 25.05 311 THR A CA 1
ATOM 2300 C C . THR A 1 311 ? 27.658 -4.602 7.145 1.00 25.90 311 THR A C 1
ATOM 2301 O O . THR A 1 311 ? 27.046 -3.681 7.678 1.00 24.24 311 THR A O 1
ATOM 2305 N N . PRO A 1 312 ? 27.679 -5.836 7.665 1.00 27.02 312 PRO A N 1
ATOM 2306 C CA . PRO A 1 312 ? 26.991 -6.102 8.931 1.00 27.42 312 PRO A CA 1
ATOM 2307 C C . PRO A 1 312 ? 27.770 -5.327 9.987 1.00 27.54 312 PRO A C 1
ATOM 2308 O O . PRO A 1 312 ? 28.892 -4.892 9.729 1.00 27.10 312 PRO A O 1
ATOM 2312 N N . VAL A 1 313 ? 27.194 -5.146 11.169 1.00 28.68 313 VAL A N 1
ATOM 2313 C CA . VAL A 1 313 ? 27.904 -4.430 12.221 1.00 28.86 313 VAL A CA 1
ATOM 2314 C C . VAL A 1 313 ? 29.129 -5.235 12.655 1.00 29.72 313 VAL A C 1
ATOM 2315 O O . VAL A 1 313 ? 29.066 -6.456 12.816 1.00 31.25 313 VAL A O 1
ATOM 2319 N N . GLY A 1 314 ? 30.240 -4.533 12.840 1.00 28.60 314 GLY A N 1
ATOM 2320 C CA . GLY A 1 314 ? 31.490 -5.160 13.227 1.00 29.08 314 GLY A CA 1
ATOM 2321 C C . GLY A 1 314 ? 32.547 -4.531 12.346 1.00 28.76 314 GLY A C 1
ATOM 2322 O O . GLY A 1 314 ? 32.462 -4.630 11.123 1.00 28.07 314 GLY A O 1
ATOM 2323 N N . PHE A 1 315 ? 33.542 -3.883 12.941 1.00 27.62 315 PHE A N 1
ATOM 2324 C CA . PHE A 1 315 ? 34.561 -3.218 12.138 1.00 27.64 315 PHE A CA 1
ATOM 2325 C C . PHE A 1 315 ? 35.393 -4.166 11.279 1.00 27.50 315 PHE A C 1
ATOM 2326 O O . PHE A 1 315 ? 36.008 -3.741 10.299 1.00 26.20 315 PHE A O 1
ATOM 2334 N N . LYS A 1 316 ? 35.398 -5.447 11.631 1.00 27.11 316 LYS A N 1
ATOM 2335 C CA . LYS A 1 316 ? 36.155 -6.425 10.861 1.00 28.12 316 LYS A CA 1
ATOM 2336 C C . LYS A 1 316 ? 35.725 -6.387 9.396 1.00 27.30 316 LYS A C 1
ATOM 2337 O O . LYS A 1 316 ? 36.554 -6.546 8.493 1.00 26.93 316 LYS A O 1
ATOM 2343 N N . TRP A 1 317 ? 34.433 -6.170 9.162 1.00 25.77 317 TRP A N 1
ATOM 2344 C CA . TRP A 1 317 ? 33.910 -6.124 7.797 1.00 25.20 317 TRP A CA 1
ATOM 2345 C C . TRP A 1 317 ? 34.441 -4.921 7.024 1.00 24.16 317 TRP A C 1
ATOM 2346 O O . TRP A 1 317 ? 34.659 -5.000 5.817 1.00 21.93 317 TRP A O 1
ATOM 2357 N N . ILE A 1 318 ? 34.627 -3.801 7.715 1.00 21.74 318 ILE A N 1
ATOM 2358 C CA . ILE A 1 318 ? 35.131 -2.592 7.075 1.00 22.14 318 ILE A CA 1
ATOM 2359 C C . ILE A 1 318 ? 36.622 -2.744 6.781 1.00 21.64 318 ILE A C 1
ATOM 2360 O O . ILE A 1 318 ? 37.102 -2.334 5.726 1.00 21.19 318 ILE A O 1
ATOM 2365 N N . LYS A 1 319 ? 37.355 -3.342 7.716 1.00 20.61 319 LYS A N 1
ATOM 2366 C CA . LYS A 1 319 ? 38.784 -3.551 7.526 1.00 21.18 319 LYS A CA 1
ATOM 2367 C C . LYS A 1 319 ? 39.040 -4.434 6.304 1.00 21.75 319 LYS A C 1
ATOM 2368 O O . LYS A 1 319 ? 39.916 -4.137 5.493 1.00 22.07 319 LYS A O 1
ATOM 2374 N N . GLU A 1 320 ? 38.269 -5.508 6.163 1.00 21.90 320 GLU A N 1
ATOM 2375 C CA . GLU A 1 320 ? 38.445 -6.400 5.017 1.00 22.21 320 GLU A CA 1
ATOM 2376 C C . GLU A 1 320 ? 38.347 -5.605 3.719 1.00 21.96 320 GLU A C 1
ATOM 2377 O O . GLU A 1 320 ? 39.173 -5.764 2.817 1.00 22.95 320 GLU A O 1
ATOM 2383 N N . GLU A 1 321 ? 37.346 -4.736 3.628 1.00 20.74 321 GLU A N 1
ATOM 2384 C CA . GLU A 1 321 ? 37.164 -3.937 2.422 1.00 22.17 321 GLU A CA 1
ATOM 2385 C C . GLU A 1 321 ? 38.272 -2.907 2.218 1.00 22.49 321 GLU A C 1
ATOM 2386 O O . GLU A 1 321 ? 38.688 -2.656 1.089 1.00 22.05 321 GLU A O 1
ATOM 2392 N N . PHE A 1 322 ? 38.752 -2.311 3.306 1.00 22.70 322 PHE A N 1
ATOM 2393 C CA . PHE A 1 322 ? 39.833 -1.332 3.212 1.00 23.62 322 PHE A CA 1
ATOM 2394 C C . PHE A 1 322 ? 41.063 -1.971 2.568 1.00 25.50 322 PHE A C 1
ATOM 2395 O O . PHE A 1 322 ? 41.706 -1.381 1.696 1.00 24.21 322 PHE A O 1
ATOM 2403 N N . LEU A 1 323 ? 41.384 -3.182 3.010 1.00 26.61 323 LEU A N 1
ATOM 2404 C CA . LEU A 1 323 ? 42.549 -3.891 2.498 1.00 29.75 323 LEU A CA 1
ATOM 2405 C C . LEU A 1 323 ? 42.447 -4.171 0.997 1.00 31.15 323 LEU A C 1
ATOM 2406 O O . LEU A 1 323 ? 43.444 -4.509 0.357 1.00 30.46 323 LEU A O 1
ATOM 2411 N N . LYS A 1 324 ? 41.247 -4.014 0.438 1.00 32.86 324 LYS A N 1
ATOM 2412 C CA . LYS A 1 324 ? 41.035 -4.216 -0.995 1.00 34.68 324 LYS A CA 1
ATOM 2413 C C . LYS A 1 324 ? 41.730 -3.060 -1.7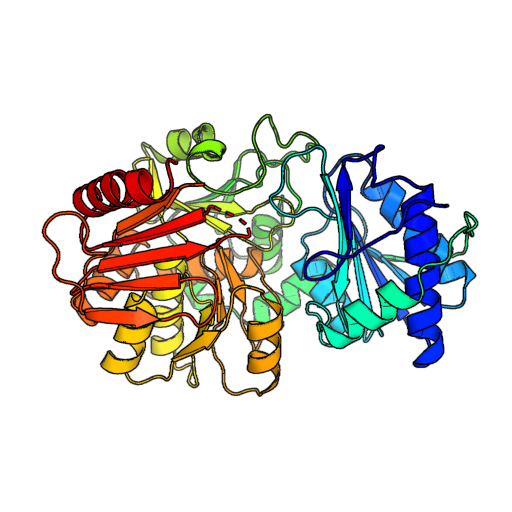20 1.00 35.12 324 LYS A C 1
ATOM 2414 O O . LYS A 1 324 ? 42.143 -3.191 -2.873 1.00 35.47 324 LYS A O 1
ATOM 2420 N N . GLY A 1 325 ? 41.842 -1.926 -1.033 1.00 34.54 325 GLY A N 1
ATOM 2421 C CA . GLY A 1 325 ? 42.521 -0.764 -1.587 1.00 34.46 325 GLY A CA 1
ATOM 2422 C C . GLY A 1 325 ? 41.749 0.179 -2.493 1.00 34.52 325 GLY A C 1
ATOM 2423 O O . GLY A 1 325 ? 42.355 1.003 -3.185 1.00 34.90 325 GLY A O 1
ATOM 2424 N N . ASP A 1 326 ? 40.424 0.088 -2.485 1.00 33.47 326 ASP A N 1
ATOM 2425 C CA . ASP A 1 326 ? 39.609 0.945 -3.338 1.00 32.39 326 ASP A CA 1
ATOM 2426 C C . ASP A 1 326 ? 38.581 1.751 -2.539 1.00 29.87 326 ASP A C 1
ATOM 2427 O O . ASP A 1 326 ? 37.530 2.112 -3.065 1.00 30.51 326 ASP A O 1
ATOM 2432 N N . CYS A 1 327 ? 38.891 2.039 -1.276 1.00 27.34 327 CYS A N 1
ATOM 2433 C CA . CYS A 1 327 ? 37.983 2.799 -0.411 1.00 24.51 327 CYS A CA 1
ATOM 2434 C C . CYS A 1 327 ? 38.597 4.145 -0.011 1.00 23.97 327 CYS A C 1
ATOM 2435 O O . CYS A 1 327 ? 39.818 4.313 -0.071 1.00 23.95 327 CYS A O 1
ATOM 2438 N N . PHE A 1 328 ? 37.763 5.106 0.391 1.00 22.30 328 PHE A N 1
ATOM 2439 C CA . PHE A 1 328 ? 38.294 6.395 0.837 1.00 22.42 328 PHE A CA 1
ATOM 2440 C C . PHE A 1 328 ? 37.800 6.772 2.233 1.00 22.21 328 PHE A C 1
ATOM 2441 O O . PHE A 1 328 ? 38.252 7.749 2.820 1.00 22.35 328 PHE A O 1
ATOM 2449 N N . ILE A 1 329 ? 36.880 5.979 2.769 1.00 20.92 329 ILE A N 1
ATOM 2450 C CA . ILE A 1 329 ? 36.372 6.226 4.116 1.00 19.86 329 ILE A CA 1
ATOM 2451 C C . ILE A 1 329 ? 35.516 5.046 4.561 1.00 19.87 329 ILE A C 1
ATOM 2452 O O . ILE A 1 329 ? 34.919 4.359 3.736 1.00 20.35 329 ILE A O 1
ATOM 2457 N N . GLY A 1 330 ? 35.479 4.795 5.866 1.00 19.38 330 GLY A N 1
ATOM 2458 C CA . GLY A 1 330 ? 34.675 3.698 6.385 1.00 20.40 330 GLY A CA 1
ATOM 2459 C C . GLY A 1 330 ? 34.117 4.115 7.729 1.00 20.05 330 GLY A C 1
ATOM 2460 O O . GLY A 1 330 ? 34.843 4.662 8.553 1.00 20.33 330 GLY A O 1
ATOM 2461 N N . GLY A 1 331 ? 32.839 3.865 7.977 1.00 19.95 331 GLY A N 1
ATOM 2462 C CA . GLY A 1 331 ? 32.313 4.297 9.258 1.00 20.55 331 GLY A CA 1
ATOM 2463 C C . GLY A 1 331 ? 31.205 3.469 9.859 1.00 22.39 331 GLY A C 1
ATOM 2464 O O . GLY A 1 331 ? 30.546 2.674 9.185 1.00 20.19 331 GLY A O 1
ATOM 2465 N N . GLU A 1 332 ? 31.014 3.674 11.157 1.00 22.38 332 GLU A N 1
ATOM 2466 C CA . GLU A 1 332 ? 29.983 2.986 11.914 1.00 24.69 332 GLU A CA 1
ATOM 2467 C C . GLU A 1 332 ? 29.043 4.013 12.535 1.00 25.43 332 GLU A C 1
ATOM 2468 O O . GLU A 1 332 ? 29.358 5.200 12.603 1.00 27.12 332 GLU A O 1
ATOM 2474 N N . GLU A 1 333 ? 27.892 3.547 12.995 1.00 26.21 333 GLU A N 1
ATOM 2475 C CA . GLU A 1 333 ? 26.905 4.423 13.608 1.00 28.04 333 GLU A CA 1
ATOM 2476 C C . GLU A 1 333 ? 27.303 4.827 15.027 1.00 27.71 333 GLU A C 1
ATOM 2477 O O . GLU A 1 333 ? 26.615 5.622 15.666 1.00 27.34 333 GLU A O 1
ATOM 2483 N N . SER A 1 334 ? 28.425 4.290 15.500 1.00 29.00 334 SER A N 1
ATOM 2484 C CA . SER A 1 334 ? 28.907 4.569 16.853 1.00 30.09 334 SER A CA 1
ATOM 2485 C C . SER A 1 334 ? 29.991 5.631 16.991 1.00 29.59 334 SER A C 1
ATOM 2486 O O . SER A 1 334 ? 30.494 5.863 18.093 1.00 29.98 334 SER A O 1
ATOM 2489 N N . GLY A 1 335 ? 30.360 6.271 15.886 1.00 26.46 335 GLY A N 1
ATOM 2490 C CA . GLY A 1 335 ? 31.370 7.310 15.956 1.00 25.72 335 GLY A CA 1
ATOM 2491 C C . GLY A 1 335 ? 32.748 6.876 15.497 1.00 23.99 335 GLY A C 1
ATOM 2492 O O . GLY A 1 335 ? 33.669 7.692 15.426 1.00 26.87 335 GLY A O 1
ATOM 2493 N N . GLY A 1 336 ? 32.899 5.590 15.204 1.00 24.71 336 GLY A N 1
ATOM 2494 C CA . GLY A 1 336 ? 34.185 5.097 14.743 1.00 21.75 336 GLY A CA 1
ATOM 2495 C C . GLY A 1 336 ? 34.302 5.340 13.250 1.00 21.72 336 GLY A C 1
ATOM 2496 O O . GLY A 1 336 ? 33.405 4.983 12.488 1.00 20.96 336 GLY A O 1
ATOM 2497 N N . VAL A 1 337 ? 35.402 5.955 12.834 1.00 21.08 337 VAL A N 1
ATOM 2498 C CA . VAL A 1 337 ? 35.636 6.239 11.421 1.00 19.55 337 VAL A CA 1
ATOM 2499 C C . VAL A 1 337 ? 37.066 5.841 11.078 1.00 20.01 337 VAL A C 1
ATOM 2500 O O . VAL A 1 337 ? 37.993 6.123 11.839 1.00 21.18 337 VAL A O 1
ATOM 2504 N N . GLY A 1 338 ? 37.233 5.191 9.931 1.00 20.95 338 GLY A N 1
ATOM 2505 C CA . GLY A 1 338 ? 38.551 4.771 9.493 1.00 21.58 338 GLY A CA 1
ATOM 2506 C C . GLY A 1 338 ? 38.918 5.421 8.170 1.00 22.52 338 GLY A C 1
ATOM 2507 O O . GLY A 1 338 ? 38.052 5.718 7.346 1.00 21.64 338 GLY A O 1
ATOM 2508 N N . TYR A 1 339 ? 40.213 5.633 7.973 1.00 22.82 339 TYR A N 1
ATOM 2509 C CA . TYR A 1 339 ? 40.739 6.266 6.769 1.00 23.32 339 TYR A CA 1
ATOM 2510 C C . TYR A 1 339 ? 41.788 5.315 6.198 1.00 25.09 339 TYR A C 1
ATOM 2511 O O . TYR A 1 339 ? 42.897 5.204 6.722 1.00 24.26 339 TYR A O 1
ATOM 2520 N N . PRO A 1 340 ? 41.437 4.611 5.112 1.00 26.10 340 PRO A N 1
ATOM 2521 C CA . PRO A 1 340 ? 42.289 3.636 4.422 1.00 27.77 340 PRO A CA 1
ATOM 2522 C C . PRO A 1 340 ? 43.763 3.977 4.198 1.00 27.64 340 PRO A C 1
ATOM 2523 O O . PRO A 1 340 ? 44.635 3.147 4.460 1.00 28.40 340 PRO A O 1
ATOM 2527 N N . GLU A 1 341 ? 44.053 5.184 3.723 1.00 27.43 341 GLU A N 1
ATOM 2528 C CA . GLU A 1 341 ? 45.440 5.561 3.474 1.00 27.95 341 GLU A CA 1
ATOM 2529 C C . GLU A 1 341 ? 46.250 5.758 4.754 1.00 26.66 341 GLU A C 1
ATOM 2530 O O . GLU A 1 341 ? 47.467 5.940 4.704 1.00 25.85 341 GLU A O 1
ATOM 2536 N N . HIS A 1 342 ? 45.566 5.693 5.894 1.00 24.50 342 HIS A N 1
ATOM 2537 C CA . HIS A 1 342 ? 46.182 5.859 7.210 1.00 24.18 342 HIS A CA 1
ATOM 2538 C C . HIS A 1 342 ? 46.383 4.494 7.880 1.00 24.83 342 HIS A C 1
ATOM 2539 O O . HIS A 1 342 ? 47.495 3.968 7.928 1.00 26.56 342 HIS A O 1
ATOM 2546 N N . LEU A 1 343 ? 45.296 3.934 8.398 1.00 24.80 343 LEU A N 1
ATOM 2547 C CA . LEU A 1 343 ? 45.318 2.637 9.072 1.00 23.61 343 LEU A CA 1
ATOM 2548 C C . LEU A 1 343 ? 43.943 2.000 8.905 1.00 22.72 343 LEU A C 1
ATOM 2549 O O . LEU A 1 343 ? 42.936 2.705 8.857 1.00 22.15 343 LEU A O 1
ATOM 2554 N N . PRO A 1 344 ? 43.889 0.664 8.791 1.00 22.10 344 PRO A N 1
ATOM 2555 C CA . PRO A 1 344 ? 42.608 -0.033 8.643 1.00 22.00 344 PRO A CA 1
ATOM 2556 C C . PRO A 1 344 ? 42.086 -0.179 10.062 1.00 20.54 344 PRO A C 1
ATOM 2557 O O . PRO A 1 344 ? 41.897 -1.292 10.562 1.00 21.24 344 PRO A O 1
ATOM 2561 N N . GLU A 1 345 ? 41.866 0.968 10.701 1.00 21.47 345 GLU A N 1
ATOM 2562 C CA . GLU A 1 345 ? 41.430 1.030 12.091 1.00 20.69 345 GLU A CA 1
ATOM 2563 C C . GLU A 1 345 ? 40.622 2.302 12.366 1.00 20.80 345 GLU A C 1
ATOM 2564 O O . GLU A 1 345 ? 40.722 3.280 11.627 1.00 21.02 345 GLU A O 1
ATOM 2570 N N . ARG A 1 346 ? 39.814 2.284 13.422 1.00 19.92 346 ARG A N 1
ATOM 2571 C CA . ARG A 1 346 ? 39.036 3.461 13.796 1.00 21.25 346 ARG A CA 1
ATOM 2572 C C . ARG A 1 346 ? 39.996 4.407 14.507 1.00 20.44 346 ARG A C 1
ATOM 2573 O O . ARG A 1 346 ? 40.686 3.999 15.442 1.00 18.96 346 ARG A O 1
ATOM 2581 N N . ASP A 1 347 ? 40.055 5.662 14.069 1.00 18.68 347 ASP A N 1
ATOM 2582 C CA . ASP A 1 347 ? 40.956 6.625 14.698 1.00 18.55 347 ASP A CA 1
ATOM 2583 C C . ASP A 1 347 ? 40.223 7.923 15.022 1.00 18.58 347 ASP A C 1
ATOM 2584 O O . ASP A 1 347 ? 39.947 8.734 14.136 1.00 16.96 347 ASP A O 1
ATOM 2589 N N . GLY A 1 348 ? 39.909 8.104 16.303 1.00 16.78 348 GLY A N 1
ATOM 2590 C CA . GLY A 1 348 ? 39.194 9.289 16.734 1.00 17.52 348 GLY A CA 1
ATOM 2591 C C . GLY A 1 348 ? 40.038 10.549 16.745 1.00 16.57 348 GLY A C 1
ATOM 2592 O O . GLY A 1 348 ? 39.510 11.662 16.705 1.00 17.34 348 GLY A O 1
ATOM 2593 N N . ILE A 1 349 ? 41.352 10.375 16.813 1.00 17.14 349 ILE A N 1
ATOM 2594 C CA . ILE A 1 349 ? 42.259 11.512 16.818 1.00 18.16 349 ILE A CA 1
ATOM 2595 C C . ILE A 1 349 ? 42.314 12.087 15.401 1.00 17.79 349 ILE A C 1
ATOM 2596 O O . ILE A 1 349 ? 42.171 13.300 15.203 1.00 18.65 349 ILE A O 1
ATOM 2601 N N . LEU A 1 350 ? 42.497 11.224 14.411 1.00 17.05 350 LEU A N 1
ATOM 2602 C CA . LEU A 1 350 ? 42.529 11.712 13.035 1.00 17.87 350 LEU A CA 1
ATOM 2603 C C . LEU A 1 350 ? 41.155 12.255 12.652 1.00 17.40 350 LEU A C 1
ATOM 2604 O O . LEU A 1 350 ? 41.057 13.230 11.908 1.00 17.27 350 LEU A O 1
ATOM 2609 N N . THR A 1 351 ? 40.089 11.636 13.161 1.00 17.49 351 THR A N 1
ATOM 2610 C CA . THR A 1 351 ? 38.749 12.121 12.841 1.00 18.51 351 THR A CA 1
ATOM 2611 C C . THR A 1 351 ? 38.589 13.541 13.360 1.00 17.67 351 THR A C 1
ATOM 2612 O O . THR A 1 351 ? 38.045 14.407 12.671 1.00 18.70 351 THR A O 1
ATOM 2616 N N . SER A 1 352 ? 39.063 13.781 14.579 1.00 16.96 352 SER A N 1
ATOM 2617 C CA . SER A 1 352 ? 38.967 15.108 15.167 1.00 17.93 352 SER A CA 1
ATOM 2618 C C . SER A 1 352 ? 39.719 16.117 14.308 1.00 18.41 352 SER A C 1
ATOM 2619 O O . SER A 1 352 ? 39.213 17.203 14.019 1.00 20.36 352 SER A O 1
ATOM 2622 N N . LEU A 1 353 ? 40.928 15.752 13.895 1.00 18.48 353 LEU A N 1
ATOM 2623 C CA . LEU A 1 353 ? 41.741 16.646 13.081 1.00 18.86 353 LEU A CA 1
ATOM 2624 C C . LEU A 1 353 ? 41.150 16.901 11.696 1.00 19.00 353 LEU A C 1
ATOM 2625 O O . LEU A 1 353 ? 41.273 18.009 11.169 1.00 19.65 353 LEU A O 1
ATOM 2630 N N . LEU A 1 354 ? 40.503 15.899 11.101 1.00 18.92 354 LEU A N 1
ATOM 2631 C CA . LEU A 1 354 ? 39.893 16.102 9.787 1.00 19.51 354 LEU A CA 1
ATOM 2632 C C . LEU A 1 354 ? 38.662 16.996 9.920 1.00 20.39 354 LEU A C 1
ATOM 2633 O O . LEU A 1 354 ? 38.364 17.793 9.026 1.00 20.12 354 LEU A O 1
ATOM 2638 N N . LEU A 1 355 ? 37.941 16.872 11.031 1.00 19.57 355 LEU A N 1
ATOM 2639 C CA . LEU A 1 355 ? 36.775 17.729 11.235 1.00 20.83 355 LEU A CA 1
ATOM 2640 C C . LEU A 1 355 ? 37.284 19.164 11.303 1.00 20.37 355 LEU A C 1
ATOM 2641 O O . LEU A 1 355 ? 36.726 20.066 10.686 1.00 21.08 355 LEU A O 1
ATOM 2646 N N . LEU A 1 356 ? 38.363 19.356 12.054 1.00 21.23 356 LEU A N 1
ATOM 2647 C CA . LEU A 1 356 ? 38.981 20.665 12.200 1.00 21.54 356 LEU A CA 1
ATOM 2648 C C . LEU A 1 356 ? 39.428 21.179 10.827 1.00 21.65 356 LEU A C 1
ATOM 2649 O O . LEU A 1 356 ? 39.220 22.353 10.489 1.00 21.27 356 LEU A O 1
ATOM 2654 N N . GLU A 1 357 ? 40.035 20.302 10.030 1.00 21.55 357 GLU A N 1
ATOM 2655 C CA . GLU A 1 357 ? 40.485 20.690 8.694 1.00 22.02 357 GLU A CA 1
ATOM 2656 C C . GLU A 1 357 ? 39.303 21.125 7.823 1.00 23.53 357 GLU A C 1
ATOM 2657 O O . GLU A 1 357 ? 39.359 22.171 7.170 1.00 24.40 357 GLU A O 1
ATOM 2663 N N . SER A 1 358 ? 38.237 20.324 7.818 1.00 22.21 358 SER A N 1
ATOM 2664 C CA . SER A 1 358 ? 37.053 20.625 7.008 1.00 22.72 358 SER A CA 1
ATOM 2665 C C . SER A 1 358 ? 36.480 22.009 7.301 1.00 22.89 358 SER A C 1
ATOM 2666 O O . SER A 1 358 ? 36.118 22.748 6.383 1.00 23.17 358 SER A O 1
ATOM 2669 N N . VAL A 1 359 ? 36.393 22.359 8.576 1.00 23.17 359 VAL A N 1
ATOM 2670 C CA . VAL A 1 359 ? 35.849 23.656 8.949 1.00 24.93 359 VAL A CA 1
ATOM 2671 C C . VAL A 1 359 ? 36.737 24.785 8.435 1.00 26.99 359 VAL A C 1
ATOM 2672 O O . VAL A 1 359 ? 36.246 25.772 7.886 1.00 28.17 359 VAL A O 1
ATOM 2676 N N . ALA A 1 360 ? 38.046 24.628 8.591 1.00 27.59 360 ALA A N 1
ATOM 2677 C CA . ALA A 1 360 ? 38.986 25.651 8.140 1.00 28.39 360 ALA A CA 1
ATOM 2678 C C . ALA A 1 360 ? 39.013 25.789 6.619 1.00 29.25 360 ALA A C 1
ATOM 2679 O O . ALA A 1 360 ? 38.944 26.901 6.084 1.00 29.72 360 ALA A O 1
ATOM 2681 N N . ALA A 1 361 ? 39.098 24.660 5.924 1.00 29.60 361 ALA A N 1
ATOM 2682 C CA . ALA A 1 361 ? 39.153 24.657 4.466 1.00 29.37 361 ALA A CA 1
ATOM 2683 C C . ALA A 1 361 ? 37.869 25.147 3.795 1.00 30.78 361 ALA A C 1
ATOM 2684 O O . ALA A 1 361 ? 37.922 25.937 2.850 1.00 31.37 361 ALA A O 1
ATOM 2686 N N . THR A 1 362 ? 36.719 24.684 4.274 1.00 29.53 362 THR A N 1
ATOM 2687 C CA . THR A 1 362 ? 35.450 25.092 3.681 1.00 29.68 362 THR A CA 1
ATOM 2688 C C . THR A 1 362 ? 35.017 26.485 4.122 1.00 30.26 362 THR A C 1
ATOM 2689 O O . THR A 1 362 ? 34.361 27.205 3.369 1.00 31.13 362 THR A O 1
ATOM 2693 N N . GLY A 1 363 ? 35.386 26.863 5.341 1.00 30.42 363 GLY A N 1
ATOM 2694 C CA . GLY A 1 363 ? 34.988 28.159 5.854 1.00 30.53 363 GLY A CA 1
ATOM 2695 C C . GLY A 1 363 ? 33.569 28.075 6.393 1.00 30.28 363 GLY A C 1
ATOM 2696 O O . GLY A 1 363 ? 32.909 29.089 6.618 1.00 31.11 363 GLY A O 1
ATOM 2697 N N . LYS A 1 364 ? 33.092 26.852 6.593 1.00 29.36 364 LYS A N 1
ATOM 2698 C CA . LYS A 1 364 ? 31.748 26.637 7.114 1.00 27.84 364 LYS A CA 1
ATOM 2699 C C . LYS A 1 364 ? 31.844 25.774 8.364 1.00 26.81 364 LYS A C 1
ATOM 2700 O O . LYS A 1 364 ? 32.600 24.799 8.387 1.00 25.01 364 LYS A O 1
ATOM 2706 N N . ASP A 1 365 ? 31.107 26.134 9.410 1.00 25.50 365 ASP A N 1
ATOM 2707 C CA . ASP A 1 365 ? 31.155 25.327 10.620 1.00 25.03 365 ASP A CA 1
ATOM 2708 C C . ASP A 1 365 ? 30.496 23.990 10.306 1.00 24.13 365 ASP A C 1
ATOM 2709 O O . ASP A 1 365 ? 29.894 23.822 9.246 1.00 22.75 365 ASP A O 1
ATOM 2714 N N . LEU A 1 366 ? 30.616 23.031 11.213 1.00 21.85 366 LEU A N 1
ATOM 2715 C CA . LEU A 1 366 ? 30.058 21.706 10.971 1.00 21.20 366 LEU A CA 1
ATOM 2716 C C . LEU A 1 366 ? 28.560 21.662 10.688 1.00 20.90 366 LEU A C 1
ATOM 2717 O O . LEU A 1 366 ? 28.105 20.887 9.842 1.00 20.83 366 LEU A O 1
ATOM 2722 N N . ALA A 1 367 ? 27.800 22.489 11.393 1.00 21.00 367 ALA A N 1
ATOM 2723 C CA . ALA A 1 367 ? 26.357 22.534 11.208 1.00 21.33 367 ALA A CA 1
ATOM 2724 C C . ALA A 1 367 ? 26.045 22.960 9.782 1.00 21.67 367 ALA A C 1
ATOM 2725 O O . ALA A 1 367 ? 25.163 22.397 9.134 1.00 22.89 367 ALA A O 1
ATOM 2727 N N . GLU A 1 368 ? 26.784 23.947 9.285 1.00 22.63 368 GLU A N 1
ATOM 2728 C CA . GLU A 1 368 ? 26.565 24.422 7.925 1.00 23.50 368 GLU A CA 1
ATOM 2729 C C . GLU A 1 368 ? 27.023 23.394 6.896 1.00 22.35 368 GLU A C 1
ATOM 2730 O O . GLU A 1 368 ? 26.415 23.261 5.832 1.00 20.27 368 GLU A O 1
ATOM 2736 N N . GLN A 1 369 ? 28.086 22.660 7.205 1.00 20.88 369 GLN A N 1
ATOM 2737 C CA . GLN A 1 369 ? 28.549 21.645 6.271 1.00 20.89 369 GLN A CA 1
ATOM 2738 C C . GLN A 1 369 ? 27.501 20.547 6.159 1.00 21.16 369 GLN A C 1
ATOM 2739 O O . GLN A 1 369 ? 27.236 20.039 5.072 1.00 19.09 369 GLN A O 1
ATOM 2745 N N . PHE A 1 370 ? 26.891 20.182 7.284 1.00 21.96 370 PHE A N 1
ATOM 2746 C CA . PHE A 1 370 ? 25.886 19.139 7.231 1.00 21.06 370 PHE A CA 1
ATOM 2747 C C . PHE A 1 370 ? 24.639 19.615 6.488 1.00 21.89 370 PHE A C 1
ATOM 2748 O O . PHE A 1 370 ? 23.981 18.823 5.819 1.00 23.60 370 PHE A O 1
ATOM 2756 N N . LYS A 1 371 ? 24.322 20.905 6.597 1.00 21.76 371 LYS A N 1
ATOM 2757 C CA . LYS A 1 371 ? 23.161 21.463 5.899 1.00 23.48 371 LYS A CA 1
ATOM 2758 C C . LYS A 1 371 ? 23.388 21.286 4.399 1.00 22.98 371 LYS A C 1
ATOM 2759 O O . LYS A 1 371 ? 22.445 21.083 3.635 1.00 22.46 371 LYS A O 1
ATOM 2765 N N . GLU A 1 372 ? 24.653 21.364 3.993 1.00 22.31 372 GLU A N 1
ATOM 2766 C CA . GLU A 1 372 ? 25.033 21.195 2.597 1.00 22.63 372 GLU A CA 1
ATOM 2767 C C . GLU A 1 372 ? 24.863 19.721 2.230 1.00 22.20 372 GLU A C 1
ATOM 2768 O O . GLU A 1 372 ? 24.508 19.384 1.099 1.00 22.15 372 GLU A O 1
ATOM 2774 N N . VAL A 1 373 ? 25.119 18.835 3.187 1.00 21.33 373 VAL A N 1
ATOM 2775 C CA . VAL A 1 373 ? 24.933 17.415 2.936 1.00 20.77 373 VAL A CA 1
ATOM 2776 C C . VAL A 1 373 ? 23.443 17.193 2.690 1.00 20.30 373 VAL A C 1
ATOM 2777 O O . VAL A 1 373 ? 23.055 16.483 1.766 1.00 21.65 373 VAL A O 1
ATOM 2781 N N . GLU A 1 374 ? 22.611 17.804 3.525 1.00 19.72 374 GLU A N 1
ATOM 2782 C CA . GLU A 1 374 ? 21.169 17.649 3.370 1.00 21.54 374 GLU A CA 1
ATOM 2783 C C . GLU A 1 374 ? 20.680 18.222 2.041 1.00 21.49 374 GLU A C 1
ATOM 2784 O O . GLU A 1 374 ? 19.780 17.667 1.414 1.00 21.38 374 GLU A O 1
ATOM 2790 N N . ALA A 1 375 ? 21.291 19.318 1.603 1.00 22.73 375 ALA A N 1
ATOM 2791 C CA . ALA A 1 375 ? 20.904 19.937 0.336 1.00 21.68 375 ALA A CA 1
ATOM 2792 C C . ALA A 1 375 ? 21.277 19.037 -0.842 1.00 22.09 375 ALA A C 1
ATOM 2793 O O . ALA A 1 375 ? 20.472 18.816 -1.747 1.00 23.39 375 ALA A O 1
ATOM 2795 N N . LEU A 1 376 ? 22.502 18.526 -0.830 1.00 20.69 376 LEU A N 1
ATOM 2796 C CA . LEU A 1 376 ? 22.975 17.660 -1.904 1.00 21.71 376 LEU A CA 1
ATOM 2797 C C . LEU A 1 376 ? 22.262 16.308 -1.967 1.00 21.70 376 LEU A C 1
ATOM 2798 O O . LEU A 1 376 ? 22.164 15.707 -3.036 1.00 23.41 376 LEU A O 1
ATOM 2803 N N . THR A 1 377 ? 21.783 15.818 -0.826 1.00 21.94 377 THR A N 1
ATOM 2804 C CA . THR A 1 377 ? 21.086 14.529 -0.796 1.00 21.42 377 THR A CA 1
ATOM 2805 C C . THR A 1 377 ? 19.584 14.704 -0.956 1.00 22.81 377 THR A C 1
ATOM 2806 O O . THR A 1 377 ? 18.890 13.780 -1.381 1.00 23.61 377 THR A O 1
ATOM 2810 N N . GLY A 1 378 ? 19.090 15.885 -0.602 1.00 22.66 378 GLY A N 1
ATOM 2811 C CA . GLY A 1 378 ? 17.667 16.154 -0.697 1.00 23.18 378 GLY A CA 1
ATOM 2812 C C . GLY A 1 378 ? 16.917 15.495 0.445 1.00 23.38 378 GLY A C 1
ATOM 2813 O O . GLY A 1 378 ? 15.700 15.327 0.391 1.00 22.78 378 GLY A O 1
ATOM 2814 N N . LEU A 1 379 ? 17.653 15.119 1.486 1.00 23.01 379 LEU A N 1
ATOM 2815 C CA . LEU A 1 379 ? 17.062 14.454 2.643 1.00 24.75 379 LEU A CA 1
ATOM 2816 C C . LEU A 1 379 ? 17.371 15.174 3.948 1.00 25.67 379 LEU A C 1
ATOM 2817 O O . LEU A 1 379 ? 18.396 15.848 4.069 1.00 26.84 379 LEU A O 1
ATOM 2822 N N . THR A 1 380 ? 16.473 15.030 4.920 1.00 25.54 380 THR A N 1
ATOM 2823 C CA . THR A 1 380 ? 16.658 15.616 6.241 1.00 27.44 380 THR A CA 1
ATOM 2824 C C . THR A 1 380 ? 16.979 14.432 7.152 1.00 26.69 380 THR A C 1
ATOM 2825 O O . THR A 1 380 ? 16.482 13.328 6.933 1.00 27.23 380 THR A O 1
ATOM 2829 N N . HIS A 1 381 ? 17.800 14.663 8.170 1.00 26.88 381 HIS A N 1
ATOM 2830 C CA . HIS A 1 381 ? 18.221 13.600 9.072 1.00 25.59 381 HIS A CA 1
ATOM 2831 C C . HIS A 1 381 ? 17.864 13.782 10.538 1.00 25.77 381 HIS A C 1
ATOM 2832 O O . HIS A 1 381 ? 18.029 14.861 11.103 1.00 26.49 381 HIS A O 1
ATOM 2839 N N . ALA A 1 382 ? 17.394 12.697 11.145 1.00 24.25 382 ALA A N 1
ATOM 2840 C CA . ALA A 1 382 ? 17.054 12.654 12.564 1.00 25.66 382 ALA A CA 1
ATOM 2841 C C . ALA A 1 382 ? 17.319 11.209 12.968 1.00 24.67 382 ALA A C 1
ATOM 2842 O O . ALA A 1 382 ? 17.062 10.289 12.192 1.00 23.61 382 ALA A O 1
ATOM 2844 N N . TYR A 1 383 ? 17.830 10.997 14.172 1.00 25.27 383 TYR A N 1
ATOM 2845 C CA . TYR A 1 383 ? 18.140 9.641 14.584 1.00 25.35 383 TYR A CA 1
ATOM 2846 C C . TYR A 1 383 ? 18.173 9.419 16.089 1.00 25.97 383 TYR A C 1
ATOM 2847 O O . TYR A 1 383 ? 18.424 10.343 16.866 1.00 26.00 383 TYR A O 1
ATOM 2856 N N . ASP A 1 384 ? 17.907 8.179 16.486 1.00 26.40 384 ASP A N 1
ATOM 2857 C CA . ASP A 1 384 ? 17.946 7.787 17.890 1.00 28.29 384 ASP A CA 1
ATOM 2858 C C . ASP A 1 384 ? 17.980 6.270 17.996 1.00 30.21 384 ASP A C 1
ATOM 2859 O O . ASP A 1 384 ? 17.623 5.564 17.050 1.00 29.72 384 ASP A O 1
ATOM 2864 N N . ARG A 1 385 ? 18.408 5.773 19.151 1.00 32.37 385 ARG A N 1
ATOM 2865 C CA . ARG A 1 385 ? 18.485 4.338 19.387 1.00 36.49 385 ARG A CA 1
ATOM 2866 C C . ARG A 1 385 ? 17.887 3.986 20.745 1.00 37.48 385 ARG A C 1
ATOM 2867 O O . ARG A 1 385 ? 18.076 4.712 21.720 1.00 38.16 385 ARG A O 1
ATOM 2875 N N . LEU A 1 386 ? 17.162 2.873 20.796 1.00 39.10 386 LEU A N 1
ATOM 2876 C CA . LEU A 1 386 ? 16.535 2.412 22.031 1.00 40.80 386 LEU A CA 1
ATOM 2877 C C . LEU A 1 386 ? 16.934 0.967 22.326 1.00 42.33 386 LEU A C 1
ATOM 2878 O O . LEU A 1 386 ? 16.801 0.090 21.471 1.00 42.05 386 LEU A O 1
ATOM 2883 N N . ASP A 1 387 ? 17.423 0.724 23.537 1.00 43.56 387 ASP A N 1
ATOM 2884 C CA . ASP A 1 387 ? 17.833 -0.617 23.934 1.00 45.07 387 ASP A CA 1
ATOM 2885 C C . ASP A 1 387 ? 17.494 -0.892 25.393 1.00 45.17 387 ASP A C 1
ATOM 2886 O O . ASP A 1 387 ? 16.325 -1.057 25.745 1.00 44.43 387 ASP A O 1
ATOM 2891 N N . ARG A 1 403 ? 5.787 -4.919 9.890 1.00 52.01 403 ARG A N 1
ATOM 2892 C CA . ARG A 1 403 ? 4.660 -4.298 10.578 1.00 51.47 403 ARG A CA 1
ATOM 2893 C C . ARG A 1 403 ? 4.765 -2.778 10.470 1.00 51.37 403 ARG A C 1
ATOM 2894 O O . ARG A 1 403 ? 5.691 -2.174 11.014 1.00 51.37 403 ARG A O 1
ATOM 2902 N N . PRO A 1 404 ? 3.816 -2.141 9.765 1.00 50.64 404 PRO A N 1
ATOM 2903 C CA . PRO A 1 404 ? 3.827 -0.683 9.604 1.00 50.11 404 PRO A CA 1
ATOM 2904 C C . PRO A 1 404 ? 3.735 0.028 10.953 1.00 48.46 404 PRO A C 1
ATOM 2905 O O . PRO A 1 404 ? 3.017 -0.418 11.846 1.00 48.28 404 PRO A O 1
ATOM 2909 N N . LEU A 1 405 ? 4.467 1.130 11.096 1.00 47.05 405 LEU A N 1
ATOM 2910 C CA . LEU A 1 405 ? 4.477 1.886 12.345 1.00 44.99 405 LEU A CA 1
ATOM 2911 C C . LEU A 1 405 ? 4.137 3.352 12.105 1.00 43.76 405 LEU A C 1
ATOM 2912 O O . LEU A 1 405 ? 4.561 3.945 11.113 1.00 41.82 405 LEU A O 1
ATOM 2917 N N . ALA A 1 406 ? 3.380 3.937 13.029 1.00 42.99 406 ALA A N 1
ATOM 2918 C CA . ALA A 1 406 ? 2.953 5.320 12.886 1.00 41.79 406 ALA A CA 1
ATOM 2919 C C . ALA A 1 406 ? 2.087 5.351 11.630 1.00 41.93 406 ALA A C 1
ATOM 2920 O O . ALA A 1 406 ? 1.354 4.399 11.363 1.00 43.14 406 ALA A O 1
ATOM 2922 N N . GLY A 1 407 ? 2.168 6.427 10.858 1.00 41.39 407 GLY A N 1
ATOM 2923 C CA . GLY A 1 407 ? 1.364 6.511 9.652 1.00 39.61 407 GLY A CA 1
ATOM 2924 C C . GLY A 1 407 ? 2.187 6.289 8.400 1.00 38.73 407 GLY A C 1
ATOM 2925 O O . GLY A 1 407 ? 1.902 6.866 7.346 1.00 38.01 407 GLY A O 1
ATOM 2926 N N . LEU A 1 408 ? 3.209 5.445 8.512 1.00 37.47 408 LEU A N 1
ATOM 2927 C CA . LEU A 1 408 ? 4.092 5.166 7.385 1.00 36.11 408 LEU A CA 1
ATOM 2928 C C . LEU A 1 408 ? 3.817 3.837 6.690 1.00 35.84 408 LEU A C 1
ATOM 2929 O O . LEU A 1 408 ? 3.641 2.802 7.336 1.00 33.27 408 LEU A O 1
ATOM 2934 N N . THR A 1 409 ? 3.798 3.883 5.362 1.00 36.21 409 THR A N 1
ATOM 2935 C CA . THR A 1 409 ? 3.567 2.699 4.542 1.00 37.78 409 THR A CA 1
ATOM 2936 C C . THR A 1 409 ? 4.916 2.036 4.254 1.00 38.35 409 THR A C 1
ATOM 2937 O O . THR A 1 409 ? 5.777 2.630 3.604 1.00 37.07 409 THR A O 1
ATOM 2941 N N . PRO A 1 410 ? 5.118 0.798 4.738 1.00 39.61 410 PRO A N 1
ATOM 2942 C CA . PRO A 1 410 ? 6.381 0.086 4.510 1.00 41.78 410 PRO A CA 1
ATOM 2943 C C . PRO A 1 410 ? 6.752 -0.040 3.030 1.00 43.33 410 PRO A C 1
ATOM 2944 O O . PRO A 1 410 ? 5.884 -0.054 2.157 1.00 43.93 410 PRO A O 1
ATOM 2948 N N . LYS A 1 411 ? 8.051 -0.129 2.763 1.00 44.95 411 LYS A N 1
ATOM 2949 C CA . LYS A 1 411 ? 8.558 -0.231 1.401 1.00 46.02 411 LYS A CA 1
ATOM 2950 C C . LYS A 1 411 ? 9.576 -1.367 1.284 1.00 46.04 411 LYS A C 1
ATOM 2951 O O . LYS A 1 411 ? 10.532 -1.280 0.511 1.00 47.73 411 LYS A O 1
ATOM 2957 N N . GLY A 1 412 ? 9.370 -2.430 2.058 1.00 44.61 412 GLY A N 1
ATOM 2958 C CA . GLY A 1 412 ? 10.281 -3.562 2.013 1.00 43.02 412 GLY A CA 1
ATOM 2959 C C . GLY A 1 412 ? 11.020 -3.808 3.316 1.00 41.67 412 GLY A C 1
ATOM 2960 O O . GLY A 1 412 ? 10.916 -3.020 4.259 1.00 41.93 412 GLY A O 1
ATOM 2961 N N . VAL A 1 413 ? 11.772 -4.905 3.365 1.00 39.46 413 VAL A N 1
ATOM 2962 C CA . VAL A 1 413 ? 12.538 -5.281 4.549 1.00 37.37 413 VAL A CA 1
ATOM 2963 C C . VAL A 1 413 ? 13.921 -5.794 4.151 1.00 35.98 413 VAL A C 1
ATOM 2964 O O . VAL A 1 413 ? 14.087 -6.371 3.079 1.00 35.28 413 VAL A O 1
ATOM 2968 N N . ASP A 1 414 ? 14.904 -5.582 5.020 1.00 33.47 414 ASP A N 1
ATOM 2969 C CA . ASP A 1 414 ? 16.274 -6.025 4.765 1.00 31.29 414 ASP A CA 1
ATOM 2970 C C . ASP A 1 414 ? 16.797 -6.720 6.018 1.00 30.57 414 ASP A C 1
ATOM 2971 O O . ASP A 1 414 ? 16.897 -6.109 7.086 1.00 31.04 414 ASP A O 1
ATOM 2976 N N . THR A 1 415 ? 17.125 -8.004 5.888 1.00 29.63 415 THR A N 1
ATOM 2977 C CA . THR A 1 415 ? 17.611 -8.786 7.018 1.00 28.75 415 THR A CA 1
ATOM 2978 C C . THR A 1 415 ? 19.105 -9.117 6.989 1.00 29.05 415 THR A C 1
ATOM 2979 O O . THR A 1 415 ? 19.530 -10.133 7.537 1.00 29.64 415 THR A O 1
ATOM 2983 N N . LEU A 1 416 ? 19.902 -8.253 6.371 1.00 28.11 416 LEU A N 1
ATOM 2984 C CA . LEU A 1 416 ? 21.347 -8.479 6.295 1.00 29.05 416 LEU A CA 1
ATOM 2985 C C . LEU A 1 416 ? 21.955 -8.758 7.668 1.00 29.57 416 LEU A C 1
ATOM 2986 O O . LEU A 1 416 ? 22.745 -9.684 7.836 1.00 30.44 416 LEU A O 1
ATOM 2991 N N . ASP A 1 417 ? 21.581 -7.943 8.647 1.00 31.07 417 ASP A N 1
ATOM 2992 C CA . ASP A 1 417 ? 22.093 -8.076 10.003 1.00 31.51 417 ASP A CA 1
ATOM 2993 C C . ASP A 1 417 ? 21.013 -7.540 10.935 1.00 32.23 417 ASP A C 1
ATOM 2994 O O . ASP A 1 417 ? 20.933 -6.338 11.192 1.00 30.87 417 ASP A O 1
ATOM 2999 N N . GLY A 1 418 ? 20.183 -8.451 11.435 1.00 32.57 418 GLY A N 1
ATOM 3000 C CA . GLY A 1 418 ? 19.080 -8.065 12.293 1.00 33.38 418 GLY A CA 1
ATOM 3001 C C . GLY A 1 418 ? 17.882 -7.982 11.371 1.00 34.25 418 GLY A C 1
ATOM 3002 O O . GLY A 1 418 ? 17.805 -8.737 10.400 1.00 35.64 418 GLY A O 1
ATOM 3003 N N . VAL A 1 419 ? 16.948 -7.078 11.650 1.00 32.97 419 VAL A N 1
ATOM 3004 C CA . VAL A 1 419 ? 15.777 -6.923 10.797 1.00 33.71 419 VAL A CA 1
ATOM 3005 C C . VAL A 1 419 ? 15.487 -5.441 10.595 1.00 33.20 419 VAL A C 1
ATOM 3006 O O . VAL A 1 419 ? 15.227 -4.720 11.555 1.00 33.34 419 VAL A O 1
ATOM 3010 N N . LYS A 1 420 ? 15.537 -4.988 9.346 1.00 32.48 420 LYS A N 1
ATOM 3011 C CA . LYS A 1 420 ? 15.284 -3.587 9.047 1.00 32.60 420 LYS A CA 1
ATOM 3012 C C . LYS A 1 420 ? 14.028 -3.384 8.218 1.00 33.57 420 LYS A C 1
ATOM 3013 O O . LYS A 1 420 ? 13.924 -3.886 7.098 1.00 31.58 420 LYS A O 1
ATOM 3019 N N . TRP A 1 421 ? 13.064 -2.657 8.779 1.00 35.21 421 TRP A N 1
ATOM 3020 C CA . TRP A 1 421 ? 11.835 -2.359 8.059 1.00 36.95 421 TRP A CA 1
ATOM 3021 C C . TRP A 1 421 ? 12.067 -1.066 7.298 1.00 36.99 421 TRP A C 1
ATOM 3022 O O . TRP A 1 421 ? 12.444 -0.044 7.878 1.00 36.10 421 TRP A O 1
ATOM 3033 N N . LEU A 1 422 ? 11.849 -1.115 5.992 1.00 37.48 422 LEU A N 1
ATOM 3034 C CA . LEU A 1 422 ? 12.067 0.047 5.149 1.00 38.35 422 LEU A CA 1
ATOM 3035 C C . LEU A 1 422 ? 10.784 0.823 4.910 1.00 38.49 422 LEU A C 1
ATOM 3036 O O . LEU A 1 422 ? 9.726 0.236 4.701 1.00 39.11 422 LEU A O 1
ATOM 3041 N N . TYR A 1 423 ? 10.894 2.145 4.944 1.00 37.45 423 TYR A N 1
ATOM 3042 C CA . TYR A 1 423 ? 9.761 3.028 4.713 1.00 37.87 423 TYR A CA 1
ATOM 3043 C C . TYR A 1 423 ? 10.236 4.136 3.797 1.00 40.30 423 TYR A C 1
ATOM 3044 O O . TYR A 1 423 ? 11.431 4.268 3.537 1.00 41.17 423 TYR A O 1
ATOM 3053 N N . GLU A 1 424 ? 9.297 4.928 3.298 1.00 42.14 424 GLU A N 1
ATOM 3054 C CA . GLU A 1 424 ? 9.654 6.050 2.455 1.00 44.89 424 GLU A CA 1
ATOM 3055 C C . GLU A 1 424 ? 10.113 7.120 3.441 1.00 45.69 424 GLU A C 1
ATOM 3056 O O . GLU A 1 424 ? 9.340 7.554 4.297 1.00 46.36 424 GLU A O 1
ATOM 3062 N N . GLU A 1 425 ? 11.379 7.514 3.345 1.00 45.96 425 GLU A N 1
ATOM 3063 C CA . GLU A 1 425 ? 11.934 8.541 4.224 1.00 46.56 425 GLU A CA 1
ATOM 3064 C C . GLU A 1 425 ? 12.156 8.112 5.682 1.00 45.01 425 GLU A C 1
ATOM 3065 O O . GLU A 1 425 ? 12.462 8.946 6.533 1.00 45.90 425 GLU A O 1
ATOM 3071 N N . ALA A 1 426 ? 12.007 6.822 5.974 1.00 42.50 426 ALA A N 1
ATOM 3072 C CA . ALA A 1 426 ? 12.222 6.327 7.333 1.00 38.89 426 ALA A CA 1
ATOM 3073 C C . ALA A 1 426 ? 12.651 4.858 7.359 1.00 37.05 426 ALA A C 1
ATOM 3074 O O . ALA A 1 426 ? 12.269 4.071 6.493 1.00 36.24 426 ALA A O 1
ATOM 3076 N N . TRP A 1 427 ? 13.453 4.503 8.359 1.00 33.55 427 TRP A N 1
ATOM 3077 C CA . TRP A 1 427 ? 13.933 3.138 8.521 1.00 33.28 427 TRP A CA 1
ATOM 3078 C C . TRP A 1 427 ? 13.962 2.762 9.999 1.00 31.18 427 TRP A C 1
ATOM 3079 O O . TRP A 1 427 ? 14.332 3.570 10.855 1.00 29.15 427 TRP A O 1
ATOM 3090 N N . VAL A 1 428 ? 13.567 1.527 10.287 1.00 29.34 428 VAL A N 1
ATOM 3091 C CA . VAL A 1 428 ? 13.556 1.013 11.649 1.00 27.98 428 VAL A CA 1
ATOM 3092 C C . VAL A 1 428 ? 14.288 -0.321 11.670 1.00 28.77 428 VAL A C 1
ATOM 3093 O O . VAL A 1 428 ? 13.889 -1.266 10.988 1.00 27.72 428 VAL A O 1
ATOM 3097 N N . LEU A 1 429 ? 15.353 -0.391 12.460 1.00 27.48 429 LEU A N 1
ATOM 3098 C CA . LEU A 1 429 ? 16.162 -1.598 12.556 1.00 29.16 429 LEU A CA 1
ATOM 3099 C C . LEU A 1 429 ? 16.109 -2.252 13.929 1.00 30.76 429 LEU A C 1
ATOM 3100 O O . LEU A 1 429 ? 16.347 -1.598 14.945 1.00 29.84 429 LEU A O 1
ATOM 3105 N N . PHE A 1 430 ? 15.796 -3.545 13.948 1.00 33.25 430 PHE A N 1
ATOM 3106 C CA . PHE A 1 430 ? 15.759 -4.307 15.190 1.00 36.41 430 PHE A CA 1
ATOM 3107 C C . PHE A 1 430 ? 16.978 -5.229 15.187 1.00 38.35 430 PHE A C 1
ATOM 3108 O O . PHE A 1 430 ? 17.187 -5.983 14.236 1.00 38.74 430 PHE A O 1
ATOM 3116 N N . ARG A 1 431 ? 17.781 -5.162 16.244 1.00 41.10 431 ARG A N 1
ATOM 3117 C CA . ARG A 1 431 ? 18.968 -6.004 16.366 1.00 44.53 431 ARG A CA 1
ATOM 3118 C C . ARG A 1 431 ? 19.038 -6.641 17.745 1.00 46.62 431 ARG A C 1
ATOM 3119 O O . ARG A 1 431 ? 19.147 -5.942 18.753 1.00 47.36 431 ARG A O 1
ATOM 3127 N N . ALA A 1 432 ? 18.978 -7.968 17.783 1.00 48.97 432 ALA A N 1
ATOM 3128 C CA . ALA A 1 432 ? 19.036 -8.698 19.044 1.00 51.41 432 ALA A CA 1
ATOM 3129 C C . ALA A 1 432 ? 20.478 -9.032 19.413 1.00 52.87 432 ALA A C 1
ATOM 3130 O O . ALA A 1 432 ? 20.935 -10.158 19.211 1.00 53.88 432 ALA A O 1
ATOM 3132 N N . SER A 1 433 ? 21.189 -8.048 19.955 1.00 53.81 433 SER A N 1
ATOM 3133 C CA . SER A 1 433 ? 22.580 -8.232 20.354 1.00 54.87 433 SER A CA 1
ATOM 3134 C C . SER A 1 433 ? 22.681 -8.798 21.768 1.00 54.72 433 SER A C 1
ATOM 3135 O O . SER A 1 433 ? 22.081 -9.828 22.082 1.00 54.79 433 SER A O 1
ATOM 3138 N N . VAL A 1 439 ? 17.231 -6.237 23.156 1.00 44.97 439 VAL A N 1
ATOM 3139 C CA . VAL A 1 439 ? 17.039 -5.846 21.765 1.00 44.77 439 VAL A CA 1
ATOM 3140 C C . VAL A 1 439 ? 17.346 -4.365 21.581 1.00 43.82 439 VAL A C 1
ATOM 3141 O O . VAL A 1 439 ? 17.034 -3.544 22.443 1.00 43.69 439 VAL A O 1
ATOM 3145 N N . ARG A 1 440 ? 17.961 -4.031 20.453 1.00 42.04 440 ARG A N 1
ATOM 3146 C CA . ARG A 1 440 ? 18.307 -2.649 20.159 1.00 40.92 440 ARG A CA 1
ATOM 3147 C C . ARG A 1 440 ? 17.544 -2.168 18.936 1.00 38.47 440 ARG A C 1
ATOM 3148 O O . ARG A 1 440 ? 17.535 -2.825 17.894 1.00 37.25 440 ARG A O 1
ATOM 3156 N N . ILE A 1 441 ? 16.888 -1.022 19.076 1.00 35.30 441 ILE A N 1
ATOM 3157 C CA . ILE A 1 441 ? 16.121 -0.454 17.983 1.00 32.75 441 ILE A CA 1
ATOM 3158 C C . ILE A 1 441 ? 16.781 0.834 17.506 1.00 30.35 441 ILE A C 1
ATOM 3159 O O . ILE A 1 441 ? 16.968 1.777 18.279 1.00 29.66 441 ILE A O 1
ATOM 3164 N N . TYR A 1 442 ? 17.155 0.851 16.232 1.00 27.95 442 TYR A N 1
ATOM 3165 C CA . TYR A 1 442 ? 17.791 2.014 15.619 1.00 25.23 442 TYR A CA 1
ATOM 3166 C C . TYR A 1 442 ? 16.764 2.633 14.685 1.00 23.28 442 TYR A C 1
ATOM 3167 O O . TYR A 1 442 ? 16.145 1.927 13.891 1.00 24.83 442 TYR A O 1
ATOM 3176 N N . VAL A 1 443 ? 16.577 3.945 14.775 1.00 21.66 443 VAL A N 1
ATOM 3177 C CA . VAL A 1 443 ? 15.610 4.604 13.915 1.00 20.72 443 VAL A CA 1
ATOM 3178 C C . VAL A 1 443 ? 16.135 5.872 13.274 1.00 20.94 443 VAL A C 1
ATOM 3179 O O . VAL A 1 443 ? 16.744 6.716 13.936 1.00 21.38 443 VAL A O 1
ATOM 3183 N N . GLU A 1 444 ? 15.913 5.977 11.966 1.00 20.02 444 GLU A N 1
ATOM 3184 C CA . GLU A 1 444 ? 16.269 7.169 11.221 1.00 20.84 444 GLU A CA 1
ATOM 3185 C C . GLU A 1 444 ? 15.001 7.620 10.510 1.00 20.95 444 GLU A C 1
ATOM 3186 O O . GLU A 1 444 ? 14.291 6.809 9.904 1.00 21.51 444 GLU A O 1
ATOM 3192 N N . ALA A 1 445 ? 14.709 8.914 10.600 1.00 21.90 445 ALA A N 1
ATOM 3193 C CA . ALA A 1 445 ? 13.534 9.485 9.956 1.00 23.99 445 ALA A CA 1
ATOM 3194 C C . ALA A 1 445 ? 13.806 10.951 9.634 1.00 25.57 445 ALA A C 1
ATOM 3195 O O . ALA A 1 445 ? 14.864 11.481 9.978 1.00 24.75 445 ALA A O 1
ATOM 3197 N N . GLN A 1 446 ? 12.844 11.603 8.991 1.00 27.49 446 GLN A N 1
ATOM 3198 C CA . GLN A 1 446 ? 12.993 12.997 8.592 1.00 30.81 446 GLN A CA 1
ATOM 3199 C C . GLN A 1 446 ? 12.982 14.021 9.726 1.00 30.49 446 GLN A C 1
ATOM 3200 O O . GLN A 1 446 ? 13.530 15.111 9.578 1.00 31.26 446 GLN A O 1
ATOM 3206 N N . SER A 1 447 ? 12.370 13.680 10.856 1.00 28.53 447 SER A N 1
ATOM 3207 C CA . SER A 1 447 ? 12.308 14.610 11.981 1.00 27.47 447 SER A CA 1
ATOM 3208 C C . SER A 1 447 ? 12.484 13.884 13.305 1.00 26.69 447 SER A C 1
ATOM 3209 O O . SER A 1 447 ? 12.276 12.672 13.386 1.00 25.95 447 SER A O 1
ATOM 3212 N N . PRO A 1 448 ? 12.871 14.615 14.364 1.00 25.83 448 PRO A N 1
ATOM 3213 C CA . PRO A 1 448 ? 13.051 13.966 15.664 1.00 24.65 448 PRO A CA 1
ATOM 3214 C C . PRO A 1 448 ? 11.696 13.492 16.189 1.00 23.45 448 PRO A C 1
ATOM 3215 O O . PRO A 1 448 ? 11.621 12.521 16.934 1.00 22.09 448 PRO A O 1
ATOM 3219 N N . GLU A 1 449 ? 10.631 14.191 15.802 1.00 23.29 449 GLU A N 1
ATOM 3220 C CA . GLU A 1 449 ? 9.294 13.824 16.253 1.00 22.85 449 GLU A CA 1
ATOM 3221 C C . GLU A 1 449 ? 8.863 12.494 15.670 1.00 22.09 449 GLU A C 1
ATOM 3222 O O . GLU A 1 449 ? 8.270 11.671 16.371 1.00 21.99 449 GLU A O 1
ATOM 3228 N N . LEU A 1 450 ? 9.162 12.280 14.392 1.00 20.99 450 LEU A N 1
ATOM 3229 C CA . LEU A 1 450 ? 8.795 11.022 13.747 1.00 20.73 450 LEU A CA 1
ATOM 3230 C C . LEU A 1 450 ? 9.671 9.907 14.290 1.00 19.58 450 LEU A C 1
ATOM 3231 O O . LEU A 1 450 ? 9.219 8.771 14.447 1.00 19.52 450 LEU A O 1
ATOM 3236 N N . VAL A 1 451 ? 10.934 10.225 14.560 1.00 19.55 451 VAL A N 1
ATOM 3237 C CA . VAL A 1 451 ? 11.841 9.241 15.129 1.00 19.72 451 VAL 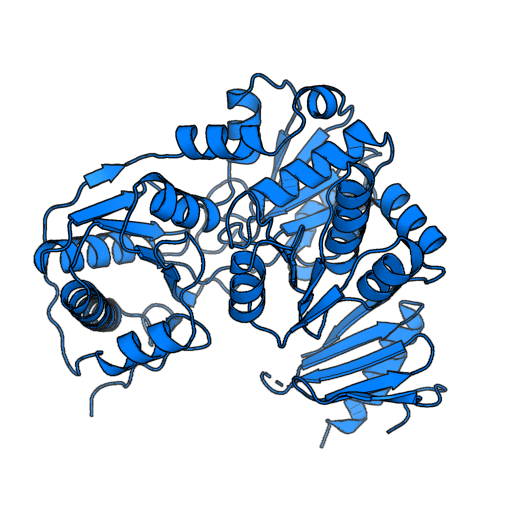A CA 1
ATOM 3238 C C . VAL A 1 451 ? 11.245 8.755 16.453 1.00 20.50 451 VAL A C 1
ATOM 3239 O O . VAL A 1 451 ? 11.142 7.554 16.691 1.00 20.39 451 VAL A O 1
ATOM 3243 N N . ARG A 1 452 ? 10.838 9.695 17.306 1.00 20.54 452 ARG A N 1
ATOM 3244 C CA . ARG A 1 452 ? 10.264 9.324 18.599 1.00 21.79 452 ARG A CA 1
ATOM 3245 C C . ARG A 1 452 ? 8.966 8.530 18.458 1.00 20.36 452 ARG A C 1
ATOM 3246 O O . ARG A 1 452 ? 8.751 7.556 19.186 1.00 22.57 452 ARG A O 1
ATOM 3254 N N . ALA A 1 453 ? 8.105 8.935 17.527 1.00 19.72 453 ALA A N 1
ATOM 3255 C CA . ALA A 1 453 ? 6.841 8.232 17.311 1.00 19.73 453 ALA A CA 1
ATOM 3256 C C . ALA A 1 453 ? 7.127 6.796 16.860 1.00 21.73 453 ALA A C 1
ATOM 3257 O O . ALA A 1 453 ? 6.555 5.837 17.382 1.00 21.89 453 ALA A O 1
ATOM 3259 N N . LEU A 1 454 ? 8.030 6.649 15.894 1.00 23.00 454 LEU A N 1
ATOM 3260 C CA . LEU A 1 454 ? 8.384 5.323 15.399 1.00 22.73 454 LEU A CA 1
ATOM 3261 C C . LEU A 1 454 ? 8.872 4.411 16.513 1.00 23.71 454 LEU A C 1
ATOM 3262 O O . LEU A 1 454 ? 8.468 3.251 16.595 1.00 24.48 454 LEU A O 1
ATOM 3267 N N . LEU A 1 455 ? 9.747 4.931 17.365 1.00 23.92 455 LEU A N 1
ATOM 3268 C CA . LEU A 1 455 ? 10.274 4.145 18.469 1.00 26.75 455 LEU A CA 1
ATOM 3269 C C . LEU A 1 455 ? 9.158 3.742 19.424 1.00 28.58 455 LEU A C 1
ATOM 3270 O O . LEU A 1 455 ? 9.154 2.630 19.946 1.00 30.82 455 LEU A O 1
ATOM 3275 N N . GLU A 1 456 ? 8.207 4.644 19.647 1.00 29.87 456 GLU A N 1
ATOM 3276 C CA . GLU A 1 456 ? 7.091 4.349 20.542 1.00 30.78 456 GLU A CA 1
ATOM 3277 C C . GLU A 1 456 ? 6.199 3.231 20.008 1.00 30.99 456 GLU A C 1
ATOM 3278 O O . GLU A 1 456 ? 5.720 2.395 20.774 1.00 32.27 456 GLU A O 1
ATOM 3284 N N . GLU A 1 457 ? 5.964 3.219 18.700 1.00 32.29 457 GLU A N 1
ATOM 3285 C CA . GLU A 1 457 ? 5.120 2.191 18.100 1.00 33.36 457 GLU A CA 1
ATOM 3286 C C . GLU A 1 457 ? 5.913 0.900 17.891 1.00 35.09 457 GLU A C 1
ATOM 3287 O O . GLU A 1 457 ? 5.383 -0.198 18.055 1.00 34.02 457 GLU A O 1
ATOM 3293 N N . ALA A 1 458 ? 7.183 1.034 17.519 1.00 35.90 458 ALA A N 1
ATOM 3294 C CA . ALA A 1 458 ? 8.030 -0.135 17.298 1.00 38.54 458 ALA A CA 1
ATOM 3295 C C . ALA A 1 458 ? 8.212 -0.892 18.609 1.00 40.24 458 ALA A C 1
ATOM 3296 O O . ALA A 1 458 ? 8.232 -2.123 18.637 1.00 40.50 458 ALA A O 1
ATOM 3298 N N . ARG A 1 459 ? 8.335 -0.135 19.692 1.00 42.14 459 ARG A N 1
ATOM 3299 C CA . ARG A 1 459 ? 8.525 -0.684 21.031 1.00 44.82 459 ARG A CA 1
ATOM 3300 C C . ARG A 1 459 ? 7.411 -1.656 21.432 1.00 45.84 459 ARG A C 1
ATOM 3301 O O . ARG A 1 459 ? 7.675 -2.755 21.930 1.00 45.43 459 ARG A O 1
ATOM 3309 N N . LYS A 1 460 ? 6.167 -1.244 21.211 1.00 47.15 460 LYS A N 1
ATOM 3310 C CA . LYS A 1 460 ? 5.011 -2.064 21.559 1.00 47.96 460 LYS A CA 1
ATOM 3311 C C . LYS A 1 460 ? 4.981 -3.386 20.796 1.00 48.57 460 LYS A C 1
ATOM 3312 O O . LYS A 1 460 ? 4.110 -4.226 21.027 1.00 48.71 460 LYS A O 1
ATOM 3318 N N . LEU A 1 461 ? 5.940 -3.567 19.895 1.00 49.13 461 LEU A N 1
ATOM 3319 C CA . LEU A 1 461 ? 6.032 -4.785 19.100 1.00 50.04 461 LEU A CA 1
ATOM 3320 C C . LEU A 1 461 ? 7.000 -5.783 19.723 1.00 50.91 461 LEU A C 1
ATOM 3321 O O . LEU A 1 461 ? 7.079 -6.935 19.295 1.00 51.01 461 LEU A O 1
ATOM 3326 N N . VAL A 1 462 ? 7.738 -5.335 20.734 1.00 51.59 462 VAL A N 1
ATOM 3327 C CA . VAL A 1 462 ? 8.696 -6.197 21.416 1.00 52.76 462 VAL A CA 1
ATOM 3328 C C . VAL A 1 462 ? 8.325 -6.330 22.884 1.00 53.87 462 VAL A C 1
ATOM 3329 O O . VAL A 1 462 ? 8.943 -7.096 23.622 1.00 54.11 462 VAL A O 1
ATOM 3333 N N . GLU A 1 463 ? 7.312 -5.574 23.296 1.00 55.61 463 GLU A N 1
ATOM 3334 C CA . GLU A 1 463 ? 6.838 -5.586 24.676 1.00 57.12 463 GLU A CA 1
ATOM 3335 C C . GLU A 1 463 ? 6.736 -7.000 25.238 1.00 57.63 463 GLU A C 1
ATOM 3336 O O . GLU A 1 463 ? 7.570 -7.421 26.041 1.00 57.77 463 GLU A O 1
ATOM 3342 N N . GLY A 1 464 ? 5.707 -7.728 24.814 1.00 58.32 464 GLY A N 1
ATOM 3343 C CA . GLY A 1 464 ? 5.520 -9.087 25.289 1.00 58.89 464 GLY A CA 1
ATOM 3344 C C . GLY A 1 464 ? 5.634 -10.117 24.181 1.00 59.17 464 GLY A C 1
ATOM 3345 O O . GLY A 1 464 ? 6.562 -10.952 24.239 1.00 59.44 464 GLY A O 1
#

B-factor: mean 28.02, std 9.73, range [13.46, 65.96]

InterPro domains:
  IPR005841 Alpha-D-phosphohexomutase superfamily [PR00509] (95-109)
  IPR005841 Alpha-D-phosphohexomutase superfamily [PR00509] (206-219)
  IPR005841 Alpha-D-phosphohexomutase superfamily [PR00509] (235-250)
  IPR005843 Alpha-D-phosphohexomutase, C-terminal [PF00408] (406-453)
  IPR005844 Alpha-D-phosphohexomutase, alpha/beta/alpha domain I [PF02878] (6-136)
  IPR005845 Alpha-D-phosphohexomutase, alpha/beta/alpha domain II [PF02879] (151-252)
  IPR005846 Alpha-D-phosphohexomutase, alpha/beta/alpha domain III [PF02880] (259-365)
  IPR016055 Alpha-D-phosphohexomutase, alpha/beta/alpha I/II/III [SSF53738] (3-167)
  IPR016055 Alpha-D-phosphohexomutase, alpha/beta/alpha I/II/III [SSF53738] (151-256)
  IPR016055 Alpha-D-phosphohexomutase, alpha/beta/alpha I/II/III [SSF53738] (243-373)
  IPR036900 Alpha-D-phosphohexomutase, C-terminal domain superfamily [SSF55957] (375-456)

Radius of gyration: 21.53 Å; Cα contacts (8 Å, |Δi|>4): 1006; chains: 1; bounding box: 61×58×47 Å

Nearest PDB structures (foldseek):
  1tuo-assembly1_A  TM=1.002E+00  e=2.269E-100  Thermus thermophilus
  5kl0-assembly1_A  TM=8.594E-01  e=1.235E-31  Xanthomonas citri pv. citri str. 306
  4il8-assembly1_A  TM=8.400E-01  e=3.947E-32  Pseudomonas aeruginosa PAO1
  2fkm-assembly1_X  TM=8.404E-01  e=1.478E-31  Pseudomonas aeruginosa
  1k2y-assembly1_X  TM=8.209E-01  e=3.156E-30  Pseudomonas aeruginosa

CATH classification: 3.40.120.10 (+3 more: 3.40.120.10, 3.40.120.10, 3.30.310.50)

Foldseek 3Di:
DFDQFDPDQAWGKDFEPPCDDLFQLQLLLQLVLVLQVVVPAWEEEEAEKLAPCRVVSRQLSQFSSQLSPHAYEYEPDHAFLQVQLQCLQVVQTQWYWYWAPWQFALRMIIIGIGGSQSAGDAPVSRVSSSVRRDSGGDSHGHDHHYYHCLLVLLVLLVVVADVVLLLQQDAAEEEEALLARCAPSLVVSCVSVVRPHHYHYHLRHRDSRSVVAGQAQDVVRCPVVLVVLQQPDPQYWYWYAGRSRLFIWIAHRNSRTQFLLLLQLLLVVLQVVVPQAFEEEEEPQHDCLNVLLCVLVPHHYHYHHPHLSVQLVVLVVVRYAKYDYRRGFIDGSVRGSGGHNSSSSNSLSSSCSNVVHHSVVSSVVSCVSSVAAKDWDKPVVDFDPWDWDDWDVNAAIWTHTDQKIWGQHDCRMIIIIHRDNVVRVRRCVRVVVVVVD